Protein AF-0000000070182883 (afdb_homodimer)

Organism: NCBI:txid2841257

Nearest PDB structures (foldseek):
  5x40-assembly1_B  TM=9.345E-01  e=3.429E-25  Rhodobacter capsulatus
  5x41-assembly2_D  TM=9.083E-01  e=1.147E-22  Rhodobacter capsulatus
  8bms-assembly1_A  TM=8.827E-01  e=3.029E-20  Lactobacillus delbrueckii subsp. bulgaricus ATCC 11842 = JCM 1002
  4hlu-assembly1_D  TM=8.795E-01  e=1.834E-17  Thermotoga maritima MSB8
  4jbw-assembly2_C  TM=8.440E-01  e=1.664E-15  Escherichia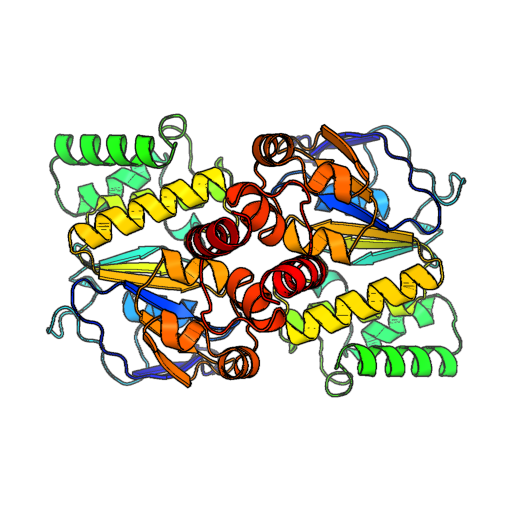 coli K-12

Radius of gyration: 24.23 Å; Cα contacts (8 Å, |Δi|>4): 1015; chains: 2; bounding box: 48×67×58 Å

Foldseek 3Di:
DWADDPVGHTQADPDDDDDDFLFQEEEAFDPQLNLQVVLCCQQQVDDGPDDADADPNHRDHNVVQLLAEFECHPQLVVQADDQWLLCSLLVLCVVVVNDPVLLVVLLCVLCVLQVCNVRGGHRLVPDDRQSSLSSSVSSRCSSPHQEYEYECSCPPHDPVSSVSVLVVQVVSSVVGHHYYYYDNDLLCDVSRGQWYQYTANNNDGPDTGGSLVQLLPQVNQVNRVHGHAPQQVVCVVVVHPDGDRHPVVSVVVVVVVVD/DWADDPVGHTQADPDDDDDDFLFQEEEAFDPQLNLQVVLCCQQQVDDGPDDADDDPNHRDHNVVQLLAEFECHPQLVVQADDQWLLCSLLVLCVVVVNDPVLLVVLLCVLCVLQVCNVRGGHRLVPDDRQSSLSSSVSSRCSSPHQEYEYECSCPPHDPVSSVSVLVVQVVSSVVGHHYYYYDNDLLCDVSRGQWYQYTANNNDGPDTGGSLVQLLPQVNQVNRVHGHAPQQVVCVVVVHPDGDRHPVVSVVVVVVVVD

InterPro domains:
  IPR003439 ABC transporter-like, ATP-binding domain [PF00005] (14-155)
  IPR003439 ABC transporter-like, ATP-binding domain [PS50893] (1-227)
  IPR003593 AAA+ ATPase domain [SM00382] (21-211)
  IPR015856 ABC transporter, CbiO/EcfA subunit [cd03225] (2-200)
  IPR017871 ABC transporter-like, conserved site [PS00211] (127-141)
  IPR027417 P-loop containing nucleoside triphosphate hydrolase [G3DSA:3.40.50.300] (1-249)
  IPR027417 P-loop containing nucleoside triphosphate hydrolase [SSF52540] (2-219)
  IPR050095 Energy-coupling factor transporter ATP-binding [PTHR43553] (2-235)

Structure (mmCIF, N/CA/C/O backbone):
data_AF-0000000070182883-model_v1
#
loop_
_entity.id
_entity.type
_entity.pdbx_description
1 polymer 'Energy-coupling factor transporter ATP-binding protein EcfA2'
#
loop_
_atom_site.group_PDB
_atom_site.id
_atom_site.type_symbol
_atom_site.label_atom_id
_atom_site.label_alt_id
_atom_site.label_comp_id
_atom_site.label_asym_id
_atom_site.label_entity_id
_atom_site.label_seq_id
_atom_site.pdbx_PDB_ins_code
_atom_site.Cartn_x
_atom_site.Cartn_y
_atom_site.Cartn_z
_atom_site.occupancy
_atom_site.B_iso_or_equiv
_atom_site.auth_seq_id
_atom_site.auth_comp_id
_atom_site.auth_asym_id
_atom_site.auth_atom_id
_atom_site.pdbx_PDB_model_num
ATOM 1 N N . MET A 1 1 ? 19.5 -11.242 -19.297 1 89.19 1 MET A N 1
ATOM 2 C CA . MET A 1 1 ? 18.734 -10.484 -20.281 1 89.19 1 MET A CA 1
ATOM 3 C C . MET A 1 1 ? 18.719 -9 -19.938 1 89.19 1 MET A C 1
ATOM 5 O O . MET A 1 1 ? 19.031 -8.617 -18.797 1 89.19 1 MET A O 1
ATOM 9 N N . SER A 1 2 ? 18.422 -8.219 -20.953 1 87.19 2 SER A N 1
ATOM 10 C CA . SER A 1 2 ? 18.312 -6.777 -20.797 1 87.19 2 SER A CA 1
ATOM 11 C C . SER A 1 2 ? 17.094 -6.234 -21.547 1 87.19 2 SER A C 1
ATOM 13 O O . SER A 1 2 ? 16.594 -6.883 -22.469 1 87.19 2 SER A O 1
ATOM 15 N N . TYR A 1 3 ? 16.594 -5.145 -21.016 1 86.81 3 TYR A N 1
ATOM 16 C CA . TYR A 1 3 ? 15.445 -4.508 -21.656 1 86.81 3 TYR A CA 1
ATOM 17 C C . TYR A 1 3 ? 15.445 -3.008 -21.391 1 86.81 3 TYR A C 1
ATOM 19 O O . TYR A 1 3 ? 15.711 -2.566 -20.266 1 86.81 3 TYR A O 1
ATOM 27 N N . SER A 1 4 ? 15.188 -2.285 -22.375 1 82.56 4 SER A N 1
ATOM 28 C CA . SER A 1 4 ? 14.977 -0.844 -22.297 1 82.56 4 SER A CA 1
ATOM 29 C C . SER A 1 4 ? 13.656 -0.443 -22.953 1 82.56 4 SER A C 1
ATOM 31 O O . SER A 1 4 ? 13.273 -1 -23.984 1 82.56 4 SER A O 1
ATOM 33 N N . TYR A 1 5 ? 13.016 0.547 -22.344 1 78.19 5 TYR A N 1
ATOM 34 C CA . TYR A 1 5 ? 11.781 1.056 -22.922 1 78.19 5 TYR A CA 1
ATOM 35 C C . TYR A 1 5 ? 12.062 1.821 -24.203 1 78.19 5 TYR A C 1
ATOM 37 O O . TYR A 1 5 ? 13.188 2.271 -24.438 1 78.19 5 TYR A O 1
ATOM 45 N N . PRO A 1 6 ? 11.023 1.892 -24.922 1 73 6 PRO A N 1
ATOM 46 C CA . PRO A 1 6 ? 11.211 2.57 -26.203 1 73 6 PRO A CA 1
ATOM 47 C C . PRO A 1 6 ? 11.758 3.988 -26.047 1 73 6 PRO A C 1
ATOM 49 O O . PRO A 1 6 ? 12.43 4.5 -26.953 1 73 6 PRO A O 1
ATOM 52 N N . ASP A 1 7 ? 11.539 4.641 -24.953 1 72.38 7 ASP A N 1
ATOM 53 C CA . ASP A 1 7 ? 11.992 6.012 -24.75 1 72.38 7 ASP A CA 1
ATOM 54 C C . ASP A 1 7 ? 13.461 6.043 -24.344 1 72.38 7 ASP A C 1
ATOM 56 O O . ASP A 1 7 ? 14.023 7.117 -24.109 1 72.38 7 ASP A O 1
ATOM 60 N N . GLY A 1 8 ? 14.039 4.883 -24.266 1 72.12 8 GLY A N 1
ATOM 61 C CA . GLY A 1 8 ? 15.469 4.809 -23.984 1 72.12 8 GLY A CA 1
ATOM 62 C C . GLY A 1 8 ? 15.781 4.543 -22.531 1 72.12 8 GLY A C 1
ATOM 63 O O . GLY A 1 8 ? 16.938 4.312 -22.172 1 72.12 8 GLY A O 1
ATOM 64 N N . THR A 1 9 ? 14.75 4.516 -21.734 1 71.12 9 THR A N 1
ATOM 65 C CA . THR A 1 9 ? 14.977 4.277 -20.312 1 71.12 9 THR A CA 1
ATOM 66 C C . THR A 1 9 ? 15.32 2.811 -20.062 1 71.12 9 THR A C 1
ATOM 68 O O . THR A 1 9 ? 14.555 1.916 -20.438 1 71.12 9 THR A O 1
ATOM 71 N N . SER A 1 10 ? 16.516 2.625 -19.562 1 75.62 10 SER A N 1
ATOM 72 C CA . SER A 1 10 ? 16.906 1.265 -19.219 1 75.62 10 SER A CA 1
ATOM 73 C C . SER A 1 10 ? 16.109 0.751 -18.031 1 75.62 10 SER A C 1
ATOM 75 O O . SER A 1 10 ? 16.125 1.353 -16.953 1 75.62 10 SER A O 1
ATOM 77 N N . ALA A 1 11 ? 15.422 -0.333 -18.297 1 75.94 11 ALA A N 1
ATOM 78 C CA . ALA A 1 11 ? 14.57 -0.869 -17.234 1 75.94 11 ALA A CA 1
ATOM 79 C C . ALA A 1 11 ? 15.234 -2.049 -16.531 1 75.94 11 ALA A C 1
ATOM 81 O O . ALA A 1 11 ? 15.188 -2.156 -15.312 1 75.94 11 ALA A O 1
ATOM 82 N N . ILE A 1 12 ? 15.875 -2.99 -17.344 1 82.94 12 ILE A N 1
ATOM 83 C CA . ILE A 1 12 ? 16.547 -4.18 -16.812 1 82.94 12 ILE A CA 1
ATOM 84 C C . ILE A 1 12 ? 17.922 -4.324 -17.469 1 82.94 12 ILE A C 1
ATOM 86 O O . ILE A 1 12 ? 18.031 -4.352 -18.703 1 82.94 12 ILE A O 1
ATOM 90 N N . GLU A 1 13 ? 18.922 -4.359 -16.578 1 84.5 13 GLU A N 1
ATOM 91 C CA . GLU A 1 13 ? 20.266 -4.52 -17.109 1 84.5 13 GLU A CA 1
ATOM 92 C C . GLU A 1 13 ? 20.891 -5.828 -16.641 1 84.5 13 GLU A C 1
ATOM 94 O O . GLU A 1 13 ? 21.031 -6.062 -15.438 1 84.5 13 GLU A O 1
ATOM 99 N N . ALA A 1 14 ? 21.266 -6.773 -17.562 1 82.56 14 ALA A N 1
ATOM 100 C CA . ALA A 1 14 ? 22.016 -8 -17.344 1 82.56 14 ALA A CA 1
ATOM 101 C C . ALA A 1 14 ? 21.391 -8.859 -16.266 1 82.56 14 ALA A C 1
ATOM 103 O O . ALA A 1 14 ? 22.062 -9.258 -15.305 1 82.56 14 ALA A O 1
ATOM 104 N N . PHE A 1 15 ? 20.203 -9.133 -16.438 1 87.94 15 PHE A N 1
ATOM 105 C CA . PHE A 1 15 ? 19.438 -9.906 -15.477 1 87.94 15 PHE A CA 1
ATOM 106 C C . PHE A 1 15 ? 19.531 -11.398 -15.781 1 87.94 15 PHE A C 1
ATOM 108 O O . PHE A 1 15 ? 19.266 -11.828 -16.906 1 87.94 15 PHE A O 1
ATOM 115 N N . ASP A 1 16 ? 20.078 -12.164 -14.844 1 90.62 16 ASP A N 1
ATOM 116 C CA . ASP A 1 16 ? 20.156 -13.625 -14.93 1 90.62 16 ASP A CA 1
ATOM 117 C C . ASP A 1 16 ? 19.422 -14.281 -13.758 1 90.62 16 ASP A C 1
ATOM 119 O O . ASP A 1 16 ? 19.672 -13.938 -12.602 1 90.62 16 ASP A O 1
ATOM 123 N N . LEU A 1 17 ? 18.547 -15.133 -14.117 1 91.75 17 LEU A N 1
ATOM 124 C CA . LEU A 1 17 ? 17.766 -15.789 -13.078 1 91.75 17 LEU A CA 1
ATOM 125 C C . LEU A 1 17 ? 17.312 -17.172 -13.539 1 91.75 17 LEU A C 1
ATOM 127 O O . LEU A 1 17 ? 16.922 -17.344 -14.695 1 91.75 17 LEU A O 1
ATOM 131 N N . THR A 1 18 ? 17.484 -18.141 -12.703 1 94.81 18 THR A N 1
ATOM 132 C CA . THR A 1 18 ? 16.969 -19.469 -12.938 1 94.81 18 THR A CA 1
ATOM 133 C C . THR A 1 18 ? 15.969 -19.859 -11.852 1 94.81 18 THR A C 1
ATOM 135 O O . THR A 1 18 ? 16.25 -19.703 -10.656 1 94.81 18 THR A O 1
ATOM 138 N N . ILE A 1 19 ? 14.852 -20.312 -12.242 1 95.56 19 ILE A N 1
ATOM 139 C CA . ILE A 1 19 ? 13.812 -20.766 -11.32 1 95.56 19 ILE A CA 1
ATOM 140 C C . ILE A 1 19 ? 13.453 -22.219 -11.609 1 95.56 19 ILE A C 1
ATOM 142 O O . ILE A 1 19 ? 13.234 -22.594 -12.766 1 95.56 19 ILE A O 1
ATOM 146 N N . GLU A 1 20 ? 13.445 -23 -10.602 1 95.38 20 GLU A N 1
ATOM 147 C CA . GLU A 1 20 ? 13.102 -24.422 -10.75 1 95.38 20 GLU A CA 1
ATOM 148 C C . GLU A 1 20 ? 11.594 -24.625 -10.68 1 95.38 20 GLU A C 1
ATOM 150 O O . GLU A 1 20 ? 10.875 -23.797 -10.117 1 95.38 20 GLU A O 1
ATOM 155 N N . VAL A 1 21 ? 11.164 -25.766 -11.195 1 94.75 21 VAL A N 1
ATOM 156 C CA . VAL A 1 21 ? 9.75 -26.125 -11.156 1 94.75 21 VAL A CA 1
ATOM 157 C C . VAL A 1 21 ? 9.297 -26.25 -9.703 1 94.75 21 VAL A C 1
ATOM 159 O O . VAL A 1 21 ? 10 -26.828 -8.867 1 94.75 21 VAL A O 1
ATOM 162 N N . GLY A 1 22 ? 8.188 -25.625 -9.43 1 96 22 GLY A N 1
ATOM 163 C CA . GLY A 1 22 ? 7.59 -25.766 -8.109 1 96 22 GLY A CA 1
ATOM 164 C C . GLY A 1 22 ? 8.047 -24.688 -7.133 1 96 22 GLY A C 1
ATOM 165 O O . GLY A 1 22 ? 7.539 -24.609 -6.012 1 96 22 GLY A O 1
ATOM 166 N N . GLU A 1 23 ? 8.953 -23.844 -7.547 1 97.38 23 GLU A N 1
ATOM 167 C CA . GLU A 1 23 ? 9.453 -22.812 -6.652 1 97.38 23 GLU A CA 1
ATOM 168 C C . GLU A 1 23 ? 8.453 -21.672 -6.516 1 97.38 23 GLU A C 1
ATOM 170 O O . GLU A 1 23 ? 7.73 -21.359 -7.465 1 97.38 23 GLU A O 1
ATOM 175 N N . ARG A 1 24 ? 8.414 -21.172 -5.352 1 98.12 24 ARG A N 1
ATOM 176 C CA . ARG A 1 24 ? 7.734 -19.906 -5.074 1 98.12 24 ARG A CA 1
ATOM 177 C C . ARG A 1 24 ? 8.734 -18.781 -4.855 1 98.12 24 ARG A C 1
ATOM 179 O O . ARG A 1 24 ? 9.398 -18.734 -3.816 1 98.12 24 ARG A O 1
ATOM 186 N N . VAL A 1 25 ? 8.789 -17.891 -5.852 1 98.5 25 VAL A N 1
ATOM 187 C CA . VAL A 1 25 ? 9.82 -16.859 -5.84 1 98.5 25 VAL A CA 1
ATOM 188 C C . VAL A 1 25 ? 9.164 -15.477 -5.77 1 98.5 25 VAL A C 1
ATOM 190 O O . VAL A 1 25 ? 8.211 -15.195 -6.492 1 98.5 25 VAL A O 1
ATOM 193 N N . ALA A 1 26 ? 9.641 -14.664 -4.887 1 98.62 26 ALA A N 1
ATOM 194 C CA . ALA A 1 26 ? 9.188 -13.273 -4.816 1 98.62 26 ALA A CA 1
ATOM 195 C C . ALA A 1 26 ? 10.242 -12.328 -5.395 1 98.62 26 ALA A C 1
ATOM 197 O O . ALA A 1 26 ? 11.414 -12.398 -5.023 1 98.62 26 ALA A O 1
ATOM 198 N N . LEU A 1 27 ? 9.852 -11.578 -6.34 1 97.75 27 LEU A N 1
ATOM 199 C CA . LEU A 1 27 ? 10.617 -10.406 -6.75 1 97.75 27 LEU A CA 1
ATOM 200 C C . LEU A 1 27 ? 10.32 -9.219 -5.84 1 97.75 27 LEU A C 1
ATOM 202 O O . LEU A 1 27 ? 9.234 -8.641 -5.91 1 97.75 27 LEU A O 1
ATOM 206 N N . VAL A 1 28 ? 11.297 -8.867 -5.012 1 97.5 28 VAL A N 1
ATOM 207 C CA . VAL A 1 28 ? 11.086 -7.836 -4.004 1 97.5 28 VAL A CA 1
ATOM 208 C C . VAL A 1 28 ? 11.953 -6.621 -4.316 1 97.5 28 VAL A C 1
ATOM 210 O O . VAL A 1 28 ? 13.117 -6.762 -4.703 1 97.5 28 VAL A O 1
ATOM 213 N N . GLY A 1 29 ? 11.445 -5.484 -4.164 1 94.44 29 GLY A N 1
ATOM 214 C CA . GLY A 1 29 ? 12.125 -4.223 -4.402 1 94.44 29 GLY A CA 1
ATOM 215 C C . GLY A 1 29 ? 11.211 -3.02 -4.285 1 94.44 29 GLY A C 1
ATOM 216 O O . GLY A 1 29 ? 9.984 -3.166 -4.219 1 94.44 29 GLY A O 1
ATOM 217 N N . PRO A 1 30 ? 11.797 -1.884 -4.195 1 89.62 30 PRO A N 1
ATOM 218 C CA . PRO A 1 30 ? 10.977 -0.674 -4.105 1 89.62 30 PRO A CA 1
ATOM 219 C C . PRO A 1 30 ? 10.188 -0.397 -5.383 1 89.62 30 PRO A C 1
ATOM 221 O O . PRO A 1 30 ? 10.398 -1.072 -6.398 1 89.62 30 PRO A O 1
ATOM 224 N N . ASN A 1 31 ? 9.242 0.504 -5.23 1 83.25 31 ASN A N 1
ATOM 225 C CA . ASN A 1 31 ? 8.523 0.923 -6.43 1 83.25 31 ASN A CA 1
ATOM 226 C C . ASN A 1 31 ? 9.477 1.475 -7.488 1 83.25 31 ASN A C 1
ATOM 228 O O . ASN A 1 31 ? 10.422 2.199 -7.164 1 83.25 31 ASN A O 1
ATOM 232 N N . GLY A 1 32 ? 9.297 1.068 -8.727 1 82.44 32 GLY A N 1
ATOM 233 C CA . GLY A 1 32 ? 10.141 1.536 -9.812 1 82.44 32 GLY A CA 1
ATOM 234 C C . GLY A 1 32 ? 11.359 0.663 -10.039 1 82.44 32 GLY A C 1
ATOM 235 O O . GLY A 1 32 ? 12.148 0.918 -10.945 1 82.44 32 GLY A O 1
ATOM 236 N N . ALA A 1 33 ? 11.453 -0.384 -9.297 1 88.06 33 ALA A N 1
ATOM 237 C CA . ALA A 1 33 ? 12.641 -1.231 -9.375 1 88.06 33 ALA A CA 1
ATOM 238 C C . ALA A 1 33 ? 12.617 -2.113 -10.617 1 88.06 33 ALA A C 1
ATOM 240 O O . ALA A 1 33 ? 13.562 -2.85 -10.883 1 88.06 33 ALA A O 1
ATOM 241 N N . GLY A 1 34 ? 11.5 -2.062 -11.391 1 90.69 34 GLY A N 1
ATOM 242 C CA . GLY A 1 34 ? 11.414 -2.838 -12.617 1 90.69 34 GLY A CA 1
ATOM 243 C C . GLY A 1 34 ? 10.695 -4.16 -12.438 1 90.69 34 GLY A C 1
ATOM 244 O O . GLY A 1 34 ? 10.727 -5.016 -13.32 1 90.69 34 GLY A O 1
ATOM 245 N N . LYS A 1 35 ? 10.031 -4.41 -11.305 1 93.62 35 LYS A N 1
ATOM 246 C CA . LYS A 1 35 ? 9.367 -5.68 -11 1 93.62 35 LYS A CA 1
ATOM 247 C C . LYS A 1 35 ? 8.32 -6.016 -12.055 1 93.62 35 LYS A C 1
ATOM 249 O O . LYS A 1 35 ? 8.273 -7.145 -12.555 1 93.62 35 LYS A O 1
ATOM 254 N N . SER A 1 36 ? 7.512 -4.996 -12.391 1 92.31 36 SER A N 1
ATOM 255 C CA . SER A 1 36 ? 6.465 -5.211 -13.383 1 92.31 36 SER A CA 1
ATOM 256 C C . SER A 1 36 ? 7.059 -5.539 -14.75 1 92.31 36 SER A C 1
ATOM 258 O O . SER A 1 36 ? 6.578 -6.438 -15.445 1 92.31 36 SER A O 1
ATOM 260 N N . THR A 1 37 ? 8.102 -4.844 -15.148 1 91.94 37 THR A N 1
ATOM 261 C CA . THR A 1 37 ? 8.781 -5.117 -16.406 1 91.94 37 THR A CA 1
ATOM 262 C C . THR A 1 37 ? 9.32 -6.543 -16.438 1 91.94 37 THR A C 1
ATOM 264 O O . THR A 1 37 ? 9.188 -7.246 -17.438 1 91.94 37 THR A O 1
ATOM 267 N N . LEU A 1 38 ? 9.875 -6.926 -15.328 1 94.25 38 LEU A N 1
ATOM 268 C CA . LEU A 1 38 ? 10.422 -8.273 -15.242 1 94.25 38 LEU A CA 1
ATOM 269 C C . LEU A 1 38 ? 9.32 -9.32 -15.383 1 94.25 38 LEU A C 1
ATOM 271 O O . LEU A 1 38 ? 9.492 -10.32 -16.078 1 94.25 38 LEU A O 1
ATOM 275 N N . ILE A 1 39 ? 8.195 -9.07 -14.75 1 95.25 39 ILE A N 1
ATOM 276 C CA . ILE A 1 39 ? 7.066 -9.984 -14.844 1 95.25 39 ILE A CA 1
ATOM 277 C C . ILE A 1 39 ? 6.605 -10.086 -16.297 1 95.25 39 ILE A C 1
ATOM 279 O O . ILE A 1 39 ? 6.34 -11.188 -16.781 1 95.25 39 ILE A O 1
ATOM 283 N N . GLN A 1 40 ? 6.551 -9.008 -16.984 1 93.06 40 GLN A N 1
ATOM 284 C CA . GLN A 1 40 ? 6.129 -9 -18.391 1 93.06 40 GLN A CA 1
ATOM 285 C C . GLN A 1 40 ? 7.125 -9.75 -19.266 1 93.06 40 GLN A C 1
ATOM 287 O O . GLN A 1 40 ? 6.73 -10.484 -20.172 1 93.06 40 GLN A O 1
ATOM 292 N N . LEU A 1 41 ? 8.344 -9.539 -19.031 1 92.75 41 LEU A N 1
ATOM 293 C CA . LEU A 1 41 ? 9.391 -10.242 -19.766 1 92.75 41 LEU A CA 1
ATOM 294 C C . LEU A 1 41 ? 9.297 -11.75 -19.531 1 92.75 41 LEU A C 1
ATOM 296 O O . LEU A 1 41 ? 9.297 -12.523 -20.5 1 92.75 41 LEU A O 1
ATOM 300 N N . LEU A 1 42 ? 9.133 -12.094 -18.281 1 92.94 42 LEU A N 1
ATOM 301 C CA . LEU A 1 42 ? 9.07 -13.508 -17.922 1 92.94 42 LEU A CA 1
ATOM 302 C C . LEU A 1 42 ? 7.809 -14.148 -18.5 1 92.94 42 LEU A C 1
ATOM 304 O O . LEU A 1 42 ? 7.805 -15.344 -18.797 1 92.94 42 LEU A O 1
ATOM 308 N N . GLY A 1 43 ? 6.797 -13.344 -18.609 1 93 43 GLY A N 1
ATOM 309 C CA . GLY A 1 43 ? 5.547 -13.836 -19.156 1 93 43 GLY A CA 1
ATOM 310 C C . GLY A 1 43 ? 5.516 -13.828 -20.672 1 93 43 GLY A C 1
ATOM 311 O O . GLY A 1 43 ? 4.555 -14.297 -21.281 1 93 43 GLY A O 1
ATOM 312 N N . GLY A 1 44 ? 6.527 -13.266 -21.312 1 90.44 44 GLY A N 1
ATOM 313 C CA . GLY A 1 44 ? 6.594 -13.188 -22.75 1 90.44 44 GLY A CA 1
ATOM 314 C C . GLY A 1 44 ? 5.707 -12.109 -23.344 1 90.44 44 GLY A C 1
ATOM 315 O O . GLY A 1 44 ? 5.336 -12.172 -24.516 1 90.44 44 GLY A O 1
ATOM 316 N N . LEU A 1 45 ? 5.273 -11.258 -22.562 1 89.12 45 LEU A N 1
ATOM 317 C CA . LEU A 1 45 ? 4.422 -10.164 -23.031 1 89.12 45 LEU A CA 1
ATOM 318 C C . LEU A 1 45 ? 5.25 -9.086 -23.734 1 89.12 45 LEU A C 1
ATOM 320 O O . LEU A 1 45 ? 4.715 -8.305 -24.516 1 89.12 45 LEU A O 1
ATOM 324 N N . ILE A 1 46 ? 6.527 -8.984 -23.328 1 89.06 46 ILE A N 1
ATOM 325 C CA . ILE A 1 46 ? 7.5 -8.148 -24.016 1 89.06 46 ILE A CA 1
ATOM 326 C C . ILE A 1 46 ? 8.781 -8.945 -24.266 1 89.06 46 ILE A C 1
ATOM 328 O O . ILE A 1 46 ? 9.094 -9.875 -23.516 1 89.06 46 ILE A O 1
ATOM 332 N N . ASP A 1 47 ? 9.461 -8.586 -25.375 1 90.44 47 ASP A N 1
ATOM 333 C CA . ASP A 1 47 ? 10.703 -9.273 -25.703 1 90.44 47 ASP A CA 1
ATOM 334 C C . ASP A 1 47 ? 11.914 -8.531 -25.141 1 90.44 47 ASP A C 1
ATOM 336 O O . ASP A 1 47 ? 11.969 -7.297 -25.188 1 90.44 47 ASP A O 1
ATOM 340 N N . PRO A 1 48 ? 12.828 -9.305 -24.656 1 91.06 48 PRO A N 1
ATOM 341 C CA . PRO A 1 48 ? 14.062 -8.648 -24.234 1 91.06 48 PRO A CA 1
ATOM 342 C C . PRO A 1 48 ? 14.867 -8.094 -25.406 1 91.06 48 PRO A C 1
ATOM 344 O O . PRO A 1 48 ? 14.742 -8.578 -26.531 1 91.06 48 PRO A O 1
ATOM 347 N N . ASP A 1 49 ? 15.602 -7.059 -25.062 1 91.44 49 ASP A N 1
ATOM 348 C CA . ASP A 1 49 ? 16.5 -6.492 -26.062 1 91.44 49 ASP A CA 1
ATOM 349 C C . ASP A 1 49 ? 17.672 -7.422 -26.344 1 91.44 49 ASP A C 1
ATOM 351 O O . ASP A 1 49 ? 18.172 -7.492 -27.469 1 91.44 49 ASP A O 1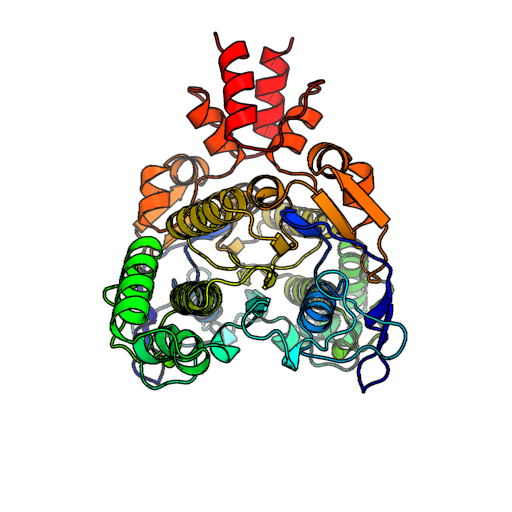
ATOM 355 N N . SER A 1 50 ? 18.141 -7.984 -25.328 1 91.25 50 SER A N 1
ATOM 356 C CA . SER A 1 50 ? 19.234 -8.945 -25.406 1 91.25 50 SER A CA 1
ATOM 357 C C . SER A 1 50 ? 19.047 -10.078 -24.406 1 91.25 50 SER A C 1
ATOM 359 O O . SER A 1 50 ? 18.312 -9.945 -23.438 1 91.25 50 SER A O 1
ATOM 361 N N . GLY A 1 51 ? 19.672 -11.156 -24.766 1 90.31 51 GLY A N 1
ATOM 362 C CA . GLY A 1 51 ? 19.516 -12.344 -23.922 1 90.31 51 GLY A CA 1
ATOM 363 C C . GLY A 1 51 ? 18.344 -13.211 -24.328 1 90.31 51 GLY A C 1
ATOM 364 O O . GLY A 1 51 ? 17.812 -13.062 -25.438 1 90.31 51 GLY A O 1
ATOM 365 N N . SER A 1 52 ? 18.156 -14.242 -23.516 1 89.81 52 SER A N 1
ATOM 366 C CA . SER A 1 52 ? 17.094 -15.18 -23.844 1 89.81 52 SER A CA 1
ATOM 367 C C . SER A 1 52 ? 16.375 -15.68 -22.594 1 89.81 52 SER A C 1
ATOM 369 O O . SER A 1 52 ? 16.906 -15.586 -21.484 1 89.81 52 SER A O 1
ATOM 371 N N . ILE A 1 53 ? 15.211 -16.094 -22.844 1 91.25 53 ILE A N 1
ATOM 372 C CA . ILE A 1 53 ? 14.406 -16.719 -21.812 1 91.25 53 ILE A CA 1
ATOM 373 C C . ILE A 1 53 ? 14.008 -18.125 -22.25 1 91.25 53 ILE A C 1
ATOM 375 O O . ILE A 1 53 ? 13.508 -18.328 -23.359 1 91.25 53 ILE A O 1
ATOM 379 N N . ALA A 1 54 ? 14.328 -19.031 -21.438 1 92 54 ALA A N 1
ATOM 380 C CA . ALA A 1 54 ? 13.906 -20.422 -21.672 1 92 54 ALA A CA 1
ATOM 381 C C . ALA A 1 54 ? 12.805 -20.812 -20.688 1 92 54 ALA A C 1
ATOM 383 O O . ALA A 1 54 ? 12.852 -20.453 -19.5 1 92 54 ALA A O 1
ATOM 384 N N . TYR A 1 55 ? 11.883 -21.5 -21.266 1 92.56 55 TYR A N 1
ATOM 385 C CA . TYR A 1 55 ? 10.773 -22 -20.438 1 92.56 55 TYR A CA 1
ATOM 386 C C . TYR A 1 55 ? 10.758 -23.516 -20.406 1 92.56 55 TYR A C 1
ATOM 388 O O . TYR A 1 55 ? 10.852 -24.172 -21.453 1 92.56 55 TYR A O 1
ATOM 396 N N . PHE A 1 56 ? 10.664 -24.062 -19.25 1 91.06 56 PHE A N 1
ATOM 397 C CA . PHE A 1 56 ? 10.57 -25.5 -19.078 1 91.06 56 PHE A CA 1
ATOM 398 C C . PHE A 1 56 ? 11.68 -26.203 -19.828 1 91.06 56 PHE A C 1
ATOM 400 O O . PHE A 1 56 ? 11.43 -27.156 -20.578 1 91.06 56 PHE A O 1
ATOM 407 N N . GLU A 1 57 ? 12.781 -25.672 -19.75 1 86.31 57 GLU A N 1
ATOM 408 C CA . GLU A 1 57 ? 14.016 -26.234 -20.312 1 86.31 57 GLU A CA 1
ATOM 409 C C . GLU A 1 57 ? 13.969 -26.234 -21.844 1 86.31 57 GLU A C 1
ATOM 411 O O . GLU A 1 57 ? 14.57 -27.094 -22.484 1 86.31 57 GLU A O 1
ATOM 416 N N . SER A 1 58 ? 13.156 -25.422 -22.344 1 84.94 58 SER A N 1
ATOM 417 C CA . SER A 1 58 ? 13.055 -25.328 -23.797 1 84.94 58 SER A CA 1
ATOM 418 C C . SER A 1 58 ? 13.102 -23.875 -24.266 1 84.94 58 SER A C 1
ATOM 420 O O . SER A 1 58 ? 12.797 -22.969 -23.484 1 84.94 58 SER A O 1
ATOM 422 N N . GLU A 1 59 ? 13.406 -23.719 -25.453 1 81.44 59 GLU A N 1
ATOM 423 C CA . GLU A 1 59 ? 13.453 -22.375 -26.031 1 81.44 59 GLU A CA 1
ATOM 424 C C . GLU A 1 59 ? 12.133 -22.016 -26.688 1 81.44 59 GLU A C 1
ATOM 426 O O . GLU A 1 59 ? 12.07 -21.062 -27.484 1 81.44 59 GLU A O 1
ATOM 431 N N . THR A 1 60 ? 11.148 -22.781 -26.359 1 82.81 60 THR A N 1
ATOM 432 C CA . THR A 1 60 ? 9.828 -22.5 -26.891 1 82.81 60 THR A CA 1
ATOM 433 C C . THR A 1 60 ? 9.359 -21.109 -26.469 1 82.81 60 THR A C 1
ATOM 435 O O . THR A 1 60 ? 9.461 -20.734 -25.312 1 82.81 60 THR A O 1
ATOM 438 N N . PRO A 1 61 ? 8.891 -20.391 -27.469 1 82.44 61 PRO A N 1
ATOM 439 C CA . PRO A 1 61 ? 8.398 -19.062 -27.125 1 82.44 61 PRO A CA 1
ATOM 440 C C . PRO A 1 61 ? 7.199 -19.094 -26.188 1 82.44 61 PRO A C 1
ATOM 442 O O . PRO A 1 61 ? 6.418 -20.047 -26.203 1 82.44 61 PRO A O 1
ATOM 445 N N . ALA A 1 62 ? 7.078 -18.047 -25.469 1 83.44 62 ALA A N 1
ATOM 446 C CA . ALA A 1 62 ? 6.008 -17.938 -24.469 1 83.44 62 ALA A CA 1
ATOM 447 C C . ALA A 1 62 ? 4.637 -18 -25.141 1 83.44 62 ALA A C 1
ATOM 449 O O . ALA A 1 62 ? 3.689 -18.562 -24.578 1 83.44 62 ALA A O 1
ATOM 450 N N . ASP A 1 63 ? 4.551 -17.516 -26.281 1 83.62 63 ASP A N 1
ATOM 451 C CA . ASP A 1 63 ? 3.285 -17.484 -27 1 83.62 63 ASP A CA 1
ATOM 452 C C . ASP A 1 63 ? 2.75 -18.906 -27.234 1 83.62 63 ASP A C 1
ATOM 454 O O . ASP A 1 63 ? 1.536 -19.109 -27.312 1 83.62 63 ASP A O 1
ATOM 458 N N . ASP A 1 64 ? 3.705 -19.781 -27.266 1 86.5 64 ASP A N 1
ATOM 459 C CA . ASP A 1 64 ? 3.324 -21.172 -27.5 1 86.5 64 ASP A CA 1
ATOM 460 C C . ASP A 1 64 ? 3.039 -21.891 -26.188 1 86.5 64 ASP A C 1
ATOM 462 O O . ASP A 1 64 ? 2.684 -23.078 -26.172 1 86.5 64 ASP A O 1
ATOM 466 N N . LEU A 1 65 ? 3.203 -21.141 -25.156 1 89.12 65 LEU A N 1
ATOM 467 C CA . LEU A 1 65 ? 3.057 -21.734 -23.828 1 89.12 65 LEU A CA 1
ATOM 468 C C . LEU A 1 65 ? 1.948 -21.047 -23.047 1 89.12 65 LEU A C 1
ATOM 470 O O . LEU A 1 65 ? 1.994 -21.016 -21.812 1 89.12 65 LEU A O 1
ATOM 474 N N . ARG A 1 66 ? 1.049 -20.578 -23.75 1 83.06 66 ARG A N 1
ATOM 475 C CA . ARG A 1 66 ? -0.057 -19.844 -23.156 1 83.06 66 ARG A CA 1
ATOM 476 C C . ARG A 1 66 ? -0.927 -20.75 -22.297 1 83.06 66 ARG A C 1
ATOM 478 O O . ARG A 1 66 ? -1.676 -20.281 -21.438 1 83.06 66 ARG A O 1
ATOM 485 N N . ASP A 1 67 ? -0.812 -21.984 -22.594 1 88.62 67 ASP A N 1
ATOM 486 C CA . ASP A 1 67 ? -1.562 -22.953 -21.797 1 88.62 67 ASP A CA 1
ATOM 487 C C . ASP A 1 67 ? -0.82 -23.312 -20.516 1 88.62 67 ASP A C 1
ATOM 489 O O . ASP A 1 67 ? -1.4 -23.891 -19.594 1 88.62 67 ASP A O 1
ATOM 493 N N . ARG A 1 68 ? 0.369 -22.891 -20.453 1 93 68 ARG A N 1
ATOM 494 C CA . ARG A 1 68 ? 1.177 -23.312 -19.312 1 93 68 ARG A CA 1
ATOM 495 C C . ARG A 1 68 ? 1.594 -22.125 -18.453 1 93 68 ARG A C 1
ATOM 497 O O . ARG A 1 68 ? 2.012 -22.297 -17.312 1 93 68 ARG A O 1
ATOM 504 N N . ILE A 1 69 ? 1.548 -20.953 -19.078 1 94.81 69 ILE A N 1
ATOM 505 C CA . ILE A 1 69 ? 1.99 -19.75 -18.375 1 94.81 69 ILE A CA 1
ATOM 506 C C . ILE A 1 69 ? 0.83 -18.766 -18.266 1 94.81 69 ILE A C 1
ATOM 508 O O . ILE A 1 69 ? 0.158 -18.469 -19.266 1 94.81 69 ILE A O 1
ATOM 512 N N . ALA A 1 70 ? 0.561 -18.297 -17.078 1 94.69 70 ALA A N 1
ATOM 513 C CA . ALA A 1 70 ? -0.426 -17.25 -16.875 1 94.69 70 ALA A CA 1
ATOM 514 C C . ALA A 1 70 ? 0.198 -16.047 -16.156 1 94.69 70 ALA A C 1
ATOM 516 O O . ALA A 1 70 ? 1.043 -16.203 -15.281 1 94.69 70 ALA A O 1
ATOM 517 N N . VAL A 1 71 ? -0.219 -14.859 -16.578 1 94.62 71 VAL A N 1
ATOM 518 C CA . VAL A 1 71 ? 0.301 -13.617 -16.016 1 94.62 71 VAL A CA 1
ATOM 519 C C . VAL A 1 71 ? -0.848 -12.781 -15.453 1 94.62 71 VAL A C 1
ATOM 521 O O . VAL A 1 71 ? -1.827 -12.516 -16.156 1 94.62 71 VAL A O 1
ATOM 524 N N . LEU A 1 72 ? -0.774 -12.5 -14.195 1 95.06 72 LEU A N 1
ATOM 525 C CA . LEU A 1 72 ? -1.629 -11.469 -13.609 1 95.06 72 LEU A CA 1
ATOM 526 C C . LEU A 1 72 ? -0.93 -10.109 -13.625 1 95.06 72 LEU A C 1
ATOM 528 O O . LEU A 1 72 ? 0.005 -9.883 -12.852 1 95.06 72 LEU A O 1
ATOM 532 N N . PRO A 1 73 ? -1.383 -9.25 -14.438 1 90.88 73 PRO A N 1
ATOM 533 C CA . PRO A 1 73 ? -0.743 -7.93 -14.492 1 90.88 73 PRO A CA 1
ATOM 534 C C . PRO A 1 73 ? -1.11 -7.047 -13.305 1 90.88 73 PRO A C 1
ATOM 536 O O . PRO A 1 73 ? -2.029 -7.375 -12.547 1 90.88 73 PRO A O 1
ATOM 539 N N . GLN A 1 74 ? -0.327 -6.039 -13.141 1 85.94 74 GLN A N 1
ATOM 540 C CA . GLN A 1 74 ? -0.563 -5.09 -12.055 1 85.94 74 GLN A CA 1
ATOM 541 C C . GLN A 1 74 ? -1.95 -4.461 -12.172 1 85.94 74 GLN A C 1
ATOM 543 O O . GLN A 1 74 ? -2.654 -4.32 -11.164 1 85.94 74 GLN A O 1
ATOM 548 N N . GLN A 1 75 ? -2.322 -4.16 -13.375 1 84.5 75 GLN A N 1
ATOM 549 C CA . GLN A 1 75 ? -3.645 -3.604 -13.641 1 84.5 75 GLN A CA 1
ATOM 550 C C . GLN A 1 75 ? -4.617 -4.688 -14.102 1 84.5 75 GLN A C 1
ATOM 552 O O . GLN A 1 75 ? -4.527 -5.168 -15.227 1 84.5 75 GLN A O 1
ATOM 557 N N . PRO A 1 76 ? -5.602 -4.961 -13.336 1 82.75 76 PRO A N 1
ATOM 558 C CA . PRO A 1 76 ? -6.465 -6.113 -13.609 1 82.75 76 PRO A CA 1
ATOM 559 C C . PRO A 1 76 ? -7.336 -5.922 -14.844 1 82.75 76 PRO A C 1
ATOM 561 O O . PRO A 1 76 ? -7.816 -6.898 -15.422 1 82.75 76 PRO A O 1
ATOM 564 N N . ASP A 1 77 ? -7.52 -4.68 -15.211 1 78.75 77 ASP A N 1
ATOM 565 C CA . ASP A 1 77 ? -8.406 -4.41 -16.344 1 78.75 77 ASP A CA 1
ATOM 566 C C . ASP A 1 77 ? -7.809 -4.941 -17.641 1 78.75 77 ASP A C 1
ATOM 568 O O . ASP A 1 77 ? -8.516 -5.062 -18.656 1 78.75 77 ASP A O 1
ATOM 572 N N . GLU A 1 78 ? -6.656 -5.355 -17.562 1 75.38 78 GLU A N 1
ATOM 573 C CA . GLU A 1 78 ? -6.027 -5.957 -18.734 1 75.38 78 GLU A CA 1
ATOM 574 C C . GLU A 1 78 ? -6.508 -7.395 -18.938 1 75.38 78 GLU A C 1
ATOM 576 O O . GLU A 1 78 ? -6.352 -7.957 -20.031 1 75.38 78 GLU A O 1
ATOM 581 N N . TYR A 1 79 ? -7.066 -7.969 -17.859 1 78.12 79 TYR A N 1
ATOM 582 C CA . TYR A 1 79 ? -7.531 -9.352 -17.922 1 78.12 79 TYR A CA 1
ATOM 583 C C . TYR A 1 79 ? -9.047 -9.406 -18.094 1 78.12 79 TYR A C 1
ATOM 585 O O . TYR A 1 79 ? -9.602 -10.453 -18.438 1 78.12 79 TYR A O 1
ATOM 593 N N . LEU A 1 80 ? -9.656 -8.32 -17.875 1 85.88 80 LEU A N 1
ATOM 594 C CA . LEU A 1 80 ? -11.117 -8.352 -17.812 1 85.88 80 LEU A CA 1
ATOM 595 C C . LEU A 1 80 ? -11.734 -7.5 -18.906 1 85.88 80 LEU A C 1
ATOM 597 O O . LEU A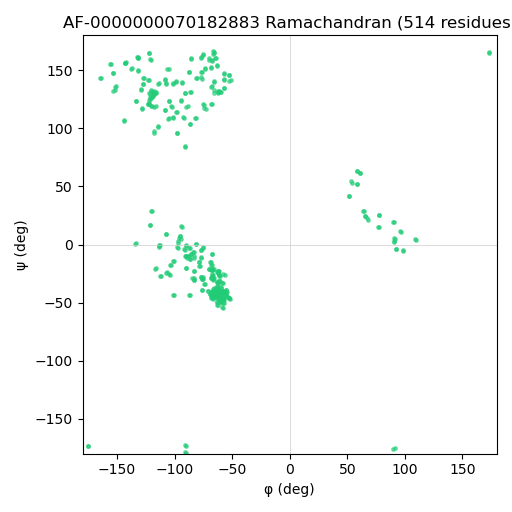 1 80 ? -11.891 -6.285 -18.75 1 85.88 80 LEU A O 1
ATOM 601 N N . PHE A 1 81 ? -12.094 -8.133 -20 1 84.25 81 PHE A N 1
ATOM 602 C CA . PHE A 1 81 ? -12.531 -7.352 -21.156 1 84.25 81 PHE A CA 1
ATOM 603 C C . PHE A 1 81 ? -13.805 -7.926 -21.75 1 84.25 81 PHE A C 1
ATOM 605 O O . PHE A 1 81 ? -14.312 -7.422 -22.75 1 84.25 81 PHE A O 1
ATOM 612 N N . ASN A 1 82 ? -14.344 -8.969 -21.188 1 92.19 82 ASN A N 1
ATOM 613 C CA . ASN A 1 82 ? -15.562 -9.578 -21.719 1 92.19 82 ASN A CA 1
ATOM 614 C C . ASN A 1 82 ? -16.812 -8.984 -21.078 1 92.19 82 ASN A C 1
ATOM 616 O O . ASN A 1 82 ? -16.719 -8.047 -20.281 1 92.19 82 ASN A O 1
ATOM 620 N N . SER A 1 83 ? -17.938 -9.5 -21.484 1 93 83 SER A N 1
ATOM 621 C CA . SER A 1 83 ? -19.203 -8.906 -21.094 1 93 83 SER A CA 1
ATOM 622 C C . SER A 1 83 ? -19.516 -9.203 -19.625 1 93 83 SER A C 1
ATOM 624 O O . SER A 1 83 ? -20.141 -8.391 -18.938 1 93 83 SER A O 1
ATOM 626 N N . THR A 1 84 ? -19.094 -10.383 -19.234 1 96.19 84 THR A N 1
ATOM 627 C CA . THR A 1 84 ? -19.328 -10.75 -17.844 1 96.19 84 THR A CA 1
ATOM 628 C C . THR A 1 84 ? -18.047 -11.32 -17.219 1 96.19 84 THR A C 1
ATOM 630 O O . THR A 1 84 ? -17.156 -11.758 -17.922 1 96.19 84 THR A O 1
ATOM 633 N N . VAL A 1 85 ? -18.031 -11.312 -15.914 1 96.88 85 VAL A N 1
ATOM 634 C CA . VAL A 1 85 ? -16.922 -11.914 -15.18 1 96.88 85 VAL A CA 1
ATOM 635 C C . VAL A 1 85 ? -16.797 -13.391 -15.547 1 96.88 85 VAL A C 1
ATOM 637 O O . VAL A 1 85 ? -15.695 -13.891 -15.766 1 96.88 85 VAL A O 1
ATOM 640 N N . ARG A 1 86 ? -17.938 -14.023 -15.648 1 96.69 86 ARG A N 1
ATOM 641 C CA . ARG A 1 86 ? -17.922 -15.43 -16.016 1 96.69 86 ARG A CA 1
ATOM 642 C C . ARG A 1 86 ? -17.266 -15.633 -17.375 1 96.69 86 ARG A C 1
ATOM 644 O O . ARG A 1 86 ? -16.422 -16.516 -17.547 1 96.69 86 ARG A O 1
ATOM 651 N N . ASP A 1 87 ? -17.625 -14.805 -18.312 1 95.69 87 ASP A N 1
ATOM 652 C CA . ASP A 1 87 ? -17.031 -14.898 -19.641 1 95.69 87 ASP A CA 1
ATOM 653 C C . ASP A 1 87 ? -15.523 -14.75 -19.578 1 95.69 87 ASP A C 1
ATOM 655 O O . ASP A 1 87 ? -14.797 -15.438 -20.297 1 95.69 87 ASP A O 1
ATOM 659 N N . ASP A 1 88 ? -15.109 -13.906 -18.812 1 95.38 88 ASP A N 1
ATOM 660 C CA . ASP A 1 88 ? -13.672 -13.68 -18.672 1 95.38 88 ASP A CA 1
ATOM 661 C C . ASP A 1 88 ? -12.977 -14.891 -18.062 1 95.38 88 ASP A C 1
ATOM 663 O O . ASP A 1 88 ? -11.914 -15.312 -18.531 1 95.38 88 ASP A O 1
ATOM 667 N N . LEU A 1 89 ? -13.617 -15.445 -17.031 1 96.12 89 LEU A N 1
ATOM 668 C CA . LEU A 1 89 ? -13.023 -16.594 -16.344 1 96.12 89 LEU A CA 1
ATOM 669 C C . LEU A 1 89 ? -13.016 -17.812 -17.25 1 96.12 89 LEU A C 1
ATOM 671 O O . LEU A 1 89 ? -12.109 -18.641 -17.172 1 96.12 89 LEU A O 1
ATOM 675 N N . GLU A 1 90 ? -13.977 -17.844 -18.125 1 95.19 90 GLU A N 1
ATOM 676 C CA . GLU A 1 90 ? -14.109 -19.016 -18.984 1 95.19 90 GLU A CA 1
ATOM 677 C C . GLU A 1 90 ? -13.328 -18.844 -20.281 1 95.19 90 GLU A C 1
ATOM 679 O O . GLU A 1 90 ? -13.117 -19.797 -21.031 1 95.19 90 GLU A O 1
ATOM 684 N N . TYR A 1 91 ? -12.859 -17.688 -20.531 1 93.19 91 TYR A N 1
ATOM 685 C CA . TYR A 1 91 ? -12.219 -17.391 -21.797 1 93.19 91 TYR A CA 1
ATOM 686 C C . TYR A 1 91 ? -10.969 -18.234 -21.984 1 93.19 91 TYR A C 1
ATOM 688 O O . TYR A 1 91 ? -10.82 -18.906 -23.016 1 93.19 91 TYR A O 1
ATOM 696 N N . GLY A 1 92 ? -10.109 -18.219 -21.016 1 91.88 92 GLY A N 1
ATOM 697 C CA . GLY A 1 92 ? -8.875 -18.984 -21.109 1 91.88 92 GLY A CA 1
ATOM 698 C C . GLY A 1 92 ? -9.102 -20.469 -21.312 1 91.88 92 GLY A C 1
ATOM 699 O O . GLY A 1 92 ? -8.617 -21.047 -22.281 1 91.88 92 GLY A O 1
ATOM 700 N N . PRO A 1 93 ? -9.859 -21.047 -20.484 1 93.88 93 PRO A N 1
ATOM 701 C CA . PRO A 1 93 ? -10.172 -22.469 -20.641 1 93.88 93 PRO A CA 1
ATOM 702 C C . PRO A 1 93 ? -10.766 -22.797 -22.016 1 93.88 93 PRO A C 1
ATOM 704 O O . PRO A 1 93 ? -10.438 -23.828 -22.594 1 93.88 93 PRO A O 1
ATOM 707 N N . ALA A 1 94 ? -11.586 -21.906 -22.469 1 91.94 94 ALA A N 1
ATOM 708 C CA . ALA A 1 94 ? -12.188 -22.125 -23.781 1 91.94 94 ALA A CA 1
ATOM 709 C C . ALA A 1 94 ? -11.133 -22.094 -24.875 1 91.94 94 ALA A C 1
ATOM 711 O O . ALA A 1 94 ? -11.172 -22.922 -25.797 1 91.94 94 ALA A O 1
ATOM 712 N N . GLN A 1 95 ? -10.227 -21.266 -24.781 1 89.75 95 GLN A N 1
ATOM 713 C CA . GLN A 1 95 ? -9.164 -21.156 -25.766 1 89.75 95 GLN A CA 1
ATOM 714 C C . GLN A 1 95 ? -8.266 -22.391 -25.75 1 89.75 95 GLN A C 1
ATOM 716 O O . GLN A 1 95 ? -7.656 -22.734 -26.766 1 89.75 95 GLN A O 1
ATOM 721 N N . LEU A 1 96 ? -8.234 -23.062 -24.609 1 91 96 LEU A N 1
ATOM 722 C CA . LEU A 1 96 ? -7.383 -24.234 -24.469 1 91 96 LEU A CA 1
ATOM 723 C C . LEU A 1 96 ? -8.18 -25.516 -24.719 1 91 96 LEU A C 1
ATOM 725 O O . LEU A 1 96 ? -7.703 -26.625 -24.438 1 91 96 LEU A O 1
ATOM 729 N N . SER A 1 97 ? -9.391 -25.391 -25.109 1 90.19 97 SER A N 1
ATOM 730 C CA . SER A 1 97 ? -10.281 -26.484 -25.469 1 90.19 97 SER A CA 1
ATOM 731 C C . SER A 1 97 ? -10.57 -27.391 -24.281 1 90.19 97 SER A C 1
ATOM 733 O O . SER A 1 97 ? -10.672 -28.609 -24.438 1 90.19 97 SER A O 1
ATOM 735 N N . ILE A 1 98 ? -10.531 -26.844 -23.219 1 89.94 98 ILE A N 1
ATOM 736 C CA . ILE A 1 98 ? -11.031 -27.547 -22.062 1 89.94 98 ILE A CA 1
ATOM 737 C C . ILE A 1 98 ? -12.539 -27.766 -22.188 1 89.94 98 ILE A C 1
ATOM 739 O O . ILE A 1 98 ? -13.266 -26.844 -22.547 1 89.94 98 ILE A O 1
ATOM 743 N N . PRO A 1 99 ? -13.008 -28.953 -21.938 1 92.75 99 PRO A N 1
ATOM 744 C CA . PRO A 1 99 ? -14.453 -29.188 -22.047 1 92.75 99 PRO A CA 1
ATOM 745 C C . PRO A 1 99 ? -15.273 -28.203 -21.234 1 92.75 99 PRO A C 1
ATOM 747 O O . PRO A 1 99 ? -14.891 -27.844 -20.109 1 92.75 99 PRO A O 1
ATOM 750 N N . LYS A 1 100 ? -16.344 -27.828 -21.828 1 92.44 100 LYS A N 1
ATOM 751 C CA . LYS A 1 100 ? -17.172 -26.766 -21.266 1 92.44 100 LYS A CA 1
ATOM 752 C C . LYS A 1 100 ? -17.594 -27.109 -19.844 1 92.44 100 LYS A C 1
ATOM 754 O O . LYS A 1 100 ? -17.562 -26.25 -18.953 1 92.44 100 LYS A O 1
ATOM 759 N N . ALA A 1 101 ? -17.969 -28.281 -19.609 1 93.62 101 ALA A N 1
ATOM 760 C CA . ALA A 1 101 ? -18.406 -28.703 -18.281 1 93.62 101 ALA A CA 1
ATOM 761 C C . ALA A 1 101 ? -17.281 -28.609 -17.266 1 93.62 101 ALA A C 1
ATOM 763 O O . ALA A 1 101 ? -17.484 -28.156 -16.125 1 93.62 101 ALA A O 1
ATOM 764 N N . GLN A 1 102 ? -16.141 -28.969 -17.688 1 93.19 102 GLN A N 1
ATOM 765 C CA . GLN A 1 102 ? -14.969 -28.891 -16.828 1 93.19 102 GLN A CA 1
ATOM 766 C C . GLN A 1 102 ? -14.594 -27.438 -16.531 1 93.19 102 GLN A C 1
ATOM 768 O O . GLN A 1 102 ? -14.273 -27.094 -15.391 1 93.19 102 GLN A O 1
ATOM 773 N N . ALA A 1 103 ? -14.586 -26.672 -17.547 1 92.94 103 ALA A N 1
ATOM 774 C CA . ALA A 1 103 ? -14.297 -25.25 -17.391 1 92.94 103 ALA A CA 1
ATOM 775 C C . ALA A 1 103 ? -15.281 -24.594 -16.438 1 92.94 103 ALA A C 1
ATOM 777 O O . ALA A 1 103 ? -14.891 -23.812 -15.562 1 92.94 103 ALA A O 1
ATOM 778 N N . ARG A 1 104 ? -16.562 -24.969 -16.578 1 94.69 104 ARG A N 1
ATOM 779 C CA . ARG A 1 104 ? -17.609 -24.406 -15.727 1 94.69 104 ARG A CA 1
ATOM 780 C C . ARG A 1 104 ? -17.375 -24.797 -14.273 1 94.69 104 ARG A C 1
ATOM 782 O O . ARG A 1 104 ? -17.5 -23.953 -13.375 1 94.69 104 ARG A O 1
ATOM 789 N N . ASP A 1 105 ? -17.062 -25.984 -14.055 1 95.94 105 ASP A N 1
ATOM 790 C CA . ASP A 1 105 ? -16.797 -26.453 -12.703 1 95.94 105 ASP A CA 1
ATOM 791 C C . ASP A 1 105 ? -15.609 -25.734 -12.086 1 95.94 105 ASP A C 1
ATOM 793 O O . ASP A 1 105 ? -15.656 -25.328 -10.922 1 95.94 105 ASP A O 1
ATOM 797 N N . ARG A 1 106 ? -14.617 -25.625 -12.844 1 94.69 106 ARG A N 1
ATOM 798 C CA . ARG A 1 106 ? -13.414 -24.938 -12.383 1 94.69 106 ARG A CA 1
ATOM 799 C C . ARG A 1 106 ? -13.711 -23.469 -12.039 1 94.69 106 ARG A C 1
ATOM 801 O O . ARG A 1 106 ? -13.289 -22.969 -11 1 94.69 106 ARG A O 1
ATOM 808 N N . VAL A 1 107 ? -14.391 -22.844 -12.883 1 96.19 107 VAL A N 1
ATOM 809 C CA . VAL A 1 107 ? -14.734 -21.438 -12.703 1 96.19 107 VAL A CA 1
ATOM 810 C C . VAL A 1 107 ? -15.617 -21.281 -11.469 1 96.19 107 VAL A C 1
ATOM 812 O O . VAL A 1 107 ? -15.398 -20.359 -10.664 1 96.19 107 VAL A O 1
ATOM 815 N N . ASP A 1 108 ? -16.562 -22.172 -11.289 1 97.44 108 ASP A N 1
ATOM 816 C CA . ASP A 1 108 ? -17.438 -22.094 -10.117 1 97.44 108 ASP A CA 1
ATOM 817 C C . ASP A 1 108 ? -16.656 -22.297 -8.828 1 97.44 108 ASP A C 1
ATOM 819 O O . ASP A 1 108 ? -16.906 -21.625 -7.832 1 97.44 108 ASP A O 1
ATOM 823 N N . ALA A 1 109 ? -15.766 -23.188 -8.852 1 97.06 109 ALA A N 1
ATOM 824 C CA . ALA A 1 109 ? -14.93 -23.453 -7.68 1 97.06 109 ALA A CA 1
ATOM 825 C C . ALA A 1 109 ? -14.07 -22.234 -7.344 1 97.06 109 ALA A C 1
ATOM 827 O O . ALA A 1 109 ? -13.961 -21.844 -6.18 1 97.06 109 ALA A O 1
ATOM 828 N N . LEU A 1 110 ? -13.477 -21.656 -8.328 1 97.38 110 LEU A N 1
ATOM 829 C CA . LEU A 1 110 ? -12.648 -20.469 -8.141 1 97.38 110 LEU A CA 1
ATOM 830 C C . LEU A 1 110 ? -13.484 -19.281 -7.652 1 97.38 110 LEU A C 1
ATOM 832 O O . LEU A 1 110 ? -13.047 -18.516 -6.797 1 97.38 110 LEU A O 1
ATOM 836 N N . ALA A 1 111 ? -14.664 -19.188 -8.25 1 97.62 111 ALA A N 1
ATOM 837 C CA . ALA A 1 111 ? -15.57 -18.109 -7.844 1 97.62 111 ALA A CA 1
ATOM 838 C C . ALA A 1 111 ? -15.93 -18.234 -6.367 1 97.62 111 ALA A C 1
ATOM 840 O O . ALA A 1 111 ? -15.969 -17.234 -5.648 1 97.62 111 ALA A O 1
ATOM 841 N N . GLU A 1 112 ? -16.203 -19.406 -5.977 1 97.12 112 GLU A N 1
ATOM 842 C CA . GLU A 1 112 ? -16.5 -19.641 -4.566 1 97.12 112 GLU A CA 1
ATOM 843 C C . GLU A 1 112 ? -15.289 -19.328 -3.688 1 97.12 112 GLU A C 1
ATOM 845 O O . GLU A 1 112 ? -15.414 -18.641 -2.672 1 97.12 112 GLU A O 1
ATOM 850 N N . ARG A 1 113 ? -14.156 -19.766 -4.086 1 96.12 113 ARG A N 1
ATOM 851 C CA . ARG A 1 113 ? -12.93 -19.594 -3.324 1 96.12 113 ARG A CA 1
ATOM 852 C C . ARG A 1 113 ? -12.586 -18.125 -3.164 1 96.12 113 ARG A C 1
ATOM 854 O O . ARG A 1 113 ? -12.086 -17.703 -2.115 1 96.12 113 ARG A O 1
ATOM 861 N N . LEU A 1 114 ? -12.875 -17.344 -4.184 1 96.44 114 LEU A N 1
ATOM 862 C CA . LEU A 1 114 ? -12.461 -15.945 -4.191 1 96.44 114 LEU A CA 1
ATOM 863 C C . LEU A 1 114 ? -13.656 -15.023 -3.973 1 96.44 114 LEU A C 1
ATOM 865 O O . LEU A 1 114 ? -13.562 -13.82 -4.211 1 96.44 114 LEU A O 1
ATOM 869 N N . GLU A 1 115 ? -14.836 -15.609 -3.623 1 95.06 115 GLU A N 1
ATOM 870 C CA . GLU A 1 115 ? -16.062 -14.883 -3.312 1 95.06 115 GLU A CA 1
ATOM 871 C C . GLU A 1 115 ? -16.5 -14.008 -4.48 1 95.06 115 GLU A C 1
ATOM 873 O O . GLU A 1 115 ? -16.75 -12.812 -4.305 1 95.06 115 GLU A O 1
ATOM 878 N N . LEU A 1 116 ? -16.578 -14.672 -5.586 1 96.81 116 LEU A N 1
ATOM 879 C CA . LEU A 1 116 ? -16.984 -13.992 -6.809 1 96.81 116 LEU A CA 1
ATOM 880 C C . LEU A 1 116 ? -18.328 -14.516 -7.301 1 96.81 116 LEU A C 1
ATOM 882 O O . LEU A 1 116 ? -18.859 -14.031 -8.305 1 96.81 116 LEU A O 1
ATOM 886 N N . THR A 1 117 ? -18.875 -15.484 -6.621 1 97.31 117 THR A N 1
ATOM 887 C CA . THR A 1 117 ? -20.047 -16.188 -7.102 1 97.31 117 THR A CA 1
ATOM 888 C C . THR A 1 117 ? -21.156 -15.203 -7.461 1 97.31 117 THR A C 1
ATOM 890 O O . THR A 1 117 ? -21.766 -15.297 -8.539 1 97.31 117 THR A O 1
ATOM 893 N N . GLY A 1 118 ? -21.422 -14.273 -6.641 1 95.94 118 GLY A N 1
ATOM 894 C CA . GLY A 1 118 ? -22.484 -13.305 -6.855 1 95.94 118 GLY A CA 1
ATOM 895 C C . GLY A 1 118 ? -22.141 -12.25 -7.891 1 95.94 118 GLY A C 1
ATOM 896 O O . GLY A 1 118 ? -22.984 -11.438 -8.266 1 95.94 118 GLY A O 1
ATOM 897 N N . LEU A 1 119 ? -20.953 -12.312 -8.406 1 96 119 LEU A N 1
ATOM 898 C CA . LEU A 1 119 ? -20.469 -11.266 -9.305 1 96 119 LEU A CA 1
ATOM 899 C C . LEU A 1 119 ? -20.281 -11.805 -10.719 1 96 119 LEU A C 1
ATOM 901 O O . LEU A 1 119 ? -19.969 -11.047 -11.641 1 96 119 LEU A O 1
ATOM 905 N N . LEU A 1 120 ? -20.531 -13.023 -10.953 1 97.19 120 LEU A N 1
ATOM 906 C CA . LEU A 1 120 ? -20.172 -13.711 -12.18 1 97.19 120 LEU A CA 1
ATOM 907 C C . LEU A 1 120 ? -20.938 -13.148 -13.375 1 97.19 120 LEU A C 1
ATOM 909 O O . LEU A 1 120 ? -20.422 -13.109 -14.492 1 97.19 120 LEU A O 1
ATOM 913 N N . ASP A 1 121 ? -22.109 -12.641 -13.117 1 96.44 121 ASP A N 1
ATOM 914 C CA . ASP A 1 121 ? -22.938 -12.188 -14.227 1 96.44 121 ASP A CA 1
ATOM 915 C C . ASP A 1 121 ? -22.797 -10.68 -14.43 1 96.44 121 ASP A C 1
ATOM 917 O O . ASP A 1 121 ? -23.406 -10.109 -15.336 1 96.44 121 ASP A O 1
ATOM 921 N N . GLN A 1 122 ? -22 -10.109 -13.664 1 95.31 122 GLN A N 1
ATOM 922 C CA . GLN A 1 122 ? -21.797 -8.664 -13.773 1 95.31 122 GLN A CA 1
ATOM 923 C C . GLN A 1 122 ? -20.703 -8.336 -14.789 1 95.31 122 GLN A C 1
ATOM 925 O O . GLN A 1 122 ? -19.797 -9.133 -15.016 1 95.31 122 GLN A O 1
ATOM 930 N N . PRO A 1 123 ? -20.891 -7.195 -15.406 1 93.88 123 PRO A N 1
ATOM 931 C CA . PRO A 1 123 ? -19.766 -6.707 -16.203 1 93.88 123 PRO A CA 1
ATOM 932 C C . PRO A 1 123 ? -18.562 -6.344 -15.336 1 93.88 123 PRO A C 1
ATOM 934 O O . PRO A 1 123 ? -18.703 -5.754 -14.266 1 93.88 123 PRO A O 1
ATOM 937 N N . PRO A 1 124 ? -17.391 -6.652 -15.781 1 92.25 124 PRO A N 1
ATOM 938 C CA . PRO A 1 124 ? -16.188 -6.41 -14.977 1 92.25 124 PRO A CA 1
ATOM 939 C C . PRO A 1 124 ? -16.016 -4.941 -14.609 1 92.25 124 PRO A C 1
ATOM 941 O O . PRO A 1 124 ? -15.5 -4.629 -13.531 1 92.25 124 PRO A O 1
ATOM 944 N N . PHE A 1 125 ? -16.438 -4.023 -15.469 1 85.75 125 PHE A N 1
ATOM 945 C CA . PHE A 1 125 ? -16.219 -2.604 -15.219 1 85.75 125 PHE A CA 1
ATOM 946 C C . PHE A 1 125 ? -17.047 -2.123 -14.039 1 85.75 125 PHE A C 1
ATOM 948 O O . PHE A 1 125 ? -16.812 -1.033 -13.508 1 85.75 125 PHE A O 1
ATOM 955 N N . ARG A 1 126 ? -18.031 -2.871 -13.586 1 87.12 126 ARG A N 1
ATOM 956 C CA . ARG A 1 126 ? -18.875 -2.502 -12.453 1 87.12 126 ARG A CA 1
ATOM 957 C C . ARG A 1 126 ? -18.266 -2.994 -11.141 1 87.12 126 ARG A C 1
ATOM 959 O O . ARG A 1 126 ? -18.75 -2.652 -10.062 1 87.12 126 ARG A O 1
ATOM 966 N N . LEU A 1 127 ? -17.266 -3.793 -11.258 1 88.88 127 LEU A N 1
ATOM 967 C CA . LEU A 1 127 ? -16.609 -4.332 -10.07 1 88.88 127 LEU A CA 1
ATOM 968 C C . LEU A 1 127 ? -15.703 -3.285 -9.422 1 88.88 127 LEU A C 1
ATOM 970 O O . LEU A 1 127 ? -15.156 -2.424 -10.109 1 88.88 127 LEU A O 1
ATOM 974 N N . SER A 1 128 ? -15.617 -3.41 -8.062 1 81.19 128 SER A N 1
ATOM 975 C CA . SER A 1 128 ? -14.602 -2.625 -7.375 1 81.19 128 SER A CA 1
ATOM 976 C C . SER A 1 128 ? -13.195 -3.08 -7.766 1 81.19 128 SER A C 1
ATOM 978 O O . SER A 1 128 ? -13.031 -4.137 -8.383 1 81.19 128 SER A O 1
ATOM 980 N N . GLY A 1 129 ? -12.18 -2.275 -7.473 1 83.62 129 GLY A N 1
ATOM 981 C CA . GLY A 1 129 ? -10.805 -2.643 -7.766 1 83.62 129 GLY A CA 1
ATOM 982 C C . GLY A 1 129 ? -10.398 -3.979 -7.168 1 83.62 129 GLY A C 1
ATOM 983 O O . GLY A 1 129 ? -9.75 -4.789 -7.828 1 83.62 129 GLY A O 1
ATOM 984 N N . GLY A 1 130 ? -10.758 -4.18 -5.895 1 87.19 130 GLY A N 1
ATOM 985 C CA . GLY A 1 130 ? -10.469 -5.445 -5.242 1 87.19 130 GLY A CA 1
ATOM 986 C C . GLY A 1 130 ? -11.172 -6.625 -5.883 1 87.19 130 GLY A C 1
ATOM 987 O O . GLY A 1 130 ? -10.594 -7.707 -6.008 1 87.19 130 GLY A O 1
ATOM 988 N N . GLU A 1 131 ? -12.406 -6.355 -6.297 1 90.38 131 GLU A N 1
ATOM 989 C CA . GLU A 1 131 ? -13.164 -7.395 -6.984 1 90.38 131 GLU A CA 1
ATOM 990 C C . GLU A 1 131 ? -12.547 -7.723 -8.344 1 90.38 131 GLU A C 1
ATOM 992 O O . GLU A 1 131 ? -12.453 -8.891 -8.727 1 90.38 131 GLU A O 1
ATOM 997 N N . GLN A 1 132 ? -12.133 -6.719 -9.008 1 92.62 132 GLN A N 1
ATOM 998 C CA . GLN A 1 132 ? -11.484 -6.918 -10.305 1 92.62 132 GLN A CA 1
ATOM 999 C C . GLN A 1 132 ? -10.203 -7.734 -10.156 1 92.62 132 GLN A C 1
ATOM 1001 O O . GLN A 1 132 ? -9.914 -8.602 -10.984 1 92.62 132 GLN A O 1
ATOM 1006 N N . ARG A 1 133 ? -9.477 -7.457 -9.156 1 93 133 ARG A N 1
ATOM 1007 C CA . ARG A 1 133 ? -8.227 -8.172 -8.93 1 93 133 ARG A CA 1
ATOM 1008 C C . ARG A 1 133 ? -8.492 -9.648 -8.648 1 93 133 ARG A C 1
ATOM 1010 O O . ARG A 1 133 ? -7.793 -10.523 -9.18 1 93 133 ARG A O 1
ATOM 1017 N N . ARG A 1 134 ? -9.453 -9.891 -7.836 1 95.06 134 ARG A N 1
ATOM 1018 C CA . ARG A 1 134 ? -9.805 -11.273 -7.547 1 95.06 134 ARG A CA 1
ATOM 1019 C C . ARG A 1 134 ? -10.297 -11.984 -8.805 1 95.06 134 ARG A C 1
ATOM 1021 O O . ARG A 1 134 ? -9.945 -13.141 -9.047 1 95.06 134 ARG A O 1
ATOM 1028 N N . ALA A 1 135 ? -11.078 -11.305 -9.594 1 95.81 135 ALA A N 1
ATOM 1029 C CA . ALA A 1 135 ? -11.578 -11.883 -10.844 1 95.81 135 ALA A CA 1
ATOM 1030 C C . ALA A 1 135 ? -10.438 -12.148 -11.82 1 95.81 135 ALA A C 1
ATOM 1032 O O . ALA A 1 135 ? -10.398 -13.195 -12.461 1 95.81 135 ALA A O 1
ATOM 1033 N N . ALA A 1 136 ? -9.57 -11.188 -11.891 1 95.5 136 ALA A N 1
ATOM 1034 C CA . ALA A 1 136 ? -8.422 -11.352 -12.773 1 95.5 136 ALA A CA 1
ATOM 1035 C C . ALA A 1 136 ? -7.562 -12.539 -12.344 1 95.5 136 ALA A C 1
ATOM 1037 O O . ALA A 1 136 ? -7.094 -13.312 -13.188 1 95.5 136 ALA A O 1
ATOM 1038 N N . LEU A 1 137 ? -7.34 -12.625 -11.078 1 96.38 137 LEU A N 1
ATOM 1039 C CA . LEU A 1 137 ? -6.594 -13.766 -10.555 1 96.38 137 LEU A CA 1
ATOM 1040 C C . LEU A 1 137 ? -7.301 -15.078 -10.891 1 96.38 137 LEU A C 1
ATOM 1042 O O . LEU A 1 137 ? -6.66 -16.047 -11.32 1 96.38 137 LEU A O 1
ATOM 1046 N N . ALA A 1 138 ? -8.609 -15.07 -10.703 1 96.62 138 ALA A N 1
ATOM 1047 C CA . ALA A 1 138 ? -9.391 -16.266 -11.039 1 96.62 138 ALA A CA 1
ATOM 1048 C C . ALA A 1 138 ? -9.227 -16.625 -12.508 1 96.62 138 ALA A C 1
ATOM 1050 O O . ALA A 1 138 ? -9.062 -17.797 -12.852 1 96.62 138 ALA A O 1
ATOM 1051 N N . SER A 1 139 ? -9.25 -15.664 -13.305 1 95.25 139 SER A N 1
ATOM 1052 C CA . SER A 1 139 ? -9.102 -15.891 -14.734 1 95.25 139 SER A CA 1
ATOM 1053 C C . SER A 1 139 ? -7.73 -16.484 -15.062 1 95.25 139 SER A C 1
ATOM 1055 O O . SER A 1 139 ? -7.625 -17.422 -15.852 1 95.25 139 SER A O 1
ATOM 1057 N N . ALA A 1 140 ? -6.766 -15.938 -14.445 1 94.25 140 ALA A N 1
ATOM 1058 C CA . ALA A 1 140 ? -5.402 -16.422 -14.672 1 94.25 140 ALA A CA 1
ATOM 1059 C C . ALA A 1 140 ? -5.25 -17.859 -14.211 1 94.25 140 ALA A C 1
ATOM 1061 O O . ALA A 1 140 ? -4.59 -18.672 -14.883 1 94.25 140 ALA A O 1
ATOM 1062 N N . VAL A 1 141 ? -5.875 -18.219 -13.156 1 95.75 141 VAL A N 1
ATOM 1063 C CA . VAL A 1 141 ? -5.719 -19.547 -12.539 1 95.75 141 VAL A CA 1
ATOM 1064 C C . VAL A 1 141 ? -6.617 -20.547 -13.25 1 95.75 141 VAL A C 1
ATOM 1066 O O . VAL A 1 141 ? -6.332 -21.75 -13.25 1 95.75 141 VAL A O 1
ATOM 1069 N N . ALA A 1 142 ? -7.648 -20.062 -13.898 1 94.62 142 ALA A N 1
ATOM 1070 C CA . ALA A 1 142 ? -8.664 -20.906 -14.508 1 94.62 142 ALA A CA 1
ATOM 1071 C C . ALA A 1 142 ? -8.055 -21.797 -15.602 1 94.62 142 ALA A C 1
ATOM 1073 O O . ALA A 1 142 ? -8.57 -22.875 -15.898 1 94.62 142 ALA A O 1
ATOM 1074 N N . VAL A 1 143 ? -6.988 -21.453 -16.172 1 92.94 143 VAL A N 1
ATOM 1075 C CA . VAL A 1 143 ? -6.367 -22.203 -17.25 1 92.94 143 VAL A CA 1
ATOM 1076 C C . VAL A 1 143 ? -5.465 -23.297 -16.672 1 92.94 143 VAL A C 1
ATOM 1078 O O . VAL A 1 143 ? -4.895 -24.094 -17.422 1 92.94 143 VAL A O 1
ATOM 1081 N N . ASP A 1 144 ? -5.289 -23.234 -15.359 1 93.25 144 ASP A N 1
ATOM 1082 C CA . ASP A 1 144 ? -4.5 -24.219 -14.641 1 93.25 144 ASP A CA 1
ATOM 1083 C C . ASP A 1 144 ? -3.055 -24.234 -15.141 1 93.25 144 ASP A C 1
ATOM 1085 O O . ASP A 1 144 ? -2.543 -25.281 -15.547 1 93.25 144 ASP A O 1
ATOM 1089 N N . PRO A 1 145 ? -2.367 -23.172 -15.008 1 95.25 145 PRO A N 1
ATOM 1090 C CA . PRO A 1 145 ? -1.016 -23.047 -15.555 1 95.25 145 PRO A CA 1
ATOM 1091 C C . PRO A 1 145 ? 0.035 -23.781 -14.719 1 95.25 145 PRO A C 1
ATOM 1093 O O . PRO A 1 145 ? -0.214 -24.094 -13.555 1 95.25 145 PRO A O 1
ATOM 1096 N N . ASP A 1 146 ? 1.189 -24.031 -15.383 1 95.81 146 ASP A N 1
ATOM 1097 C CA . ASP A 1 146 ? 2.352 -24.578 -14.68 1 95.81 146 ASP A CA 1
ATOM 1098 C C . ASP A 1 146 ? 3.164 -23.469 -14.023 1 95.81 146 ASP A C 1
ATOM 1100 O O . ASP A 1 146 ? 3.863 -23.703 -13.039 1 95.81 146 ASP A O 1
ATOM 1104 N N . LEU A 1 147 ? 3.096 -22.328 -14.617 1 97.19 147 LEU A N 1
ATOM 1105 C CA . LEU A 1 147 ? 3.82 -21.141 -14.156 1 97.19 147 LEU A CA 1
ATOM 1106 C C . LEU A 1 147 ? 2.883 -19.953 -14.008 1 97.19 147 LEU A C 1
ATOM 1108 O O . LEU A 1 147 ? 2.252 -19.531 -14.977 1 97.19 147 LEU A O 1
ATOM 1112 N N . LEU A 1 148 ? 2.777 -19.5 -12.82 1 97.5 148 LEU A N 1
ATOM 1113 C CA . LEU A 1 148 ? 1.953 -18.344 -12.508 1 97.5 148 LEU A CA 1
ATOM 1114 C C . LEU A 1 148 ? 2.82 -17.141 -12.172 1 97.5 148 LEU A C 1
ATOM 1116 O O . LEU A 1 148 ? 3.641 -17.188 -11.25 1 97.5 148 LEU A O 1
ATOM 1120 N N . LEU A 1 149 ? 2.752 -16.094 -12.977 1 97.62 149 LEU A N 1
ATOM 1121 C CA . LEU A 1 149 ? 3.432 -14.812 -12.758 1 97.62 149 LEU A CA 1
ATOM 1122 C C . LEU A 1 149 ? 2.457 -13.758 -12.242 1 97.62 149 LEU A C 1
ATOM 1124 O O . LEU A 1 149 ? 1.497 -13.406 -12.938 1 97.62 149 LEU A O 1
ATOM 1128 N N . LEU A 1 150 ? 2.705 -13.258 -11.07 1 97.5 150 LEU A N 1
ATOM 1129 C CA . LEU A 1 150 ? 1.74 -12.375 -10.43 1 97.5 150 LEU A CA 1
ATOM 1130 C C . LEU A 1 150 ? 2.377 -11.031 -10.086 1 97.5 150 LEU A C 1
ATOM 1132 O O . LEU A 1 150 ? 3.35 -10.977 -9.328 1 97.5 150 LEU A O 1
ATOM 1136 N N . ASP A 1 151 ? 1.857 -10.039 -10.594 1 96.19 151 ASP A N 1
ATOM 1137 C CA . ASP A 1 151 ? 2.33 -8.688 -10.289 1 96.19 151 ASP A CA 1
ATOM 1138 C C . ASP A 1 151 ? 1.462 -8.039 -9.219 1 96.19 151 ASP A C 1
ATOM 1140 O O . ASP A 1 151 ? 0.388 -7.508 -9.516 1 96.19 151 ASP A O 1
ATOM 1144 N N . GLU A 1 152 ? 1.896 -8.109 -7.949 1 94.19 152 GLU A N 1
ATOM 1145 C CA . GLU A 1 152 ? 1.242 -7.543 -6.773 1 94.19 152 GLU A CA 1
ATOM 1146 C C . GLU A 1 152 ? -0.168 -8.102 -6.605 1 94.19 152 GLU A C 1
ATOM 1148 O O . GLU A 1 152 ? -1.134 -7.34 -6.504 1 94.19 152 GLU A O 1
ATOM 1153 N N . PRO A 1 153 ? -0.288 -9.312 -6.398 1 94.12 153 PRO A N 1
ATOM 1154 C CA . PRO A 1 153 ? -1.59 -9.984 -6.469 1 94.12 153 PRO A CA 1
ATOM 1155 C C . PRO A 1 153 ? -2.533 -9.555 -5.348 1 94.12 153 PRO A C 1
ATOM 1157 O O . PRO A 1 153 ? -3.748 -9.742 -5.449 1 94.12 153 PRO A O 1
ATOM 1160 N N . VAL A 1 154 ? -2 -8.961 -4.297 1 92.44 154 VAL A N 1
ATOM 1161 C CA . VAL A 1 154 ? -2.889 -8.656 -3.18 1 92.44 154 VAL A CA 1
ATOM 1162 C C . VAL A 1 154 ? -2.877 -7.152 -2.91 1 92.44 154 VAL A C 1
ATOM 1164 O O . VAL A 1 154 ? -3.262 -6.707 -1.825 1 92.44 154 VAL A O 1
ATOM 1167 N N . ALA A 1 155 ? -2.41 -6.434 -3.836 1 85.31 155 ALA A N 1
ATOM 1168 C CA . ALA A 1 155 ? -2.439 -4.98 -3.693 1 85.31 155 ALA A CA 1
ATOM 1169 C C . ALA A 1 155 ? -3.875 -4.469 -3.59 1 85.31 155 ALA A C 1
ATOM 1171 O O . ALA A 1 155 ? -4.754 -4.918 -4.328 1 85.31 155 ALA A O 1
ATOM 1172 N N . ASP A 1 156 ? -4.203 -3.58 -2.572 1 78.5 156 ASP A N 1
ATOM 1173 C CA . ASP A 1 156 ? -5.469 -2.877 -2.414 1 78.5 156 ASP A CA 1
ATOM 1174 C C . ASP A 1 156 ? -6.609 -3.855 -2.135 1 78.5 156 ASP A C 1
ATOM 1176 O O . ASP A 1 156 ? -7.738 -3.643 -2.58 1 78.5 156 ASP A O 1
ATOM 1180 N N . ILE A 1 157 ? -6.246 -5.004 -1.602 1 87.56 157 ILE A N 1
ATOM 1181 C CA . ILE A 1 157 ? -7.242 -6.016 -1.267 1 87.56 157 ILE A CA 1
ATOM 1182 C C . ILE A 1 157 ? -7.527 -5.984 0.233 1 87.56 157 ILE A C 1
ATOM 1184 O O . ILE A 1 157 ? -6.605 -5.863 1.044 1 87.56 157 ILE A O 1
ATOM 1188 N N . ASP A 1 158 ? -8.805 -6.113 0.577 1 86 158 ASP A N 1
ATOM 1189 C CA . ASP A 1 158 ? -9.203 -6.242 1.976 1 86 158 ASP A CA 1
ATOM 1190 C C . ASP A 1 158 ? -8.516 -7.438 2.635 1 86 158 ASP A C 1
ATOM 1192 O O . ASP A 1 158 ? -8.312 -8.469 1.996 1 86 158 ASP A O 1
ATOM 1196 N N . PRO A 1 159 ? -8.219 -7.312 3.945 1 87.25 159 PRO A N 1
ATOM 1197 C CA . PRO A 1 159 ? -7.488 -8.367 4.648 1 87.25 159 PRO A CA 1
ATOM 1198 C C . PRO A 1 159 ? -8.156 -9.734 4.516 1 87.25 159 PRO A C 1
ATOM 1200 O O . PRO A 1 159 ? -7.469 -10.742 4.332 1 87.25 159 PRO A O 1
ATOM 1203 N N . ALA A 1 160 ? -9.469 -9.742 4.605 1 84.75 160 ALA A N 1
ATOM 1204 C CA . ALA A 1 160 ? -10.172 -11.023 4.512 1 84.75 160 ALA A CA 1
ATOM 1205 C C . ALA A 1 160 ? -9.938 -11.68 3.152 1 84.75 160 ALA A C 1
ATOM 1207 O O . ALA A 1 160 ? -9.672 -12.883 3.07 1 84.75 160 ALA A O 1
ATOM 1208 N N . TYR A 1 161 ? -9.969 -10.922 2.125 1 90.75 161 TYR A N 1
ATOM 1209 C CA . TYR A 1 161 ? -9.766 -11.453 0.781 1 90.75 161 TYR A CA 1
ATOM 1210 C C . TYR A 1 161 ? -8.289 -11.742 0.521 1 90.75 161 TYR A C 1
ATOM 1212 O O . TYR A 1 161 ? -7.953 -12.656 -0.232 1 90.75 161 TYR A O 1
ATOM 1220 N N . ARG A 1 162 ? -7.477 -11 1.151 1 93.62 162 ARG A N 1
ATOM 1221 C CA . ARG A 1 162 ? -6.047 -11.273 1.047 1 93.62 162 ARG A CA 1
ATOM 1222 C C . ARG A 1 162 ? -5.727 -12.695 1.503 1 93.62 162 ARG A C 1
ATOM 1224 O O . ARG A 1 162 ? -4.992 -13.414 0.825 1 93.62 162 ARG A O 1
ATOM 1231 N N . GLU A 1 163 ? -6.293 -13.039 2.645 1 92.38 163 GLU A N 1
ATOM 1232 C CA . GLU A 1 163 ? -6.062 -14.375 3.184 1 92.38 163 GLU A CA 1
ATOM 1233 C C . GLU A 1 163 ? -6.539 -15.453 2.213 1 92.38 163 GLU A C 1
ATOM 1235 O O . GLU A 1 163 ? -5.898 -16.484 2.066 1 92.38 163 GLU A O 1
ATOM 1240 N N . ARG A 1 164 ? -7.586 -15.18 1.572 1 94.56 164 ARG A N 1
ATOM 1241 C CA . ARG A 1 164 ? -8.125 -16.141 0.61 1 94.56 164 ARG A CA 1
ATOM 1242 C C . ARG A 1 164 ? -7.195 -16.297 -0.586 1 94.56 164 ARG A C 1
ATOM 1244 O O . ARG A 1 164 ? -6.965 -17.406 -1.061 1 94.56 164 ARG A O 1
ATOM 1251 N N . ILE A 1 165 ? -6.691 -15.234 -0.998 1 96.81 165 ILE A N 1
ATOM 1252 C CA . ILE A 1 165 ? -5.773 -15.258 -2.131 1 96.81 165 ILE A CA 1
ATOM 1253 C C . ILE A 1 165 ? -4.492 -15.984 -1.745 1 96.81 165 ILE A C 1
ATOM 1255 O O . ILE A 1 165 ? -4.027 -16.859 -2.477 1 96.81 165 ILE A O 1
ATOM 1259 N N . LEU A 1 166 ? -3.969 -15.656 -0.603 1 96.44 166 LEU A N 1
ATOM 1260 C CA . LEU A 1 166 ? -2.744 -16.297 -0.132 1 96.44 166 LEU A CA 1
ATOM 1261 C C . LEU A 1 166 ? -2.934 -17.797 0.009 1 96.44 166 LEU A C 1
ATOM 1263 O O . LEU A 1 166 ? -2.062 -18.578 -0.383 1 96.44 166 LEU A O 1
ATOM 1267 N N . SER A 1 167 ? -4.086 -18.172 0.51 1 95.81 167 SER A N 1
ATOM 1268 C CA . SER A 1 167 ? -4.387 -19.594 0.668 1 95.81 167 SER A CA 1
ATOM 1269 C C . SER A 1 167 ? -4.48 -20.281 -0.684 1 95.81 167 SER A C 1
ATOM 1271 O O . SER A 1 167 ? -3.986 -21.406 -0.847 1 95.81 167 SER A O 1
ATOM 1273 N N . LEU A 1 168 ? -5.094 -19.656 -1.571 1 96.69 168 LEU A N 1
ATOM 1274 C CA . LEU A 1 168 ? -5.207 -20.203 -2.918 1 96.69 168 LEU A CA 1
ATOM 1275 C C . LEU A 1 168 ? -3.826 -20.422 -3.533 1 96.69 168 LEU A C 1
ATOM 1277 O O . LEU A 1 168 ? -3.549 -21.484 -4.09 1 96.69 168 LEU A O 1
ATOM 1281 N N . LEU A 1 169 ? -2.982 -19.484 -3.447 1 97.38 169 LEU A N 1
ATOM 1282 C CA . LEU A 1 169 ? -1.644 -19.562 -4.023 1 97.38 169 LEU A CA 1
ATOM 1283 C C . LEU A 1 169 ? -0.812 -20.625 -3.326 1 97.38 169 LEU A C 1
ATOM 1285 O O . LEU A 1 169 ? -0.046 -21.344 -3.975 1 97.38 169 LEU A O 1
ATOM 1289 N N . GLU A 1 170 ? -0.978 -20.734 -2.045 1 96.31 170 GLU A N 1
ATOM 1290 C CA . GLU A 1 170 ? -0.276 -21.766 -1.298 1 96.31 170 GLU A CA 1
ATOM 1291 C C . GLU A 1 170 ? -0.708 -23.156 -1.751 1 96.31 170 GLU A C 1
ATOM 1293 O O . GLU A 1 170 ? 0.133 -24.031 -1.994 1 96.31 170 GLU A O 1
ATOM 1298 N N . GLU A 1 171 ? -1.978 -23.344 -1.817 1 95.69 171 GLU A N 1
ATOM 1299 C CA . GLU A 1 171 ? -2.516 -24.625 -2.252 1 95.69 171 GLU A CA 1
ATOM 1300 C C . GLU A 1 171 ? -2.004 -25 -3.641 1 95.69 171 GLU A C 1
ATOM 1302 O O . GLU A 1 171 ? -1.643 -26.156 -3.885 1 95.69 171 GLU A O 1
ATOM 1307 N N . ARG A 1 172 ? -1.928 -24.125 -4.5 1 95.56 172 ARG A N 1
ATOM 1308 C CA . ARG A 1 172 ? -1.452 -24.375 -5.855 1 95.56 172 ARG A CA 1
ATOM 1309 C C . ARG A 1 172 ? 0.025 -24.75 -5.859 1 95.56 172 ARG A C 1
ATOM 1311 O O . ARG A 1 172 ? 0.451 -25.594 -6.641 1 95.56 172 ARG A O 1
ATOM 1318 N N . SER A 1 173 ? 0.72 -24.078 -5.059 1 95.06 173 SER A N 1
ATOM 1319 C CA . SER A 1 173 ? 2.133 -24.422 -4.941 1 95.06 173 SER A CA 1
ATOM 1320 C C . SER A 1 173 ? 2.309 -25.859 -4.465 1 95.06 173 SER A C 1
ATOM 1322 O O . SER A 1 173 ? 3.193 -26.578 -4.941 1 95.06 173 SER A O 1
ATOM 1324 N N . GLU A 1 174 ? 1.482 -26.234 -3.562 1 94.31 174 GLU A N 1
ATOM 1325 C CA . GLU A 1 174 ? 1.534 -27.594 -3.055 1 94.31 174 GLU A CA 1
ATOM 1326 C C . GLU A 1 174 ? 1.228 -28.609 -4.156 1 94.31 174 GLU A C 1
ATOM 1328 O O . GLU A 1 174 ? 1.715 -29.734 -4.121 1 94.31 174 GLU A O 1
ATOM 1333 N N . ASP A 1 175 ? 0.536 -28.109 -5.113 1 93.38 175 ASP A N 1
ATOM 1334 C CA . ASP A 1 175 ? 0.187 -28.969 -6.242 1 93.38 175 ASP A CA 1
ATOM 1335 C C . ASP A 1 175 ? 1.289 -28.953 -7.301 1 93.38 175 ASP A C 1
ATOM 1337 O O . ASP A 1 175 ? 1.165 -29.609 -8.344 1 93.38 175 ASP A O 1
ATOM 1341 N N . GLY A 1 176 ? 2.293 -28.172 -7.086 1 93 176 GLY A N 1
ATOM 1342 C CA . GLY A 1 176 ? 3.457 -28.234 -7.953 1 93 176 GLY A CA 1
ATOM 1343 C C . GLY A 1 176 ? 3.598 -27.016 -8.852 1 93 176 GLY A C 1
ATOM 1344 O O . GLY A 1 176 ? 4.516 -26.953 -9.672 1 93 176 GLY A O 1
ATOM 1345 N N . ASP A 1 177 ? 2.752 -26.062 -8.703 1 94.81 177 ASP A N 1
ATOM 1346 C CA . ASP A 1 177 ? 2.799 -24.844 -9.5 1 94.81 177 ASP A CA 1
ATOM 1347 C C . ASP A 1 177 ? 4.035 -24.016 -9.172 1 94.81 177 ASP A C 1
ATOM 1349 O O . ASP A 1 177 ? 4.418 -23.906 -8 1 94.81 177 ASP A O 1
ATOM 1353 N N . THR A 1 178 ? 4.641 -23.531 -10.289 1 97.69 178 THR A N 1
ATOM 1354 C CA . THR A 1 178 ? 5.691 -22.547 -10.109 1 97.69 178 THR A CA 1
ATOM 1355 C C . THR A 1 178 ? 5.102 -21.141 -10.039 1 97.69 178 THR A C 1
ATOM 1357 O O . THR A 1 178 ? 4.238 -20.781 -10.844 1 97.69 178 THR A O 1
ATOM 1360 N N . GLN A 1 179 ? 5.523 -20.406 -9.055 1 98.31 179 GLN A N 1
ATOM 1361 C CA . GLN A 1 179 ? 4.965 -19.062 -8.891 1 98.31 179 GLN A CA 1
ATOM 1362 C C . GLN A 1 179 ? 6.074 -18.016 -8.758 1 98.31 179 GLN A C 1
ATOM 1364 O O . GLN A 1 179 ? 7.066 -18.234 -8.062 1 98.31 179 GLN A O 1
ATOM 1369 N N . ILE A 1 180 ? 5.941 -16.953 -9.484 1 98.38 180 ILE A N 1
ATOM 1370 C CA . ILE A 1 180 ? 6.75 -15.742 -9.32 1 98.38 180 ILE A CA 1
ATOM 1371 C C . ILE A 1 180 ? 5.844 -14.555 -8.992 1 98.38 180 ILE A C 1
ATOM 1373 O O . ILE A 1 180 ? 4.934 -14.234 -9.758 1 98.38 180 ILE A O 1
ATOM 1377 N N . VAL A 1 181 ? 6.066 -13.977 -7.832 1 98.19 181 VAL A N 1
ATOM 1378 C CA . VAL A 1 181 ? 5.215 -12.883 -7.379 1 98.19 181 VAL A CA 1
ATOM 1379 C C . VAL A 1 181 ? 6.059 -11.633 -7.156 1 98.19 181 VAL A C 1
ATOM 1381 O O . VAL A 1 181 ? 7.168 -11.711 -6.621 1 98.19 181 VAL A O 1
ATOM 1384 N N . SER A 1 182 ? 5.613 -10.578 -7.656 1 97.19 182 SER A N 1
ATOM 1385 C CA . SER A 1 182 ? 6.27 -9.305 -7.355 1 97.19 182 SER A CA 1
ATOM 1386 C C . SER A 1 182 ? 5.539 -8.555 -6.25 1 97.19 182 SER A C 1
ATOM 1388 O O . SER A 1 182 ? 4.309 -8.594 -6.176 1 97.19 182 SER A O 1
ATOM 1390 N N . THR A 1 183 ? 6.23 -7.957 -5.387 1 94.5 183 THR A N 1
ATOM 1391 C CA . THR A 1 183 ? 5.625 -7.125 -4.352 1 94.5 183 THR A CA 1
ATOM 1392 C C . THR A 1 183 ? 6.668 -6.219 -3.705 1 94.5 183 THR A C 1
ATOM 1394 O O . THR A 1 183 ? 7.812 -6.633 -3.498 1 94.5 183 THR A O 1
ATOM 1397 N N . PRO A 1 184 ? 6.301 -5.062 -3.381 1 91.31 184 PRO A N 1
ATOM 1398 C CA . PRO A 1 184 ? 7.164 -4.227 -2.543 1 91.31 184 PRO A CA 1
ATOM 1399 C C . PRO A 1 184 ? 6.949 -4.465 -1.05 1 91.31 184 PRO A C 1
ATOM 1401 O O . PRO A 1 184 ? 7.715 -3.961 -0.224 1 91.31 184 PRO A O 1
ATOM 1404 N N . ASN A 1 185 ? 5.891 -5.168 -0.655 1 92.5 185 ASN A N 1
ATOM 1405 C CA . ASN A 1 185 ? 5.496 -5.352 0.737 1 92.5 185 ASN A CA 1
ATOM 1406 C C . ASN A 1 185 ? 6.203 -6.547 1.367 1 92.5 185 ASN A C 1
ATOM 1408 O O . ASN A 1 185 ? 5.75 -7.684 1.236 1 92.5 185 ASN A O 1
ATOM 1412 N N . VAL A 1 186 ? 7.133 -6.211 2.125 1 96.5 186 VAL A N 1
ATOM 1413 C CA . VAL A 1 186 ? 8.016 -7.219 2.705 1 96.5 186 VAL A CA 1
ATOM 1414 C C . VAL A 1 186 ? 7.234 -8.086 3.688 1 96.5 186 VAL A C 1
ATOM 1416 O O . VAL A 1 186 ? 7.508 -9.281 3.822 1 96.5 186 VAL A O 1
ATOM 1419 N N . ASP A 1 187 ? 6.188 -7.609 4.305 1 96 187 ASP A N 1
ATOM 1420 C CA . ASP A 1 187 ? 5.402 -8.344 5.289 1 96 187 ASP A CA 1
ATOM 1421 C C . ASP A 1 187 ? 4.645 -9.5 4.637 1 96 187 ASP A C 1
ATOM 1423 O O . ASP A 1 187 ? 4.309 -10.484 5.301 1 96 187 ASP A O 1
ATOM 1427 N N . LEU A 1 188 ? 4.434 -9.43 3.367 1 95.88 188 LEU A N 1
ATOM 1428 C CA . LEU A 1 188 ? 3.631 -10.422 2.658 1 95.88 188 LEU A CA 1
ATOM 1429 C C . LEU A 1 188 ? 4.504 -11.57 2.154 1 95.88 188 LEU A C 1
ATOM 1431 O O . LEU A 1 188 ? 4.004 -12.664 1.881 1 95.88 188 LEU A O 1
ATOM 1435 N N . VAL A 1 189 ? 5.766 -11.359 2.035 1 97.94 189 VAL A N 1
ATOM 1436 C CA . VAL A 1 189 ? 6.688 -12.227 1.307 1 97.94 189 VAL A CA 1
ATOM 1437 C C . VAL A 1 189 ? 6.711 -13.609 1.949 1 97.94 189 VAL A C 1
ATOM 1439 O O . VAL A 1 189 ? 6.652 -14.625 1.252 1 97.94 189 VAL A O 1
ATOM 1442 N N . PRO A 1 190 ? 6.711 -13.672 3.268 1 97.75 190 PRO A N 1
ATOM 1443 C CA . PRO A 1 190 ? 6.773 -15 3.875 1 97.75 190 PRO A CA 1
ATOM 1444 C C . PRO A 1 190 ? 5.574 -15.875 3.508 1 97.75 190 PRO A C 1
ATOM 1446 O O . PRO A 1 190 ? 5.66 -17.109 3.564 1 97.75 190 PRO A O 1
ATOM 1449 N N . HIS A 1 191 ? 4.496 -15.25 3.141 1 96.56 191 HIS A N 1
ATOM 1450 C CA . HIS A 1 191 ? 3.293 -15.984 2.771 1 96.56 191 HIS A CA 1
ATOM 1451 C C . HIS A 1 191 ? 3.279 -16.312 1.28 1 96.56 191 HIS A C 1
ATOM 1453 O O . HIS A 1 191 ? 2.496 -17.141 0.829 1 96.56 191 HIS A O 1
ATOM 1459 N N . LEU A 1 192 ? 4.156 -15.734 0.537 1 97.06 192 LEU A N 1
ATOM 1460 C CA . LEU A 1 192 ? 4.055 -15.781 -0.918 1 97.06 192 LEU A CA 1
ATOM 1461 C C . LEU A 1 192 ? 5.18 -16.625 -1.514 1 97.06 192 LEU A C 1
ATOM 1463 O O . LEU A 1 192 ? 5.039 -17.172 -2.609 1 97.06 192 LEU A O 1
ATOM 1467 N N . ALA A 1 193 ? 6.312 -16.672 -0.745 1 97.88 193 ALA A N 1
ATOM 1468 C CA . ALA A 1 193 ? 7.473 -17.234 -1.432 1 97.88 193 ALA A CA 1
ATOM 1469 C C . ALA A 1 193 ? 8.477 -17.812 -0.434 1 97.88 193 ALA A C 1
ATOM 1471 O O . ALA A 1 193 ? 8.594 -17.312 0.69 1 97.88 193 ALA A O 1
ATOM 1472 N N . ASP A 1 194 ? 9.234 -18.719 -0.913 1 97.88 194 ASP A N 1
ATOM 1473 C CA . ASP A 1 194 ? 10.305 -19.344 -0.139 1 97.88 194 ASP A CA 1
ATOM 1474 C C . ASP A 1 194 ? 11.672 -18.797 -0.562 1 97.88 194 ASP A C 1
ATOM 1476 O O . ASP A 1 194 ? 12.664 -19 0.135 1 97.88 194 ASP A O 1
ATOM 1480 N N . ARG A 1 195 ? 11.68 -18.234 -1.646 1 98.56 195 ARG A N 1
ATOM 1481 C CA . ARG A 1 195 ? 12.883 -17.625 -2.217 1 98.56 195 ARG A CA 1
ATOM 1482 C C . ARG A 1 195 ? 12.625 -16.188 -2.623 1 98.56 195 ARG A C 1
ATOM 1484 O O . ARG A 1 195 ? 11.562 -15.859 -3.15 1 98.56 195 ARG A O 1
ATOM 1491 N N . VAL A 1 196 ? 13.625 -15.328 -2.32 1 98.56 196 VAL A N 1
ATOM 1492 C CA . VAL A 1 196 ? 13.5 -13.914 -2.645 1 98.56 196 VAL A CA 1
ATOM 1493 C C . VAL A 1 196 ? 14.602 -13.508 -3.621 1 98.56 196 VAL A C 1
ATOM 1495 O O . VAL A 1 196 ? 15.766 -13.859 -3.43 1 98.56 196 VAL A O 1
ATOM 1498 N N . VAL A 1 197 ? 14.211 -12.891 -4.664 1 98.12 197 VAL A N 1
ATOM 1499 C CA . VAL A 1 197 ? 15.109 -12.109 -5.508 1 98.12 197 VAL A CA 1
ATOM 1500 C C . VAL A 1 197 ? 14.938 -10.617 -5.203 1 98.12 197 VAL A C 1
ATOM 1502 O O . VAL A 1 197 ? 13.898 -10.031 -5.523 1 98.12 197 VAL A O 1
ATOM 1505 N N . LEU A 1 198 ? 15.945 -10.047 -4.574 1 98 198 LEU A N 1
ATOM 1506 C CA . LEU A 1 198 ? 15.875 -8.672 -4.09 1 98 198 LEU A CA 1
ATOM 1507 C C . LEU A 1 198 ? 16.469 -7.703 -5.113 1 98 198 LEU A C 1
ATOM 1509 O O . LEU A 1 198 ? 17.609 -7.871 -5.539 1 98 198 LEU A O 1
ATOM 1513 N N . LEU A 1 199 ? 15.648 -6.77 -5.457 1 95.38 199 LEU A N 1
ATOM 1514 C CA . LEU A 1 199 ? 16.062 -5.742 -6.41 1 95.38 199 LEU A CA 1
ATOM 1515 C C . LEU A 1 199 ? 16.266 -4.402 -5.711 1 95.38 199 LEU A C 1
ATOM 1517 O O . LEU A 1 199 ? 15.516 -4.059 -4.793 1 95.38 199 LEU A O 1
ATOM 1521 N N . ASP A 1 200 ? 17.266 -3.682 -6.141 1 92.5 200 ASP A N 1
ATOM 1522 C CA . ASP A 1 200 ? 17.406 -2.312 -5.656 1 92.5 200 ASP A CA 1
ATOM 1523 C C . ASP A 1 200 ? 16.672 -1.329 -6.562 1 92.5 200 ASP A C 1
ATOM 1525 O O . ASP A 1 200 ? 15.953 -1.738 -7.477 1 92.5 200 ASP A O 1
ATOM 1529 N N . ALA A 1 201 ? 16.844 -0.081 -6.316 1 84.75 201 ALA A N 1
ATOM 1530 C CA . ALA A 1 201 ? 16.094 0.962 -7.008 1 84.75 201 ALA A CA 1
ATOM 1531 C C . ALA A 1 201 ? 16.484 1.034 -8.477 1 84.75 201 ALA A C 1
ATOM 1533 O O . ALA A 1 201 ? 15.711 1.526 -9.305 1 84.75 201 ALA A O 1
ATOM 1534 N N . THR A 1 202 ? 17.625 0.536 -8.844 1 85.5 202 THR A N 1
ATOM 1535 C CA . THR A 1 202 ? 18.094 0.589 -10.227 1 85.5 202 THR A CA 1
ATOM 1536 C C . THR A 1 202 ? 17.672 -0.667 -10.984 1 85.5 202 THR A C 1
ATOM 1538 O O . THR A 1 202 ? 17.906 -0.779 -12.188 1 85.5 202 THR A O 1
ATOM 1541 N N . GLY A 1 203 ? 17.062 -1.575 -10.25 1 88.94 203 GLY A N 1
ATOM 1542 C CA . GLY A 1 203 ? 16.594 -2.797 -10.875 1 88.94 203 GLY A CA 1
ATOM 1543 C C . GLY A 1 203 ? 17.625 -3.914 -10.852 1 88.94 203 GLY A C 1
ATOM 1544 O O . GLY A 1 203 ? 17.391 -4.984 -11.422 1 88.94 203 GLY A O 1
ATOM 1545 N N . ASP A 1 204 ? 18.734 -3.678 -10.195 1 91.38 204 ASP A N 1
ATOM 1546 C CA . ASP A 1 204 ? 19.766 -4.703 -10.094 1 91.38 204 ASP A CA 1
ATOM 1547 C C . ASP A 1 204 ? 19.438 -5.711 -9 1 91.38 204 ASP A C 1
ATOM 1549 O O . ASP A 1 204 ? 18.906 -5.344 -7.941 1 91.38 204 ASP A O 1
ATOM 1553 N N . VAL A 1 205 ? 19.781 -6.949 -9.305 1 94.38 205 VAL A N 1
ATOM 1554 C CA . VAL A 1 205 ? 19.625 -7.973 -8.273 1 94.38 205 VAL A CA 1
ATOM 1555 C C . VAL A 1 205 ? 20.734 -7.828 -7.23 1 94.38 205 VAL A C 1
ATOM 1557 O O . VAL A 1 205 ? 21.922 -7.938 -7.555 1 94.38 205 VAL A O 1
ATOM 1560 N N . VAL A 1 206 ? 20.344 -7.625 -6.02 1 95.62 206 VAL A N 1
ATOM 1561 C CA . VAL A 1 206 ? 21.328 -7.395 -4.957 1 95.62 206 VAL A CA 1
ATOM 1562 C C . VAL A 1 206 ? 21.453 -8.648 -4.098 1 95.62 206 VAL A C 1
ATOM 1564 O O . VAL A 1 206 ? 22.469 -8.836 -3.42 1 95.62 206 VAL A O 1
ATOM 1567 N N . ALA A 1 207 ? 20.453 -9.422 -4.059 1 97.31 207 ALA A N 1
ATOM 1568 C CA . ALA A 1 207 ? 20.469 -10.688 -3.32 1 97.31 207 ALA A CA 1
ATOM 1569 C C . ALA A 1 207 ? 19.484 -11.68 -3.926 1 97.31 207 ALA A C 1
ATOM 1571 O O . ALA A 1 207 ? 18.484 -11.289 -4.535 1 97.31 207 ALA A O 1
ATOM 1572 N N . ASP A 1 208 ? 19.812 -12.906 -3.844 1 97.69 208 ASP A N 1
ATOM 1573 C CA . ASP A 1 208 ? 19.016 -14.047 -4.285 1 97.69 208 ASP A CA 1
ATOM 1574 C C . ASP A 1 208 ? 19.203 -15.234 -3.344 1 97.69 208 ASP A C 1
ATOM 1576 O O . ASP A 1 208 ? 20.25 -15.867 -3.322 1 97.69 208 ASP A O 1
ATOM 1580 N N . GLY A 1 209 ? 18.094 -15.438 -2.553 1 98 209 GLY A N 1
ATOM 1581 C CA . GLY A 1 209 ? 18.25 -16.516 -1.579 1 98 209 GLY A CA 1
ATOM 1582 C C . GLY A 1 209 ? 16.984 -16.797 -0.795 1 98 209 GLY A C 1
ATOM 1583 O O . GLY A 1 209 ? 15.906 -16.328 -1.164 1 98 209 GLY A O 1
ATOM 1584 N N . PRO A 1 210 ? 17.141 -17.672 0.182 1 98.5 210 PRO A N 1
ATOM 1585 C CA . PRO A 1 210 ? 15.984 -18.047 0.987 1 98.5 210 PRO A CA 1
ATOM 1586 C C . PRO A 1 210 ? 15.312 -16.844 1.654 1 98.5 210 PRO A C 1
ATOM 1588 O O . PRO A 1 210 ? 15.992 -15.93 2.117 1 98.5 210 PRO A O 1
ATOM 1591 N N . THR A 1 211 ? 14 -16.875 1.706 1 98.5 211 THR A N 1
ATOM 1592 C CA . THR A 1 211 ? 13.18 -15.812 2.264 1 98.5 211 THR A CA 1
ATOM 1593 C C . THR A 1 211 ? 13.641 -15.453 3.674 1 98.5 211 THR A C 1
ATOM 1595 O O . THR A 1 211 ? 13.859 -14.281 3.984 1 98.5 211 THR A O 1
ATOM 1598 N N . GLU A 1 212 ? 13.859 -16.438 4.453 1 98 212 GLU A N 1
ATOM 1599 C CA . GLU A 1 212 ? 14.242 -16.203 5.844 1 98 212 GLU A CA 1
ATOM 1600 C C . GLU A 1 212 ? 15.547 -15.43 5.938 1 98 212 GLU A C 1
ATOM 1602 O O . GLU A 1 212 ? 15.656 -14.469 6.703 1 98 212 GLU A O 1
ATOM 1607 N N . GLU A 1 213 ? 16.484 -15.828 5.141 1 98.06 213 GLU A N 1
ATOM 1608 C CA . GLU A 1 213 ? 17.797 -15.203 5.164 1 98.06 213 GLU A CA 1
ATOM 1609 C C . GLU A 1 213 ? 17.734 -13.742 4.715 1 98.06 213 GLU A C 1
ATOM 1611 O O . GLU A 1 213 ? 18.281 -12.859 5.379 1 98.06 213 GLU A O 1
ATOM 1616 N N . ILE A 1 214 ? 17.047 -13.469 3.695 1 98.38 214 ILE A N 1
ATOM 1617 C CA . ILE A 1 214 ? 17.031 -12.141 3.104 1 98.38 214 ILE A CA 1
ATOM 1618 C C . ILE A 1 214 ? 16.172 -11.211 3.957 1 98.38 214 ILE A C 1
ATOM 1620 O O . ILE A 1 214 ? 16.547 -10.062 4.215 1 98.38 214 ILE A O 1
ATOM 1624 N N . LEU A 1 215 ? 15.039 -11.68 4.492 1 98.31 215 LEU A N 1
ATOM 1625 C CA . LEU A 1 215 ? 14.086 -10.812 5.176 1 98.31 215 LEU A CA 1
ATOM 1626 C C . LEU A 1 215 ? 14.555 -10.492 6.59 1 98.31 215 LEU A C 1
ATOM 1628 O O . LEU A 1 215 ? 14.047 -9.562 7.223 1 98.31 215 LEU A O 1
ATOM 1632 N N . THR A 1 216 ? 15.523 -11.25 7.07 1 97.81 216 THR A N 1
ATOM 1633 C CA . THR A 1 216 ? 16.031 -10.953 8.406 1 97.81 216 THR A CA 1
ATOM 1634 C C . THR A 1 216 ? 17.297 -10.102 8.328 1 97.81 216 THR A C 1
ATOM 1636 O O . THR A 1 216 ? 17.875 -9.75 9.359 1 97.81 216 THR A O 1
ATOM 1639 N N . ASP A 1 217 ? 17.766 -9.812 7.18 1 97.06 217 ASP A N 1
ATOM 1640 C CA . ASP A 1 217 ? 18.891 -8.898 6.988 1 97.06 217 ASP A CA 1
ATOM 1641 C C . ASP A 1 217 ? 18.391 -7.465 6.797 1 97.06 217 ASP A C 1
ATOM 1643 O O . ASP A 1 217 ? 18.344 -6.965 5.672 1 97.06 217 ASP A O 1
ATOM 1647 N N . SER A 1 218 ? 18.156 -6.793 7.898 1 95.31 218 SER A N 1
ATOM 1648 C CA . SER A 1 218 ? 17.578 -5.457 7.887 1 95.31 218 SER A CA 1
ATOM 1649 C C . SER A 1 218 ? 18.469 -4.465 7.152 1 95.31 218 SER A C 1
ATOM 1651 O O . SER A 1 218 ? 17.984 -3.576 6.453 1 95.31 218 SER A O 1
ATOM 1653 N N . SER A 1 219 ? 19.75 -4.574 7.344 1 95.38 219 SER A N 1
ATOM 1654 C CA . SER A 1 219 ? 20.703 -3.68 6.684 1 95.38 219 SER A CA 1
ATOM 1655 C C . SER A 1 219 ? 20.625 -3.818 5.168 1 95.38 219 SER A C 1
ATOM 1657 O O . SER A 1 219 ? 20.641 -2.818 4.445 1 95.38 219 SER A O 1
ATOM 1659 N N . LEU A 1 220 ? 20.562 -5.07 4.738 1 96.62 220 LEU A N 1
ATOM 1660 C CA . LEU A 1 220 ? 20.438 -5.348 3.312 1 96.62 220 LEU A CA 1
ATOM 1661 C C . LEU A 1 220 ? 19.1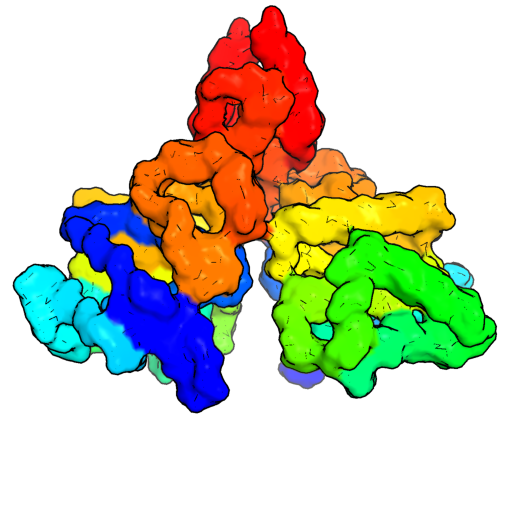56 -4.73 2.756 1 96.62 220 LEU A C 1
ATOM 1663 O O . LEU A 1 220 ? 19.188 -4.086 1.705 1 96.62 220 LEU A O 1
ATOM 1667 N N . LEU A 1 221 ? 18.047 -4.902 3.455 1 96.81 221 LEU A N 1
ATOM 1668 C CA . LEU A 1 221 ? 16.766 -4.375 3.018 1 96.81 221 LEU A CA 1
ATOM 1669 C C . LEU A 1 221 ? 16.781 -2.85 3.002 1 96.81 221 LEU A C 1
ATOM 1671 O O . LEU A 1 221 ? 16.281 -2.23 2.053 1 96.81 221 LEU A O 1
ATOM 1675 N N . GLU A 1 222 ? 17.359 -2.262 3.977 1 93.44 222 GLU A N 1
ATOM 1676 C CA . GLU A 1 222 ? 17.438 -0.808 4.07 1 93.44 222 GLU A CA 1
ATOM 1677 C C . GLU A 1 222 ? 18.219 -0.223 2.895 1 93.44 222 GLU A C 1
ATOM 1679 O O . GLU A 1 222 ? 17.859 0.832 2.367 1 93.44 222 GLU A O 1
ATOM 1684 N N . ARG A 1 223 ? 19.25 -0.874 2.533 1 93.06 223 ARG A N 1
ATOM 1685 C CA . ARG A 1 223 ? 20.062 -0.428 1.403 1 93.06 223 ARG A CA 1
ATOM 1686 C C . ARG A 1 223 ? 19.25 -0.418 0.115 1 93.06 223 ARG A C 1
ATOM 1688 O O . ARG A 1 223 ? 19.547 0.336 -0.812 1 93.06 223 ARG A O 1
ATOM 1695 N 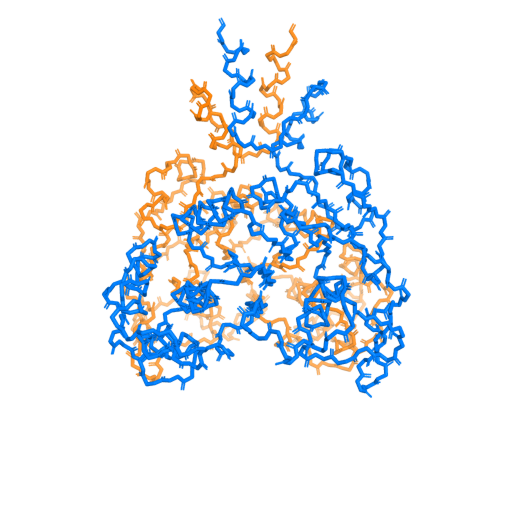N . CYS A 1 224 ? 18.266 -1.259 0.111 1 93.38 224 CYS A N 1
ATOM 1696 C CA . CYS A 1 224 ? 17.406 -1.344 -1.071 1 93.38 224 CYS A CA 1
ATOM 1697 C C . CYS A 1 224 ? 16.172 -0.481 -0.91 1 93.38 224 CYS A C 1
ATOM 1699 O O . CYS A 1 224 ? 15.234 -0.574 -1.71 1 93.38 224 CYS A O 1
ATOM 1701 N N . GLY A 1 225 ? 16.125 0.29 0.127 1 90.75 225 GLY A N 1
ATOM 1702 C CA . GLY A 1 225 ? 14.984 1.167 0.356 1 90.75 225 GLY A CA 1
ATOM 1703 C C . GLY A 1 225 ? 13.773 0.44 0.906 1 90.75 225 GLY A C 1
ATOM 1704 O O . GLY A 1 225 ? 12.641 0.867 0.692 1 90.75 225 GLY A O 1
ATOM 1705 N N . LEU A 1 226 ? 13.969 -0.646 1.571 1 94.38 226 LEU A N 1
ATOM 1706 C CA . LEU A 1 226 ? 12.891 -1.448 2.146 1 94.38 226 LEU A CA 1
ATOM 1707 C C . LEU A 1 226 ? 13.062 -1.584 3.654 1 94.38 226 LEU A C 1
ATOM 1709 O O . LEU A 1 226 ? 14.141 -1.316 4.188 1 94.38 226 LEU A O 1
ATOM 1713 N N . ALA A 1 227 ? 12.031 -1.888 4.305 1 94.38 227 ALA A N 1
ATOM 1714 C CA . ALA A 1 227 ? 12.07 -2.213 5.727 1 94.38 227 ALA A CA 1
ATOM 1715 C C . ALA A 1 227 ? 11.875 -3.709 5.953 1 94.38 227 ALA A C 1
ATOM 1717 O O . ALA A 1 227 ? 11.258 -4.391 5.133 1 94.38 227 ALA A O 1
ATOM 1718 N N . ALA A 1 228 ? 12.461 -4.18 7.039 1 96.38 228 ALA A N 1
ATOM 1719 C CA . ALA A 1 228 ? 12.203 -5.562 7.43 1 96.38 228 ALA A CA 1
ATOM 1720 C C . ALA A 1 228 ? 10.734 -5.77 7.797 1 96.38 228 ALA A C 1
ATOM 1722 O O . ALA A 1 228 ? 10.008 -4.801 8.039 1 96.38 228 ALA A O 1
ATOM 1723 N N . PRO A 1 229 ? 10.281 -7.059 7.785 1 97.44 229 PRO A N 1
ATOM 1724 C CA . PRO A 1 229 ? 8.922 -7.301 8.273 1 97.44 229 PRO A CA 1
ATOM 1725 C C . PRO A 1 229 ? 8.68 -6.723 9.664 1 97.44 229 PRO A C 1
ATOM 1727 O O . PRO A 1 229 ? 9.586 -6.746 10.508 1 97.44 229 PRO A O 1
ATOM 1730 N N . THR A 1 230 ? 7.523 -6.281 9.875 1 97.38 230 THR A N 1
ATOM 1731 C CA . THR A 1 230 ? 7.168 -5.617 11.125 1 97.38 230 THR A CA 1
ATOM 1732 C C . THR A 1 230 ? 7.48 -6.516 12.32 1 97.38 230 THR A C 1
ATOM 1734 O O . THR A 1 230 ? 8.039 -6.059 13.32 1 97.38 230 THR A O 1
ATOM 1737 N N . VAL A 1 231 ? 7.152 -7.766 12.219 1 98 231 VAL A N 1
ATOM 1738 C CA . VAL A 1 231 ? 7.383 -8.727 13.297 1 98 231 VAL A CA 1
ATOM 1739 C C . VAL A 1 231 ? 8.883 -8.883 13.523 1 98 231 VAL A C 1
ATOM 1741 O O . VAL A 1 231 ? 9.344 -8.914 14.672 1 98 231 VAL A O 1
ATOM 1744 N N . THR A 1 232 ? 9.609 -8.969 12.43 1 98.12 232 THR A N 1
ATOM 1745 C CA . THR A 1 232 ? 11.062 -9.086 12.508 1 98.12 232 THR A CA 1
ATOM 1746 C C . THR A 1 232 ? 11.664 -7.859 13.18 1 98.12 232 THR A C 1
ATOM 1748 O O . THR A 1 232 ? 12.508 -7.984 14.078 1 98.12 232 THR A O 1
ATOM 1751 N N . GLU A 1 233 ? 11.227 -6.742 12.758 1 96.94 233 GLU A N 1
ATOM 1752 C CA . GLU A 1 233 ? 11.711 -5.488 13.336 1 96.94 233 GLU A CA 1
ATOM 1753 C C . GLU A 1 233 ? 11.422 -5.43 14.836 1 96.94 233 GLU A C 1
ATOM 1755 O O . GLU A 1 233 ? 12.266 -4.992 15.617 1 96.94 233 GLU A O 1
ATOM 1760 N N . LEU A 1 234 ? 10.227 -5.82 15.219 1 97.62 234 LEU A N 1
ATOM 1761 C CA . LEU A 1 234 ? 9.82 -5.809 16.625 1 97.62 234 LEU A CA 1
ATOM 1762 C C . LEU A 1 234 ? 10.766 -6.656 17.469 1 97.62 234 LEU A C 1
ATOM 1764 O O . LEU A 1 234 ? 11.289 -6.191 18.484 1 97.62 234 LEU A O 1
ATOM 1768 N N . PHE A 1 235 ? 10.992 -7.836 17.031 1 97.88 235 PHE A N 1
ATOM 1769 C CA . PHE A 1 235 ? 11.836 -8.766 17.781 1 97.88 235 PHE A CA 1
ATOM 1770 C C . PHE A 1 235 ? 13.289 -8.305 17.766 1 97.88 235 PHE A C 1
ATOM 1772 O O . PHE A 1 235 ? 13.977 -8.406 18.781 1 97.88 235 PHE A O 1
ATOM 1779 N N . GLU A 1 236 ? 13.695 -7.871 16.625 1 96.94 236 GLU A N 1
ATOM 1780 C CA . GLU A 1 236 ? 15.055 -7.344 16.531 1 96.94 236 GLU A CA 1
ATOM 1781 C C . GLU A 1 236 ? 15.266 -6.184 17.5 1 96.94 236 GLU A C 1
ATOM 1783 O O . GLU A 1 236 ? 16.266 -6.137 18.219 1 96.94 236 GLU A O 1
ATOM 1788 N N . THR A 1 237 ? 14.352 -5.273 17.516 1 96.44 237 THR A N 1
ATOM 1789 C CA . THR A 1 237 ? 14.422 -4.102 18.375 1 96.44 237 THR A CA 1
ATOM 1790 C C . THR A 1 237 ? 14.398 -4.516 19.844 1 96.44 237 THR A C 1
ATOM 1792 O O . THR A 1 237 ? 15.047 -3.883 20.688 1 96.44 237 THR A O 1
ATOM 1795 N N . ALA A 1 238 ? 13.711 -5.57 20.125 1 96.88 238 ALA A N 1
ATOM 1796 C CA . ALA A 1 238 ? 13.609 -6.066 21.484 1 96.88 238 ALA A CA 1
ATOM 1797 C C . ALA A 1 238 ? 14.875 -6.805 21.906 1 96.88 238 ALA A C 1
ATOM 1799 O O . ALA A 1 238 ? 15.047 -7.16 23.078 1 96.88 238 ALA A O 1
ATOM 1800 N N . GLY A 1 239 ? 15.773 -7.117 20.953 1 95.5 239 GLY A N 1
ATOM 1801 C CA . GLY A 1 239 ? 17.016 -7.797 21.25 1 95.5 239 GLY A CA 1
ATOM 1802 C C . GLY A 1 239 ? 16.906 -9.312 21.172 1 95.5 239 GLY A C 1
ATOM 1803 O O . GLY A 1 239 ? 17.734 -10.031 21.734 1 95.5 239 GLY A O 1
ATOM 1804 N N . ALA A 1 240 ? 15.914 -9.758 20.516 1 94.31 240 ALA A N 1
ATOM 1805 C CA . ALA A 1 240 ? 15.742 -11.203 20.391 1 94.31 240 ALA A CA 1
ATOM 1806 C C . ALA A 1 240 ? 16.766 -11.789 19.422 1 94.31 240 ALA A C 1
ATOM 1808 O O . ALA A 1 240 ? 17.141 -11.141 18.438 1 94.31 240 ALA A O 1
ATOM 1809 N N . GLU A 1 241 ? 17.125 -13 19.594 1 91.56 241 GLU A N 1
ATOM 1810 C CA . GLU A 1 241 ? 18.094 -13.688 18.734 1 91.56 241 GLU A CA 1
ATOM 1811 C C . GLU A 1 241 ? 17.406 -14.32 17.531 1 91.56 241 GLU A C 1
ATOM 1813 O O . GLU A 1 241 ? 17.922 -14.266 16.406 1 91.56 241 GLU A O 1
ATOM 1818 N N . GLU A 1 242 ? 16.297 -14.93 17.844 1 93.56 242 GLU A N 1
ATOM 1819 C CA . GLU A 1 242 ? 15.508 -15.508 16.766 1 93.56 242 GLU A CA 1
ATOM 1820 C C . GLU A 1 242 ? 14.484 -14.508 16.234 1 93.56 242 GLU A C 1
ATOM 1822 O O . GLU A 1 242 ? 13.727 -13.914 17 1 93.56 242 GLU A O 1
ATOM 1827 N N . LEU A 1 243 ? 14.461 -14.359 14.977 1 97 243 LEU A N 1
ATOM 1828 C CA . LEU A 1 243 ? 13.633 -13.32 14.375 1 97 243 LEU A CA 1
ATOM 1829 C C . LEU A 1 243 ? 12.523 -13.938 13.531 1 97 243 LEU A C 1
ATOM 1831 O O . LEU A 1 243 ? 12.773 -14.406 12.414 1 97 243 LEU A O 1
ATOM 1835 N N . PRO A 1 244 ? 11.344 -13.969 14.094 1 97.75 244 PRO A N 1
ATOM 1836 C CA . PRO A 1 244 ? 10.227 -14.469 13.289 1 97.75 244 PRO A CA 1
ATOM 1837 C C . PRO A 1 244 ? 9.883 -13.547 12.125 1 97.75 244 PRO A C 1
ATOM 1839 O O . PRO A 1 244 ? 10.211 -12.359 12.148 1 97.75 244 PRO A O 1
ATOM 1842 N N . LEU A 1 245 ? 9.227 -14.109 11.109 1 97.69 245 LEU A N 1
ATOM 1843 C CA . LEU A 1 245 ? 8.891 -13.336 9.922 1 97.69 245 LEU A CA 1
ATOM 1844 C C . LEU A 1 245 ? 7.395 -13.023 9.883 1 97.69 245 LEU A C 1
ATOM 1846 O O . LEU A 1 245 ? 6.977 -12.07 9.219 1 97.69 245 LEU A O 1
ATOM 1850 N N . THR A 1 246 ? 6.59 -13.828 10.57 1 97.31 246 THR A N 1
ATOM 1851 C CA . THR A 1 246 ? 5.141 -13.695 10.484 1 97.31 246 THR A CA 1
ATOM 1852 C C . THR A 1 246 ? 4.539 -13.461 11.867 1 97.31 246 THR A C 1
ATOM 1854 O O . THR A 1 246 ? 5.184 -13.727 12.883 1 97.31 246 THR A O 1
ATOM 1857 N N . VAL A 1 247 ? 3.318 -13.023 11.883 1 97.12 247 VAL A N 1
ATOM 1858 C CA . VAL A 1 247 ? 2.584 -12.812 13.133 1 97.12 247 VAL A CA 1
ATOM 1859 C C . VAL A 1 247 ? 2.432 -14.141 13.867 1 97.12 247 VAL A C 1
ATOM 1861 O O . VAL A 1 247 ? 2.635 -14.211 15.086 1 97.12 247 VAL A O 1
ATOM 1864 N N . ALA A 1 248 ? 2.125 -15.164 13.133 1 96.56 248 ALA A N 1
ATOM 1865 C CA . ALA A 1 248 ? 1.943 -16.484 13.734 1 96.56 248 ALA A CA 1
ATOM 1866 C C . ALA A 1 248 ? 3.217 -16.938 14.438 1 96.56 248 ALA A C 1
ATOM 1868 O O . ALA A 1 248 ? 3.174 -17.391 15.586 1 96.56 248 ALA A O 1
ATOM 1869 N N . GLU A 1 249 ? 4.34 -16.859 13.781 1 97.31 249 GLU A N 1
ATOM 1870 C CA . GLU A 1 249 ? 5.625 -17.234 14.359 1 97.31 249 GLU A CA 1
ATOM 1871 C C . GLU A 1 249 ? 5.957 -16.391 15.586 1 97.31 249 GLU A C 1
ATOM 1873 O O . GLU A 1 249 ? 6.379 -16.922 16.609 1 97.31 249 GLU A O 1
ATOM 1878 N N . GLY A 1 250 ? 5.805 -15.078 15.438 1 97.81 250 GLY A N 1
ATOM 1879 C CA . GLY A 1 250 ? 6.082 -14.18 16.547 1 97.81 250 GLY A CA 1
ATOM 1880 C C . GLY A 1 250 ? 5.18 -14.414 17.75 1 97.81 250 GLY A C 1
ATOM 1881 O O . GLY A 1 250 ? 5.641 -14.398 18.891 1 97.81 250 GLY A O 1
ATOM 1882 N N . ALA A 1 251 ? 3.934 -14.602 17.453 1 97.62 251 ALA A N 1
ATOM 1883 C CA . ALA A 1 251 ? 2.975 -14.844 18.531 1 97.62 251 ALA A CA 1
ATOM 1884 C C . ALA A 1 251 ? 3.32 -16.125 19.297 1 97.62 251 ALA A C 1
ATOM 1886 O O . ALA A 1 251 ? 3.189 -16.172 20.516 1 97.62 251 ALA A O 1
ATOM 1887 N N . ALA A 1 252 ? 3.684 -17.156 18.578 1 97.06 252 ALA A N 1
ATOM 1888 C CA . ALA A 1 252 ? 4.078 -18.422 19.219 1 97.06 252 ALA A CA 1
ATOM 1889 C C . ALA A 1 252 ? 5.25 -18.203 20.172 1 97.06 252 ALA A C 1
ATOM 1891 O O . ALA A 1 252 ? 5.234 -18.688 21.312 1 97.06 252 ALA A O 1
ATOM 1892 N N . ARG A 1 253 ? 6.184 -17.469 19.734 1 95.62 253 ARG A N 1
ATOM 1893 C CA . ARG A 1 253 ? 7.355 -17.188 20.547 1 95.62 253 ARG A CA 1
ATOM 1894 C C . ARG A 1 253 ? 6.988 -16.328 21.766 1 95.62 253 ARG A C 1
ATOM 1896 O O . ARG A 1 253 ? 7.473 -16.562 22.859 1 95.62 253 ARG A O 1
ATOM 1903 N N . LEU A 1 254 ? 6.215 -15.328 21.5 1 95.75 254 LEU A N 1
ATOM 1904 C CA . LEU A 1 254 ? 5.793 -14.438 22.578 1 95.75 254 LEU A CA 1
ATOM 1905 C C . LEU A 1 254 ? 4.969 -15.195 23.609 1 95.75 254 LEU A C 1
ATOM 1907 O O . LEU A 1 254 ? 5.121 -14.977 24.812 1 95.75 254 LEU A O 1
ATOM 1911 N N . SER A 1 255 ? 4.09 -16.047 23.109 1 95.88 255 SER A N 1
ATOM 1912 C CA . SER A 1 255 ? 3.256 -16.844 24 1 95.88 255 SER A CA 1
ATOM 1913 C C . SER A 1 255 ? 4.105 -17.688 24.953 1 95.88 255 SER A C 1
ATOM 1915 O O . SER A 1 255 ? 3.76 -17.859 26.125 1 95.88 255 SER A O 1
ATOM 1917 N N . ASP A 1 256 ? 5.145 -18.219 24.438 1 93.38 256 ASP A N 1
ATOM 1918 C CA . ASP A 1 256 ? 6.066 -19.016 25.25 1 93.38 256 ASP A CA 1
ATOM 1919 C C . ASP A 1 256 ? 6.676 -18.188 26.359 1 93.38 256 ASP A C 1
ATOM 1921 O O . ASP A 1 256 ? 6.969 -18.703 27.438 1 93.38 256 ASP A O 1
ATOM 1925 N N . LEU A 1 257 ? 6.84 -16.875 26.109 1 90.94 257 LEU A N 1
ATOM 1926 C CA . LEU A 1 257 ? 7.449 -15.977 27.078 1 90.94 257 LEU A CA 1
ATOM 1927 C C . LEU A 1 257 ? 6.422 -15.5 28.109 1 90.94 257 LEU A C 1
ATOM 1929 O O . LEU A 1 257 ? 6.781 -15.125 29.219 1 90.94 257 LEU A O 1
ATOM 1933 N N . LEU A 1 258 ? 5.242 -15.414 27.703 1 90.81 258 LEU A N 1
ATOM 1934 C CA . LEU A 1 258 ? 4.172 -14.945 28.578 1 90.81 258 LEU A CA 1
ATOM 1935 C C . LEU A 1 258 ? 3.768 -16.031 29.578 1 90.81 258 LEU A C 1
ATOM 1937 O O . LEU A 1 258 ? 3.15 -15.734 30.594 1 90.81 258 LEU A O 1
ATOM 1941 N N . GLU A 1 259 ? 3.936 -17.266 29.219 1 85.56 259 GLU A N 1
ATOM 1942 C CA . GLU A 1 259 ? 3.697 -18.359 30.156 1 85.56 259 GLU A CA 1
ATOM 1943 C C . GLU A 1 259 ? 4.797 -18.438 31.203 1 85.56 259 GLU A C 1
ATOM 1945 O O . GLU A 1 259 ? 4.523 -18.688 32.375 1 85.56 259 GLU A O 1
ATOM 1950 N N . MET B 1 1 ? -22.859 16.875 6.586 1 89.5 1 MET B N 1
ATOM 1951 C CA . MET B 1 1 ? -22.797 17.219 5.168 1 89.5 1 MET B CA 1
ATOM 1952 C C . MET B 1 1 ? -22.953 15.977 4.297 1 89.5 1 MET B C 1
ATOM 1954 O O . MET B 1 1 ? -22.766 14.859 4.77 1 89.5 1 MET B O 1
ATOM 1958 N N . SER B 1 2 ? -23.328 16.234 3.059 1 87.81 2 SER B N 1
ATOM 1959 C CA . SER B 1 2 ? -23.484 15.188 2.061 1 87.81 2 SER B CA 1
ATOM 1960 C C . SER B 1 2 ? -22.906 15.617 0.712 1 87.81 2 SER B C 1
ATOM 1962 O O . SER B 1 2 ? -22.766 16.812 0.45 1 87.81 2 SER B O 1
ATOM 1964 N N . TYR B 1 3 ? -22.469 14.633 -0.008 1 87.06 3 TYR B N 1
ATOM 1965 C CA . TYR B 1 3 ? -21.906 14.906 -1.327 1 87.06 3 TYR B CA 1
ATOM 1966 C C . TYR B 1 3 ? -22.094 13.711 -2.258 1 87.06 3 TYR B C 1
ATOM 1968 O O . TYR B 1 3 ? -21.906 12.562 -1.854 1 87.06 3 TYR B O 1
ATOM 1976 N N . SER B 1 4 ? -22.484 13.977 -3.424 1 83.25 4 SER B N 1
ATOM 1977 C CA . SER B 1 4 ? -22.562 13 -4.504 1 83.25 4 SER B CA 1
ATOM 1978 C C . SER B 1 4 ? -21.812 13.477 -5.746 1 83.25 4 SER B C 1
ATOM 1980 O O . SER B 1 4 ? -21.844 14.664 -6.07 1 83.25 4 SER B O 1
ATOM 1982 N N . TYR B 1 5 ? -21.188 12.523 -6.406 1 79 5 TYR B N 1
ATOM 1983 C CA . TYR B 1 5 ? -20.5 12.867 -7.648 1 79 5 TYR B CA 1
ATOM 1984 C C . TYR B 1 5 ? -21.5 13.203 -8.75 1 79 5 TYR B C 1
ATOM 1986 O O . TYR B 1 5 ? -22.672 12.812 -8.672 1 79 5 TYR B O 1
ATOM 1994 N N . PRO B 1 6 ? -20.953 13.867 -9.672 1 73.44 6 PRO B N 1
ATOM 1995 C CA . PRO B 1 6 ? -21.859 14.281 -10.75 1 73.44 6 PRO B CA 1
ATOM 1996 C C . PRO B 1 6 ? -22.547 13.094 -11.422 1 73.44 6 PRO B C 1
ATOM 1998 O O . PRO B 1 6 ? -23.656 13.25 -11.953 1 73.44 6 PRO B O 1
ATOM 2001 N N . ASP B 1 7 ? -21.984 11.945 -11.398 1 72.44 7 ASP B N 1
ATOM 2002 C CA . ASP B 1 7 ? -22.578 10.773 -12.055 1 72.44 7 ASP B CA 1
ATOM 2003 C C . ASP B 1 7 ? -23.656 10.141 -11.18 1 72.44 7 ASP B C 1
ATOM 2005 O O . ASP B 1 7 ? -24.25 9.133 -11.555 1 72.44 7 ASP B O 1
ATOM 2009 N N . GLY B 1 8 ? -23.875 10.734 -10.039 1 72.19 8 GLY B N 1
ATOM 2010 C CA . GLY B 1 8 ? -24.969 10.281 -9.18 1 72.19 8 GLY B CA 1
ATOM 2011 C C . GLY B 1 8 ? -24.5 9.359 -8.07 1 72.19 8 GLY B C 1
ATOM 2012 O O . GLY B 1 8 ? -25.281 9.016 -7.18 1 72.19 8 GLY B O 1
ATOM 2013 N N . THR B 1 9 ? -23.25 9.031 -8.117 1 71 9 THR B N 1
ATOM 2014 C CA . THR B 1 9 ? -22.734 8.141 -7.082 1 71 9 THR B CA 1
ATOM 2015 C C . THR B 1 9 ? -22.609 8.875 -5.75 1 71 9 THR B C 1
ATOM 2017 O O . THR B 1 9 ? -21.922 9.898 -5.668 1 71 9 THR B O 1
ATOM 2020 N N . SER B 1 10 ? -23.375 8.406 -4.801 1 75.25 10 SER B N 1
ATOM 2021 C CA . SER B 1 10 ? -23.25 8.984 -3.467 1 75.25 10 SER B CA 1
ATOM 2022 C C . SER B 1 10 ? -21.906 8.656 -2.844 1 75.25 10 SER B C 1
ATOM 2024 O O . SER B 1 10 ? -21.547 7.484 -2.686 1 75.25 10 SER B O 1
ATOM 2026 N N . ALA B 1 11 ? -21.219 9.719 -2.533 1 76 11 ALA B N 1
ATOM 2027 C CA . ALA B 1 11 ? -19.875 9.508 -1.986 1 76 11 ALA B CA 1
ATOM 2028 C C . ALA B 1 11 ? -19.875 9.664 -0.468 1 76 11 ALA B C 1
ATOM 2030 O O . ALA B 1 11 ? -19.25 8.867 0.24 1 76 11 ALA B O 1
ATOM 2031 N N . ILE B 1 12 ? -20.594 10.727 0.073 1 82.62 12 ILE B N 1
ATOM 2032 C CA . ILE B 1 12 ? -20.672 11.008 1.501 1 82.62 12 ILE B CA 1
ATOM 2033 C C . ILE B 1 12 ? -22.125 11.273 1.896 1 82.62 12 ILE B C 1
ATOM 2035 O O . ILE B 1 12 ? -22.781 12.141 1.312 1 82.62 12 ILE B O 1
ATOM 2039 N N . GLU B 1 13 ? -22.578 10.477 2.859 1 85.5 13 GLU B N 1
ATOM 2040 C CA . GLU B 1 13 ? -23.953 10.672 3.312 1 85.5 13 GLU B CA 1
ATOM 2041 C C . GLU B 1 13 ? -24 11.062 4.785 1 85.5 13 GLU B C 1
ATOM 2043 O O . GLU B 1 13 ? -23.531 10.32 5.648 1 85.5 13 GLU B O 1
ATOM 2048 N N . ALA B 1 14 ? -24.547 12.289 5.113 1 83.31 14 ALA B N 1
ATOM 2049 C CA . ALA B 1 14 ? -24.844 12.781 6.457 1 83.31 14 ALA B CA 1
ATOM 2050 C C . ALA B 1 14 ? -23.609 12.711 7.355 1 83.31 14 ALA B C 1
ATOM 2052 O O . ALA B 1 14 ? -23.672 12.141 8.453 1 83.31 14 ALA B O 1
ATOM 2053 N N . PHE B 1 15 ? -22.594 13.258 6.902 1 88.12 15 PHE B N 1
ATOM 2054 C CA . PHE B 1 15 ? -21.328 13.25 7.613 1 88.12 15 PHE B CA 1
ATOM 2055 C C . PHE B 1 15 ? -21.234 14.43 8.57 1 88.12 15 PHE B C 1
ATOM 2057 O O . PHE B 1 15 ? -21.438 15.578 8.164 1 88.12 15 PHE B O 1
ATOM 2064 N N . ASP B 1 16 ? -21.094 14.164 9.852 1 90.69 16 ASP B N 1
ATOM 2065 C CA . ASP B 1 16 ? -20.891 15.18 10.883 1 90.69 16 ASP B CA 1
ATOM 2066 C C . ASP B 1 16 ? -19.578 14.938 11.641 1 90.69 16 ASP B C 1
ATOM 2068 O O . ASP B 1 16 ? -19.312 13.82 12.094 1 90.69 16 ASP B O 1
ATOM 2072 N N . LEU B 1 17 ? -18.812 15.953 11.672 1 91.88 17 LEU B N 1
ATOM 2073 C CA . LEU B 1 17 ? -17.516 15.828 12.32 1 91.88 17 LEU B CA 1
ATOM 2074 C C . LEU B 1 17 ? -17.031 17.188 12.852 1 91.88 17 LEU B C 1
ATOM 2076 O O . LEU B 1 17 ? -17.203 18.203 12.18 1 91.88 17 LEU B O 1
ATOM 2080 N N . THR B 1 18 ? -16.594 17.203 14.062 1 94.88 18 THR B N 1
ATOM 2081 C CA . THR B 1 18 ? -15.969 18.375 14.648 1 94.88 18 THR B CA 1
ATOM 2082 C C . THR B 1 18 ? -14.523 18.078 15.047 1 94.88 18 THR B C 1
ATOM 2084 O O . THR B 1 18 ? -14.25 17.062 15.695 1 94.88 18 THR B O 1
ATOM 2087 N N . ILE B 1 19 ? -13.648 18.891 14.641 1 95.62 19 ILE B N 1
ATOM 2088 C CA . ILE B 1 19 ? -12.234 18.766 14.969 1 95.62 19 ILE B CA 1
ATOM 2089 C C . ILE B 1 19 ? -11.75 20.016 15.68 1 95.62 19 ILE B C 1
ATOM 2091 O O . ILE B 1 19 ? -12.016 21.141 15.234 1 95.62 19 ILE B O 1
ATOM 2095 N N . GLU B 1 20 ? -11.109 19.844 16.781 1 95.38 20 GLU B N 1
ATOM 2096 C CA . GLU B 1 20 ? -10.578 20.969 17.547 1 95.38 20 GLU B CA 1
ATOM 2097 C C . GLU B 1 20 ? -9.203 21.375 17.047 1 95.38 20 GLU B C 1
ATOM 2099 O O . GLU B 1 20 ? -8.5 20.578 16.406 1 95.38 20 GLU B O 1
ATOM 2104 N N . VAL B 1 21 ? -8.836 22.594 17.375 1 94.81 21 VAL B N 1
ATOM 2105 C CA . VAL B 1 21 ? -7.52 23.109 17 1 94.81 21 VAL B CA 1
ATOM 2106 C C . VAL B 1 21 ? -6.434 22.25 17.656 1 94.81 21 VAL B C 1
ATOM 2108 O O . VAL B 1 21 ? -6.539 21.891 18.828 1 94.81 21 VAL B O 1
ATOM 2111 N N . GLY B 1 22 ? -5.492 21.875 16.828 1 96.12 22 GLY B N 1
ATOM 2112 C CA . GLY B 1 22 ? -4.34 21.156 17.359 1 96.12 22 GLY B CA 1
ATOM 2113 C C . GLY B 1 22 ? -4.508 19.656 17.328 1 96.12 22 GLY B C 1
ATOM 2114 O O . GLY B 1 22 ? -3.57 18.906 17.625 1 96.12 22 GLY B O 1
ATOM 2115 N N . GLU B 1 23 ? -5.66 19.188 16.922 1 97.44 23 GLU B N 1
ATOM 2116 C CA . GLU B 1 23 ? -5.898 17.75 16.875 1 97.44 23 GLU B CA 1
ATOM 2117 C C . GLU B 1 23 ? -5.215 17.094 15.68 1 97.44 23 GLU B C 1
ATOM 2119 O O . GLU B 1 23 ? -5.105 17.719 14.617 1 97.44 23 GLU B O 1
ATOM 2124 N N . ARG B 1 24 ? -4.746 15.953 15.93 1 98.12 24 ARG B N 1
ATOM 2125 C CA . ARG B 1 24 ? -4.305 15.055 14.867 1 98.12 24 ARG B CA 1
ATOM 2126 C C . ARG B 1 24 ? -5.312 13.93 14.648 1 98.12 24 ARG B C 1
ATOM 2128 O O . ARG B 1 24 ? -5.414 13.016 15.461 1 98.12 24 ARG B O 1
ATOM 2135 N N . VAL B 1 25 ? -6.004 14.023 13.5 1 98.56 25 VAL B N 1
ATOM 2136 C CA . VAL B 1 25 ? -7.109 13.102 13.25 1 98.56 25 VAL B CA 1
ATOM 2137 C C . VAL B 1 25 ? -6.812 12.273 12 1 98.56 25 VAL B C 1
ATOM 2139 O O . VAL B 1 25 ? -6.387 12.805 10.977 1 98.56 25 VAL B O 1
ATOM 2142 N N . ALA B 1 26 ? -6.98 10.992 12.109 1 98.62 26 ALA B N 1
ATOM 2143 C CA . ALA B 1 26 ? -6.859 10.117 10.945 1 98.62 26 ALA B CA 1
ATOM 2144 C C . ALA B 1 26 ? -8.234 9.664 10.461 1 98.62 26 ALA B C 1
ATOM 2146 O O . ALA B 1 26 ? -9.055 9.188 11.242 1 98.62 26 ALA B O 1
ATOM 2147 N N . LEU B 1 27 ? -8.5 9.938 9.242 1 97.75 27 LEU B N 1
ATOM 2148 C CA . LEU B 1 27 ? -9.602 9.281 8.547 1 97.75 27 LEU B CA 1
ATOM 2149 C C . LEU B 1 27 ? -9.18 7.902 8.039 1 97.75 27 LEU B C 1
ATOM 2151 O O . LEU B 1 27 ? -8.398 7.797 7.09 1 97.75 27 LEU B O 1
ATOM 2155 N N . VAL B 1 28 ? -9.719 6.863 8.672 1 97.56 28 VAL B N 1
ATOM 2156 C CA . VAL B 1 28 ? -9.289 5.504 8.375 1 97.56 28 VAL B CA 1
ATOM 2157 C C . VAL B 1 28 ? -10.445 4.723 7.742 1 97.56 28 VAL B C 1
ATOM 2159 O O . VAL B 1 28 ? -11.594 4.844 8.18 1 97.56 28 VAL B O 1
ATOM 2162 N N . GLY B 1 29 ? -10.18 3.967 6.773 1 94.5 29 GLY B N 1
ATOM 2163 C CA . GLY B 1 29 ? -11.141 3.146 6.059 1 94.5 29 GLY B CA 1
ATOM 2164 C C . GLY B 1 29 ? -10.562 2.461 4.84 1 94.5 29 GLY B C 1
ATOM 2165 O O . GLY B 1 29 ? -9.445 2.775 4.418 1 94.5 29 GLY B O 1
ATOM 2166 N N . PRO B 1 30 ? -11.258 1.496 4.352 1 89.62 30 PRO B N 1
ATOM 2167 C CA . PRO B 1 30 ? -10.773 0.802 3.158 1 89.62 30 PRO B CA 1
ATOM 2168 C C . PRO B 1 30 ? -10.75 1.698 1.922 1 89.62 30 PRO B C 1
ATOM 2170 O O . PRO B 1 30 ? -11.25 2.826 1.964 1 89.62 30 PRO B O 1
ATOM 2173 N N . ASN B 1 31 ? -10.055 1.198 0.924 1 83.31 31 ASN B N 1
ATOM 2174 C CA . ASN B 1 31 ? -10.094 1.928 -0.34 1 83.31 31 ASN B CA 1
ATOM 2175 C C . ASN B 1 31 ? -11.516 2.105 -0.848 1 83.31 31 ASN B C 1
ATOM 2177 O O . ASN B 1 31 ? -12.336 1.186 -0.755 1 83.31 31 ASN B O 1
ATOM 2181 N N . GLY B 1 32 ? -11.844 3.293 -1.294 1 82.5 32 GLY B N 1
ATOM 2182 C CA . GLY B 1 32 ? -13.18 3.572 -1.809 1 82.5 32 GLY B CA 1
ATOM 2183 C C . GLY B 1 32 ? -14.141 4.055 -0.742 1 82.5 32 GLY B C 1
ATOM 2184 O O . GLY B 1 32 ? -15.297 4.359 -1.036 1 82.5 32 GLY B O 1
ATOM 2185 N N . ALA B 1 33 ? -13.656 4.203 0.442 1 88.12 33 ALA B N 1
ATOM 2186 C CA . ALA B 1 33 ? -14.531 4.566 1.56 1 88.12 33 ALA B CA 1
ATOM 2187 C C . ALA B 1 33 ? -14.891 6.047 1.516 1 88.12 33 ALA B C 1
ATOM 2189 O O . ALA B 1 33 ? -15.672 6.527 2.34 1 88.12 33 ALA B O 1
ATOM 2190 N N . GLY B 1 34 ? -14.305 6.805 0.557 1 90.69 34 GLY B N 1
ATOM 2191 C CA . GLY B 1 34 ? -14.625 8.219 0.419 1 90.69 34 GLY B CA 1
ATOM 2192 C C . GLY B 1 34 ? -13.641 9.125 1.125 1 90.69 34 GLY B C 1
ATOM 2193 O O . GLY B 1 34 ? -13.891 10.32 1.281 1 90.69 34 GLY B O 1
ATOM 2194 N N . LYS B 1 35 ? -12.492 8.641 1.586 1 93.62 35 LYS B N 1
ATOM 2195 C CA . LYS B 1 35 ? -11.516 9.414 2.342 1 93.62 35 LYS B CA 1
ATOM 2196 C C . LYS B 1 35 ? -11.023 10.617 1.54 1 93.62 35 LYS B C 1
ATOM 2198 O O . LYS B 1 35 ? -10.969 11.734 2.059 1 93.62 35 LYS B O 1
ATOM 2203 N N . SER B 1 36 ? -10.695 10.344 0.262 1 92.25 36 SER B N 1
ATOM 2204 C CA . SER B 1 36 ? -10.211 11.414 -0.596 1 92.25 36 SER B CA 1
ATOM 2205 C C . SER B 1 36 ? -11.281 12.484 -0.81 1 92.25 36 SER B C 1
ATOM 2207 O O . SER B 1 36 ? -10.992 13.68 -0.762 1 92.25 36 SER B O 1
ATOM 2209 N N . THR B 1 37 ? -12.508 12.086 -1.033 1 91.94 37 THR B N 1
ATOM 2210 C CA . THR B 1 37 ? -13.617 13.016 -1.19 1 91.94 37 THR B CA 1
ATOM 2211 C C . THR B 1 37 ? -13.789 13.867 0.063 1 91.94 37 THR B C 1
ATOM 2213 O O . THR B 1 37 ? -13.984 15.086 -0.029 1 91.94 37 THR B O 1
ATOM 2216 N N . LEU B 1 38 ? -13.672 13.227 1.18 1 94.31 38 LEU B N 1
ATOM 2217 C CA . LEU B 1 38 ? -13.812 13.945 2.439 1 94.31 38 LEU B CA 1
ATOM 2218 C C . LEU B 1 38 ? -12.703 14.984 2.598 1 94.31 38 LEU B C 1
ATOM 2220 O O . LEU B 1 38 ? -12.953 16.109 3.018 1 94.31 38 LEU B O 1
ATOM 2224 N N . ILE B 1 39 ? -11.492 14.594 2.229 1 95.25 39 ILE B N 1
ATOM 2225 C CA . ILE B 1 39 ? -10.367 15.516 2.311 1 95.25 39 ILE B CA 1
ATOM 2226 C C . ILE B 1 39 ? -10.617 16.719 1.403 1 95.25 39 ILE B C 1
ATOM 2228 O O . ILE B 1 39 ? -10.383 17.859 1.8 1 95.25 39 ILE B O 1
ATOM 2232 N N . GLN B 1 40 ? -11.125 16.516 0.247 1 93.12 40 GLN B N 1
ATOM 2233 C CA . GLN B 1 40 ? -11.398 17.594 -0.693 1 93.12 40 GLN B CA 1
ATOM 2234 C C . GLN B 1 40 ? -12.508 18.5 -0.172 1 93.12 40 GLN B C 1
ATOM 2236 O O . GLN B 1 40 ? -12.43 19.719 -0.312 1 93.12 40 GLN B O 1
ATOM 2241 N N . LEU B 1 41 ? -13.492 17.922 0.372 1 92.88 41 LEU B N 1
ATOM 2242 C CA . LEU B 1 41 ? -14.586 18.688 0.963 1 92.88 41 LEU B CA 1
ATOM 2243 C C . LEU B 1 41 ? -14.078 19.562 2.109 1 92.88 41 LEU B C 1
ATOM 2245 O O . LEU B 1 41 ? -14.352 20.766 2.154 1 92.88 41 LEU B O 1
ATOM 2249 N N . LEU B 1 42 ? -13.289 18.922 2.955 1 93 42 LEU B N 1
ATOM 2250 C CA . LEU B 1 42 ? -12.766 19.625 4.121 1 93 42 LEU B CA 1
ATOM 2251 C C . LEU B 1 42 ? -11.805 20.734 3.703 1 93 42 LEU B C 1
ATOM 2253 O O . LEU B 1 42 ? -11.68 21.75 4.391 1 93 42 LEU B O 1
ATOM 2257 N N . GLY B 1 43 ? -11.156 20.5 2.594 1 93.06 43 GLY B N 1
ATOM 2258 C CA . GLY B 1 43 ? -10.227 21.5 2.084 1 93.06 43 GLY B CA 1
ATOM 2259 C C . GLY B 1 43 ? -10.898 22.578 1.256 1 93.06 43 GLY B C 1
ATOM 2260 O O . GLY B 1 43 ? -10.25 23.531 0.826 1 93.06 43 GLY B O 1
ATOM 2261 N N . GLY B 1 44 ? -12.18 22.438 0.985 1 90.5 44 GLY B N 1
ATOM 2262 C CA . GLY B 1 44 ? -12.922 23.406 0.196 1 90.5 44 GLY B CA 1
ATOM 2263 C C . GLY B 1 44 ? -12.656 23.281 -1.293 1 90.5 44 GLY B C 1
ATOM 2264 O O . GLY B 1 44 ? -12.859 24.25 -2.041 1 90.5 44 GLY B O 1
ATOM 2265 N N . LEU B 1 45 ? -12.109 22.25 -1.695 1 89.25 45 LEU B N 1
ATOM 2266 C CA . LEU B 1 45 ? -11.82 22.031 -3.109 1 89.25 45 LEU B CA 1
ATOM 2267 C C . LEU B 1 45 ? -13.078 21.641 -3.867 1 89.25 45 LEU B C 1
ATOM 2269 O O . LEU B 1 45 ? -13.156 21.797 -5.09 1 89.25 45 LEU B O 1
ATOM 2273 N N . ILE B 1 46 ? -14.023 21 -3.139 1 89.12 46 ILE B N 1
ATOM 2274 C CA . ILE B 1 46 ? -15.359 20.734 -3.654 1 89.12 46 ILE B CA 1
ATOM 2275 C C . ILE B 1 46 ? -16.406 21.156 -2.625 1 89.12 46 ILE B C 1
ATOM 2277 O O . ILE B 1 46 ? -16.125 21.172 -1.423 1 89.12 46 ILE B O 1
ATOM 2281 N N . ASP B 1 47 ? -17.578 21.562 -3.154 1 90.56 47 ASP B N 1
ATOM 2282 C CA . ASP B 1 47 ? -18.656 22 -2.27 1 90.56 47 ASP B CA 1
ATOM 2283 C C . ASP B 1 47 ? -19.594 20.844 -1.949 1 90.56 47 ASP B C 1
ATOM 2285 O O . ASP B 1 47 ? -19.922 20.047 -2.826 1 90.56 47 ASP B O 1
ATOM 2289 N N . PRO B 1 48 ? -19.984 20.812 -0.714 1 91.19 48 PRO B N 1
ATOM 2290 C CA . PRO B 1 48 ? -21 19.797 -0.393 1 91.19 48 PRO B CA 1
ATOM 2291 C C . PRO B 1 48 ? -22.359 20.094 -1.035 1 91.19 48 PRO B C 1
ATOM 2293 O O . PRO B 1 48 ? -22.656 21.25 -1.33 1 91.19 48 PRO B O 1
ATOM 2296 N N . ASP B 1 49 ? -23.047 19 -1.252 1 91.69 49 ASP B N 1
ATOM 2297 C CA . ASP B 1 49 ? -24.406 19.141 -1.777 1 91.69 49 ASP B CA 1
ATOM 2298 C C . ASP B 1 49 ? -25.344 19.703 -0.714 1 91.69 49 ASP B C 1
ATOM 2300 O O . ASP B 1 49 ? -26.281 20.453 -1.031 1 91.69 49 ASP B O 1
ATOM 2304 N N . SER B 1 50 ? -25.172 19.25 0.444 1 91.44 50 SER B N 1
ATOM 2305 C CA . SER B 1 50 ? -25.938 19.719 1.589 1 91.44 50 SER B CA 1
ATOM 2306 C C . SER B 1 50 ? -25.078 19.781 2.848 1 91.44 50 SER B C 1
ATOM 2308 O O . SER B 1 50 ? -24.031 19.156 2.922 1 91.44 50 SER B O 1
ATOM 2310 N N . GLY B 1 51 ? -25.531 20.625 3.723 1 90.5 51 GLY B N 1
ATOM 2311 C CA . GLY B 1 51 ? -24.766 20.844 4.934 1 90.5 51 GLY B CA 1
ATOM 2312 C C . GLY B 1 51 ? -23.766 21.984 4.801 1 90.5 51 GLY B C 1
ATOM 2313 O O . GLY B 1 51 ? -23.828 22.781 3.861 1 90.5 51 GLY B O 1
ATOM 2314 N N . SER B 1 52 ? -23 22.125 5.871 1 90 52 SER B N 1
ATOM 2315 C CA . SER B 1 52 ? -22.047 23.234 5.879 1 90 52 SER B CA 1
ATOM 2316 C C . SER B 1 52 ? -20.734 22.828 6.562 1 90 52 SER B C 1
ATOM 2318 O O . SER B 1 52 ? -20.703 21.859 7.328 1 90 52 SER B O 1
ATOM 2320 N N . ILE B 1 53 ? -19.766 23.531 6.184 1 91.31 53 ILE B N 1
ATOM 2321 C CA . ILE B 1 53 ? -18.453 23.391 6.812 1 91.31 53 ILE B CA 1
ATOM 2322 C C . ILE B 1 53 ? -18.016 24.734 7.398 1 91.31 53 ILE B C 1
ATOM 2324 O O . ILE B 1 53 ? -18.062 25.766 6.719 1 91.31 53 ILE B O 1
ATOM 2328 N N . ALA B 1 54 ? -17.719 24.703 8.617 1 91.88 54 ALA B N 1
ATOM 2329 C CA . ALA B 1 54 ? -17.156 25.875 9.289 1 91.88 54 ALA B CA 1
ATOM 2330 C C . ALA B 1 54 ? -15.68 25.688 9.586 1 91.88 54 ALA B C 1
ATOM 2332 O O . ALA B 1 54 ? -15.25 24.594 9.977 1 91.88 54 ALA B O 1
ATOM 2333 N N . TYR B 1 55 ? -15.008 26.75 9.352 1 92.56 55 TYR B N 1
ATOM 2334 C CA . TYR B 1 55 ? -13.578 26.734 9.625 1 92.56 55 TYR B CA 1
ATOM 2335 C C . TYR B 1 55 ? -13.219 27.734 10.719 1 92.56 55 TYR B C 1
ATOM 2337 O O . TYR B 1 55 ? -13.641 28.891 10.672 1 92.56 55 TYR B O 1
ATOM 2345 N N . PHE B 1 56 ? -12.484 27.281 11.68 1 91.19 56 PHE B N 1
ATOM 2346 C CA . PHE B 1 56 ? -12.008 28.156 12.75 1 91.19 56 PHE B CA 1
ATOM 2347 C C . PHE B 1 56 ? -13.164 28.938 13.367 1 91.19 56 PHE B C 1
ATOM 2349 O O . PHE B 1 56 ? -13.086 30.156 13.523 1 91.19 56 PHE B O 1
ATOM 2356 N N . GLU B 1 57 ? -14.188 28.297 13.539 1 86.31 57 GLU B N 1
ATOM 2357 C CA . GLU B 1 57 ? -15.383 28.797 14.195 1 86.31 57 GLU B CA 1
ATOM 2358 C C . GLU B 1 57 ? -16.047 29.906 13.375 1 86.31 57 GLU B C 1
ATOM 2360 O O . GLU B 1 57 ? -16.656 30.828 13.93 1 86.31 57 GLU B O 1
ATOM 2365 N N . SER B 1 58 ? -15.766 29.891 12.148 1 85.06 58 SER B N 1
ATOM 2366 C CA . SER B 1 58 ? -16.359 30.875 11.266 1 85.06 58 SER B CA 1
ATOM 2367 C C . SER B 1 58 ? -16.938 30.234 10.008 1 85.06 58 SER B C 1
ATOM 2369 O O . SER B 1 58 ? -16.516 29.125 9.633 1 85.06 58 SER B O 1
ATOM 2371 N N . GLU B 1 59 ? -17.781 30.922 9.406 1 81.44 59 GLU B N 1
ATOM 2372 C CA . GLU B 1 59 ? -18.375 30.422 8.172 1 81.44 59 GLU B CA 1
ATOM 2373 C C . GLU B 1 59 ? -17.625 30.938 6.945 1 81.44 59 GLU B C 1
ATOM 2375 O O . GLU B 1 59 ? -18.141 30.875 5.824 1 81.44 59 GLU B O 1
ATOM 2380 N N . THR B 1 60 ? -16.453 31.422 7.219 1 83.19 60 THR B N 1
ATOM 2381 C CA . THR B 1 60 ? -15.617 31.891 6.117 1 83.19 60 THR B CA 1
ATOM 2382 C C . THR B 1 60 ? -15.32 30.766 5.141 1 83.19 60 THR B C 1
ATOM 2384 O O . THR B 1 60 ? -14.953 29.656 5.555 1 83.19 60 THR B O 1
ATOM 2387 N N . PRO B 1 61 ? -15.531 31.062 3.887 1 82.44 61 PRO B N 1
ATOM 2388 C CA . PRO B 1 61 ? -15.242 30.016 2.896 1 82.44 61 PRO B CA 1
ATOM 2389 C C . PRO B 1 61 ? -13.766 29.625 2.869 1 82.44 61 PRO B C 1
ATOM 2391 O O . PRO B 1 61 ? -12.898 30.453 3.164 1 82.44 61 PRO B O 1
ATOM 2394 N N . ALA B 1 62 ? -13.539 28.438 2.439 1 83.06 62 ALA B N 1
ATOM 2395 C CA . ALA B 1 62 ? -12.18 27.906 2.402 1 83.06 62 ALA B CA 1
ATOM 2396 C C . ALA B 1 62 ? -11.297 28.719 1.457 1 83.06 62 ALA B C 1
ATOM 2398 O O . ALA B 1 62 ? -10.094 28.875 1.705 1 83.06 62 ALA B O 1
ATOM 2399 N N . ASP B 1 63 ? -11.859 29.219 0.466 1 83.69 63 ASP B N 1
ATOM 2400 C CA . ASP B 1 63 ? -11.109 30 -0.525 1 83.69 63 ASP B CA 1
ATOM 2401 C C . ASP B 1 63 ? -10.461 31.219 0.11 1 83.69 63 ASP B C 1
ATOM 2403 O O . ASP B 1 63 ? -9.406 31.672 -0.348 1 83.69 63 ASP B O 1
ATOM 2407 N N . ASP B 1 64 ? -11.086 31.641 1.156 1 86.56 64 ASP B N 1
ATOM 2408 C CA . ASP B 1 64 ? -10.57 32.812 1.847 1 86.56 64 ASP B CA 1
ATOM 2409 C C . ASP B 1 64 ? -9.57 32.438 2.926 1 86.56 64 ASP B C 1
ATOM 2411 O O . ASP B 1 64 ? -9.008 33.281 3.602 1 86.56 64 ASP B O 1
ATOM 2415 N N . LEU B 1 65 ? -9.406 31.156 3.02 1 89.25 65 LEU B N 1
ATOM 2416 C CA . LEU B 1 65 ? -8.539 30.656 4.086 1 89.25 65 LEU B CA 1
ATOM 2417 C C . LEU B 1 65 ? -7.367 29.875 3.508 1 89.25 65 LEU B C 1
ATOM 2419 O O . LEU B 1 65 ? -6.855 28.953 4.148 1 89.25 65 LEU B O 1
ATOM 2423 N N . ARG B 1 66 ? -7.016 30.25 2.367 1 83.12 66 ARG B N 1
ATOM 2424 C CA . ARG B 1 66 ? -5.941 29.562 1.656 1 83.12 66 ARG B CA 1
ATOM 2425 C C . ARG B 1 66 ? -4.605 29.75 2.365 1 83.12 66 ARG B C 1
ATOM 2427 O O . ARG B 1 66 ? -3.664 28.984 2.145 1 83.12 66 ARG B O 1
ATOM 2434 N N . ASP B 1 67 ? -4.574 30.75 3.143 1 88.69 67 ASP B N 1
ATOM 2435 C CA . ASP B 1 67 ? -3.361 31 3.912 1 88.69 67 ASP B CA 1
ATOM 2436 C C . ASP B 1 67 ? -3.336 30.156 5.188 1 88.69 67 ASP B C 1
ATOM 2438 O O . ASP B 1 67 ? -2.291 30.031 5.828 1 88.69 67 ASP B O 1
ATOM 2442 N N . ARG B 1 68 ? -4.418 29.594 5.465 1 93.12 68 ARG B N 1
ATOM 2443 C CA . ARG B 1 68 ? -4.504 28.891 6.746 1 93.12 68 ARG B CA 1
ATOM 2444 C C . ARG B 1 68 ? -4.723 27.391 6.543 1 93.12 68 ARG B C 1
ATOM 2446 O O . ARG B 1 68 ? -4.531 26.609 7.465 1 93.12 68 ARG B O 1
ATOM 2453 N N . ILE B 1 69 ? -5.203 27.062 5.355 1 94.81 69 ILE B N 1
ATOM 2454 C CA . ILE B 1 69 ? -5.527 25.672 5.066 1 94.81 69 ILE B CA 1
ATOM 2455 C C . ILE B 1 69 ? -4.691 25.172 3.883 1 94.81 69 ILE B C 1
ATOM 2457 O O . ILE B 1 69 ? -4.633 25.844 2.844 1 94.81 69 ILE B O 1
ATOM 2461 N N . ALA B 1 70 ? -4.012 24.078 4.059 1 94.75 70 ALA B N 1
ATOM 2462 C CA . ALA B 1 70 ? -3.297 23.438 2.963 1 94.75 70 ALA B CA 1
ATOM 2463 C C . ALA B 1 70 ? -3.766 22 2.773 1 94.75 70 ALA B C 1
ATOM 2465 O O . ALA B 1 70 ? -4.047 21.297 3.748 1 94.75 70 ALA B O 1
ATOM 2466 N N . VAL B 1 71 ? -3.854 21.594 1.518 1 94.62 71 VAL B N 1
ATOM 2467 C CA . VAL B 1 71 ? -4.312 20.25 1.169 1 94.62 71 VAL B CA 1
ATOM 2468 C C . VAL B 1 71 ? -3.242 19.531 0.344 1 94.62 71 VAL B C 1
ATOM 2470 O O . VAL B 1 71 ? -2.775 20.062 -0.667 1 94.62 71 VAL B O 1
ATOM 2473 N N . LEU B 1 72 ? -2.793 18.422 0.831 1 95.06 72 LEU B N 1
ATOM 2474 C CA . LEU B 1 72 ? -2.012 17.5 0.008 1 95.06 72 LEU B CA 1
ATOM 2475 C C . LEU B 1 72 ? -2.91 16.453 -0.644 1 95.06 72 LEU B C 1
ATOM 2477 O O . LEU B 1 72 ? -3.412 15.555 0.031 1 95.06 72 LEU B O 1
ATOM 2481 N N . PRO B 1 73 ? -3.068 16.562 -1.898 1 90.81 73 PRO B N 1
ATOM 2482 C CA . PRO B 1 73 ? -3.928 15.578 -2.57 1 90.81 73 PRO B CA 1
ATOM 2483 C C . PRO B 1 73 ? -3.254 14.219 -2.738 1 90.81 73 PRO B C 1
ATOM 2485 O O . PRO B 1 73 ? -2.043 14.094 -2.533 1 90.81 73 PRO B O 1
ATOM 2488 N N . GLN B 1 74 ? -4.082 13.266 -3.01 1 85.81 74 GLN B N 1
ATOM 2489 C CA . GLN B 1 74 ? -3.584 11.906 -3.221 1 85.81 74 GLN B CA 1
ATOM 2490 C C . GLN B 1 74 ? -2.58 11.859 -4.371 1 85.81 74 GLN B C 1
ATOM 2492 O O . GLN B 1 74 ? -1.543 11.203 -4.27 1 85.81 74 GLN B O 1
ATOM 2497 N N . GLN B 1 75 ? -2.873 12.602 -5.402 1 84.38 75 GLN B N 1
ATOM 2498 C CA . GLN B 1 75 ? -1.979 12.695 -6.551 1 84.38 75 GLN B CA 1
ATOM 2499 C C . GLN B 1 75 ? -1.121 13.961 -6.473 1 84.38 75 GLN B C 1
ATOM 2501 O O . GLN B 1 75 ? -1.613 15.062 -6.695 1 84.38 75 GLN B O 1
ATOM 2506 N N . PRO B 1 76 ? 0.126 13.812 -6.32 1 82.5 76 PRO B N 1
ATOM 2507 C CA . PRO B 1 76 ? 0.993 14.961 -6.039 1 82.5 76 PRO B CA 1
ATOM 2508 C C . PRO B 1 76 ? 1.135 15.898 -7.234 1 82.5 76 PRO B C 1
ATOM 2510 O O . PRO B 1 76 ? 1.484 17.078 -7.066 1 82.5 76 PRO B O 1
ATOM 2513 N N . ASP B 1 77 ? 0.869 15.375 -8.406 1 78.62 77 ASP B N 1
ATOM 2514 C CA . ASP B 1 77 ? 1.054 16.188 -9.609 1 78.62 77 ASP B CA 1
ATOM 2515 C C . ASP B 1 77 ? 0.048 17.328 -9.648 1 78.62 77 ASP B C 1
ATOM 2517 O O . ASP B 1 77 ? 0.215 18.281 -10.422 1 78.62 77 ASP B O 1
ATOM 2521 N N . GLU B 1 78 ? -0.818 17.297 -8.789 1 74.88 78 GLU B N 1
ATOM 2522 C CA . GLU B 1 78 ? -1.774 18.406 -8.695 1 74.88 78 GLU B CA 1
ATOM 2523 C C . GLU B 1 78 ? -1.159 19.609 -7.996 1 74.88 78 GLU B C 1
ATOM 2525 O O . GLU B 1 78 ? -1.674 20.719 -8.109 1 74.88 78 GLU B O 1
ATOM 2530 N N . TYR B 1 79 ? -0.062 19.359 -7.27 1 77.75 79 TYR B N 1
ATOM 2531 C CA . TYR B 1 79 ? 0.605 20.422 -6.539 1 77.75 79 TYR B CA 1
ATOM 2532 C C . TYR B 1 79 ? 1.834 20.922 -7.293 1 77.75 79 TYR B C 1
ATOM 2534 O O . TYR B 1 79 ? 2.387 21.969 -6.969 1 77.75 79 TYR B O 1
ATOM 2542 N N . LEU B 1 80 ? 2.229 20.172 -8.234 1 84.94 80 LEU B N 1
ATOM 2543 C CA . LEU B 1 80 ? 3.52 20.469 -8.852 1 84.94 80 LEU B CA 1
ATOM 2544 C C . LEU B 1 80 ? 3.352 20.812 -10.32 1 84.94 80 LEU B C 1
ATOM 2546 O O . LEU B 1 80 ? 3.293 19.938 -11.18 1 84.94 80 LEU B O 1
ATOM 2550 N N . PHE B 1 81 ? 3.312 22.094 -10.602 1 84 81 PHE B N 1
ATOM 2551 C CA . PHE B 1 81 ? 2.979 22.5 -11.961 1 84 81 PHE B CA 1
ATOM 2552 C C . PHE B 1 81 ? 3.934 23.578 -12.461 1 84 81 PHE B C 1
ATOM 2554 O O . PHE B 1 81 ? 3.799 24.062 -13.586 1 84 81 PHE B O 1
ATOM 2561 N N . ASN B 1 82 ? 4.875 23.984 -11.672 1 92.06 82 ASN B N 1
ATOM 2562 C CA . ASN B 1 82 ? 5.816 25.016 -12.07 1 92.06 82 ASN B CA 1
ATOM 2563 C C . ASN B 1 82 ? 7.055 24.438 -12.742 1 92.06 82 ASN B C 1
ATOM 2565 O O . ASN B 1 82 ? 7.133 23.219 -12.961 1 92.06 82 ASN B O 1
ATOM 2569 N N . SER B 1 83 ? 7.941 25.312 -13.109 1 92.88 83 SER B N 1
ATOM 2570 C CA . SER B 1 83 ? 9.086 24.891 -13.914 1 92.88 83 SER B CA 1
ATOM 2571 C C . SER B 1 83 ? 10.094 24.125 -13.07 1 92.88 83 SER B C 1
ATOM 2573 O O . SER B 1 83 ? 10.773 23.219 -13.578 1 92.88 83 SER B O 1
ATOM 2575 N N . THR B 1 84 ? 10.18 24.547 -11.828 1 96.12 84 THR B N 1
ATOM 2576 C CA . THR B 1 84 ? 11.094 23.844 -10.938 1 96.12 84 THR B CA 1
ATOM 2577 C C . THR B 1 84 ? 10.414 23.5 -9.617 1 96.12 84 THR B C 1
ATOM 2579 O O . THR B 1 84 ? 9.398 24.109 -9.266 1 96.12 84 THR B O 1
ATOM 2582 N N . VAL B 1 85 ? 11 22.562 -8.93 1 96.81 85 VAL B N 1
ATOM 2583 C CA . VAL B 1 85 ? 10.508 22.203 -7.602 1 96.81 85 VAL B CA 1
ATOM 2584 C C . VAL B 1 85 ? 10.555 23.422 -6.684 1 96.81 85 VAL B C 1
ATOM 2586 O O . VAL B 1 85 ? 9.609 23.672 -5.93 1 96.81 85 VAL B O 1
ATOM 2589 N N . ARG B 1 86 ? 11.633 24.172 -6.816 1 96.62 86 ARG B N 1
ATOM 2590 C CA . ARG B 1 86 ? 11.75 25.375 -6 1 96.62 86 ARG B CA 1
ATOM 2591 C C . ARG B 1 86 ? 10.594 26.328 -6.262 1 96.62 86 ARG B C 1
ATOM 2593 O O . ARG B 1 86 ? 9.984 26.844 -5.328 1 96.62 86 ARG B O 1
ATOM 2600 N N . ASP B 1 87 ? 10.297 26.516 -7.512 1 95.62 87 ASP B N 1
ATOM 2601 C CA . ASP B 1 87 ? 9.195 27.406 -7.875 1 95.62 87 ASP B CA 1
ATOM 2602 C C . ASP B 1 87 ? 7.883 26.938 -7.246 1 95.62 87 ASP B C 1
ATOM 2604 O O . ASP B 1 87 ? 7.078 27.75 -6.797 1 95.62 87 ASP B O 1
ATOM 2608 N N . ASP B 1 88 ? 7.711 25.719 -7.246 1 95.31 88 ASP B N 1
ATOM 2609 C CA . ASP B 1 88 ? 6.488 25.172 -6.676 1 95.31 88 ASP B CA 1
ATOM 2610 C C . ASP B 1 88 ? 6.434 25.391 -5.168 1 95.31 88 ASP B C 1
ATOM 2612 O O . ASP B 1 88 ? 5.395 25.781 -4.629 1 95.31 88 ASP B O 1
ATOM 2616 N N . LEU B 1 89 ? 7.574 25.172 -4.523 1 96.06 89 LEU B N 1
ATOM 2617 C CA . LEU B 1 89 ? 7.625 25.312 -3.074 1 96.06 89 LEU B CA 1
ATOM 2618 C C . LEU B 1 89 ? 7.465 26.781 -2.674 1 96.06 89 LEU B C 1
ATOM 2620 O O . LEU B 1 89 ? 6.902 27.078 -1.619 1 96.06 89 LEU B O 1
ATOM 2624 N N . GLU B 1 90 ? 7.906 27.641 -3.562 1 95.06 90 GLU B N 1
ATOM 2625 C CA . GLU B 1 90 ? 7.875 29.062 -3.242 1 95.06 90 GLU B CA 1
ATOM 2626 C C . GLU B 1 90 ? 6.562 29.688 -3.689 1 95.06 90 GLU B C 1
ATOM 2628 O O . GLU B 1 90 ? 6.246 30.812 -3.295 1 95.06 90 GLU B O 1
ATOM 2633 N N . TYR B 1 91 ? 5.793 29 -4.422 1 93.06 91 TYR B N 1
ATOM 2634 C CA . TYR B 1 91 ? 4.582 29.562 -5.012 1 93.06 91 TYR B CA 1
ATOM 2635 C C . TYR B 1 91 ? 3.602 30 -3.93 1 93.06 91 TYR B C 1
ATOM 2637 O O . TYR B 1 91 ? 3.143 31.141 -3.928 1 93.06 91 TYR B O 1
ATOM 2645 N N . GLY B 1 92 ? 3.309 29.109 -3.035 1 91.81 92 GLY B N 1
ATOM 2646 C CA . GLY B 1 92 ? 2.375 29.406 -1.962 1 91.81 92 GLY B CA 1
ATOM 2647 C C . GLY B 1 92 ? 2.799 30.594 -1.119 1 91.81 92 GLY B C 1
ATOM 2648 O O . GLY B 1 92 ? 2.059 31.578 -0.998 1 91.81 92 GLY B O 1
ATOM 2649 N N . PRO B 1 93 ? 3.961 30.562 -0.61 1 93.88 93 PRO B N 1
ATOM 2650 C CA . PRO B 1 93 ? 4.465 31.703 0.178 1 93.88 93 PRO B CA 1
ATOM 2651 C C . PRO B 1 93 ? 4.41 33.031 -0.583 1 93.88 93 PRO B C 1
ATOM 2653 O O . PRO B 1 93 ? 4.082 34.062 -0.004 1 93.88 93 PRO B O 1
ATOM 2656 N N . ALA B 1 94 ? 4.719 32.938 -1.848 1 91.88 94 ALA B N 1
ATOM 2657 C CA . ALA B 1 94 ? 4.68 34.125 -2.662 1 91.88 94 ALA B CA 1
ATOM 2658 C C . ALA B 1 94 ? 3.26 34.688 -2.764 1 91.88 94 ALA B C 1
ATOM 2660 O O . ALA B 1 94 ? 3.047 35.906 -2.684 1 91.88 94 ALA B O 1
ATOM 2661 N N . GLN B 1 95 ? 2.34 33.875 -2.885 1 89.81 95 GLN B N 1
ATOM 2662 C CA . GLN B 1 95 ? 0.941 34.281 -2.992 1 89.81 95 GLN B CA 1
ATOM 2663 C C . GLN B 1 95 ? 0.445 34.906 -1.69 1 89.81 95 GLN B C 1
ATOM 2665 O O . GLN B 1 95 ? -0.476 35.719 -1.698 1 89.81 95 GLN B O 1
ATOM 2670 N N . LEU B 1 96 ? 1.086 34.5 -0.589 1 91 96 LEU B N 1
ATOM 2671 C CA . LEU B 1 96 ? 0.679 35 0.722 1 91 96 LEU B CA 1
ATOM 2672 C C . LEU B 1 96 ? 1.526 36.219 1.138 1 91 96 LEU B C 1
ATOM 2674 O O . LEU B 1 96 ? 1.479 36.625 2.293 1 91 96 LEU B O 1
ATOM 2678 N N . SER B 1 97 ? 2.354 36.656 0.277 1 90.06 97 SER B N 1
ATOM 2679 C CA . SER B 1 97 ? 3.191 37.844 0.453 1 90.06 97 SER B CA 1
ATOM 2680 C C . SER B 1 97 ? 4.184 37.656 1.597 1 90.06 97 SER B C 1
ATOM 2682 O O . SER B 1 97 ? 4.469 38.594 2.338 1 90.06 97 SER B O 1
ATOM 2684 N N . ILE B 1 98 ? 4.508 36.531 1.773 1 89.88 98 ILE B N 1
ATOM 2685 C CA . ILE B 1 98 ? 5.633 36.25 2.666 1 89.88 98 ILE B CA 1
ATOM 2686 C C . ILE B 1 98 ? 6.914 36.812 2.051 1 89.88 98 ILE B C 1
ATOM 2688 O O . ILE B 1 98 ? 7.18 36.625 0.863 1 89.88 98 ILE B O 1
ATOM 2692 N N . PRO B 1 99 ? 7.699 37.562 2.818 1 92.62 99 PRO B N 1
ATOM 2693 C CA . PRO B 1 99 ? 8.945 38.094 2.264 1 92.62 99 PRO B CA 1
ATOM 2694 C C . PRO B 1 99 ? 9.812 37.031 1.608 1 92.62 99 PRO B C 1
ATOM 2696 O O . PRO B 1 99 ? 9.914 35.906 2.121 1 92.62 99 PRO B O 1
ATOM 2699 N N . LYS B 1 100 ? 10.383 37.469 0.527 1 92.31 100 LYS B N 1
ATOM 2700 C CA . LYS B 1 100 ? 11.125 36.531 -0.31 1 92.31 100 LYS B CA 1
ATOM 2701 C C . LYS B 1 100 ? 12.227 35.812 0.49 1 92.31 100 LYS B C 1
ATOM 2703 O O . LYS B 1 100 ? 12.422 34.625 0.365 1 92.31 100 LYS B O 1
ATOM 2708 N N . ALA B 1 101 ? 12.898 36.531 1.281 1 93.56 101 ALA B N 1
ATOM 2709 C CA . ALA B 1 101 ? 13.984 35.969 2.082 1 93.56 101 ALA B CA 1
ATOM 2710 C C . ALA B 1 101 ? 13.453 34.906 3.062 1 93.56 101 ALA B C 1
ATOM 2712 O O . ALA B 1 101 ? 14.055 33.844 3.24 1 93.56 101 ALA B O 1
ATOM 2713 N N . GLN B 1 102 ? 12.352 35.219 3.625 1 93.06 102 GLN B N 1
ATOM 2714 C CA . GLN B 1 102 ? 11.727 34.281 4.566 1 93.06 102 GLN B CA 1
ATOM 2715 C C . GLN B 1 102 ? 11.234 33.031 3.855 1 93.06 102 GLN B C 1
ATOM 2717 O O . GLN B 1 102 ? 11.406 31.922 4.355 1 93.06 102 GLN B O 1
ATOM 2722 N N . ALA B 1 103 ? 10.602 33.219 2.783 1 92.88 103 ALA B N 1
ATOM 2723 C CA . ALA B 1 103 ? 10.117 32.125 1.984 1 92.88 103 ALA B CA 1
ATOM 2724 C C . ALA B 1 103 ? 11.266 31.203 1.564 1 92.88 103 ALA B C 1
ATOM 2726 O O . ALA B 1 103 ? 11.156 29.969 1.642 1 92.88 103 ALA B O 1
ATOM 2727 N N . ARG B 1 104 ? 12.375 31.844 1.166 1 94.62 104 ARG B N 1
ATOM 2728 C CA . ARG B 1 104 ? 13.547 31.078 0.739 1 94.62 104 ARG B CA 1
ATOM 2729 C C . ARG B 1 104 ? 14.109 30.25 1.888 1 94.62 104 ARG B C 1
ATOM 2731 O O . ARG B 1 104 ? 14.453 29.078 1.706 1 94.62 104 ARG B O 1
ATOM 2738 N N . ASP B 1 105 ? 14.195 30.812 2.996 1 95.88 105 ASP B N 1
ATOM 2739 C CA . ASP B 1 105 ? 14.695 30.109 4.172 1 95.88 105 ASP B CA 1
ATOM 2740 C C . ASP B 1 105 ? 13.797 28.922 4.527 1 95.88 105 ASP B C 1
ATOM 2742 O O . ASP B 1 105 ? 14.289 27.844 4.832 1 95.88 105 ASP B O 1
ATOM 2746 N N . ARG B 1 106 ? 12.57 29.172 4.496 1 94.69 106 ARG B N 1
ATOM 2747 C CA . ARG B 1 106 ? 11.602 28.125 4.805 1 94.69 106 ARG B CA 1
ATOM 2748 C C . ARG B 1 106 ? 11.695 26.984 3.803 1 94.69 106 ARG B C 1
ATOM 2750 O O . ARG B 1 106 ? 11.711 25.812 4.191 1 94.69 106 ARG B O 1
ATOM 2757 N N . VAL B 1 107 ? 11.766 27.312 2.6 1 96.19 107 VAL B N 1
ATOM 2758 C CA . VAL B 1 107 ? 11.844 26.328 1.529 1 96.19 107 VAL B CA 1
ATOM 2759 C C . VAL B 1 107 ? 13.133 25.516 1.66 1 96.19 107 VAL B C 1
ATOM 2761 O O . VAL B 1 107 ? 13.125 24.297 1.532 1 96.19 107 VAL B O 1
ATOM 2764 N N . ASP B 1 108 ? 14.227 26.203 1.95 1 97.38 108 ASP B N 1
ATOM 2765 C CA . ASP B 1 108 ? 15.508 25.516 2.111 1 97.38 108 ASP B CA 1
ATOM 2766 C C . ASP B 1 108 ? 15.469 24.547 3.299 1 97.38 108 ASP B C 1
ATOM 2768 O O . ASP B 1 108 ? 16 23.438 3.223 1 97.38 108 ASP B O 1
ATOM 2772 N N . ALA B 1 109 ? 14.883 24.953 4.344 1 97.06 109 ALA B N 1
ATOM 2773 C CA . ALA B 1 109 ? 14.758 24.109 5.523 1 97.06 109 ALA B CA 1
ATOM 2774 C C . ALA B 1 109 ? 13.914 22.875 5.227 1 97.06 109 ALA B C 1
ATOM 2776 O O . ALA B 1 109 ? 14.273 21.766 5.617 1 97.06 109 ALA B O 1
ATOM 2777 N N . LEU B 1 110 ? 12.828 23.062 4.566 1 97.44 110 LEU B N 1
ATOM 2778 C CA . LEU B 1 110 ? 11.945 21.953 4.207 1 97.44 110 LEU B CA 1
ATOM 2779 C C . LEU B 1 110 ? 12.633 21.016 3.234 1 97.44 110 LEU B C 1
ATOM 2781 O O . LEU B 1 110 ? 12.484 19.797 3.336 1 97.44 110 LEU B O 1
ATOM 2785 N N . ALA B 1 111 ? 13.352 21.641 2.295 1 97.62 111 ALA B N 1
ATOM 2786 C CA . ALA B 1 111 ? 14.078 20.828 1.327 1 97.62 111 ALA B CA 1
ATOM 2787 C C . ALA B 1 111 ? 15.102 19.922 2.023 1 97.62 111 ALA B C 1
ATOM 2789 O O . ALA B 1 111 ? 15.25 18.75 1.671 1 97.62 111 ALA B O 1
ATOM 2790 N N . GLU B 1 112 ? 15.766 20.484 2.949 1 97.12 112 GLU B N 1
ATOM 2791 C CA . GLU B 1 112 ? 16.719 19.703 3.721 1 97.12 112 GLU B CA 1
ATOM 2792 C C . GLU B 1 112 ? 16.016 18.609 4.516 1 97.12 112 GLU B C 1
ATOM 2794 O O . GLU B 1 112 ? 16.453 17.453 4.5 1 97.12 112 GLU B O 1
ATOM 2799 N N . ARG B 1 113 ? 14.961 18.922 5.141 1 96.12 113 ARG B N 1
ATOM 2800 C CA . ARG B 1 113 ? 14.219 18 5.992 1 96.12 113 ARG B CA 1
ATOM 2801 C C . ARG B 1 113 ? 13.672 16.828 5.18 1 96.12 113 ARG B C 1
ATOM 2803 O O . ARG B 1 113 ? 13.641 15.695 5.664 1 96.12 113 ARG B O 1
ATOM 2810 N N . LEU B 1 114 ? 13.281 17.109 3.953 1 96.44 114 LEU B N 1
ATOM 2811 C CA . LEU B 1 114 ? 12.617 16.094 3.141 1 96.44 114 LEU B CA 1
ATOM 2812 C C . LEU B 1 114 ? 13.547 15.586 2.047 1 96.44 114 LEU B C 1
ATOM 2814 O O . LEU B 1 114 ? 13.102 14.938 1.1 1 96.44 114 LEU B O 1
ATOM 2818 N N . GLU B 1 115 ? 14.859 15.977 2.105 1 95.12 115 GLU B N 1
ATOM 2819 C CA . GLU B 1 115 ? 15.898 15.531 1.185 1 95.12 115 GLU B CA 1
ATOM 2820 C C . GLU B 1 115 ? 15.547 15.875 -0.259 1 95.12 115 GLU B C 1
ATOM 2822 O O . GLU B 1 115 ? 15.586 15.008 -1.136 1 95.12 115 GLU B O 1
ATOM 2827 N N . LEU B 1 116 ? 15.242 17.125 -0.4 1 96.81 116 LEU B N 1
ATOM 2828 C CA . LEU B 1 116 ? 14.883 17.625 -1.72 1 96.81 116 LEU B CA 1
ATOM 2829 C C . LEU B 1 116 ? 15.93 18.625 -2.229 1 96.81 116 LEU B C 1
ATOM 2831 O O . LEU B 1 116 ? 15.82 19.125 -3.348 1 96.81 116 LEU B O 1
ATOM 2835 N N . THR B 1 117 ? 16.922 18.891 -1.432 1 97.31 117 THR B N 1
ATOM 2836 C CA . THR B 1 117 ? 17.875 19.953 -1.73 1 97.31 117 THR B CA 1
ATOM 2837 C C . THR B 1 117 ? 18.438 19.797 -3.135 1 97.31 117 THR B C 1
ATOM 2839 O O . THR B 1 117 ? 18.484 20.75 -3.912 1 97.31 117 THR B O 1
ATOM 2842 N N . GLY B 1 118 ? 18.844 18.641 -3.488 1 95.94 118 GLY B N 1
ATOM 2843 C CA . GLY B 1 118 ? 19.453 18.375 -4.781 1 95.94 118 GLY B CA 1
ATOM 2844 C C . GLY B 1 118 ? 18.438 18.344 -5.918 1 95.94 118 GLY B C 1
ATOM 2845 O O . GLY B 1 118 ? 18.828 18.25 -7.086 1 95.94 118 GLY B O 1
ATOM 2846 N N . LEU B 1 119 ? 17.188 18.5 -5.605 1 95.94 119 LEU B N 1
ATOM 2847 C CA . LEU B 1 119 ? 16.141 18.328 -6.598 1 95.94 119 LEU B CA 1
ATOM 2848 C C . LEU B 1 119 ? 15.445 19.656 -6.871 1 95.94 119 LEU B C 1
ATOM 2850 O O . LEU B 1 119 ? 14.586 19.75 -7.754 1 95.94 119 LEU B O 1
ATOM 2854 N N . LEU B 1 120 ? 15.812 20.703 -6.246 1 97.12 120 LEU B N 1
ATOM 2855 C CA . LEU B 1 120 ? 15.078 21.953 -6.234 1 97.12 120 LEU B CA 1
ATOM 2856 C C . LEU B 1 120 ? 15.062 22.594 -7.621 1 97.12 120 LEU B C 1
ATOM 2858 O O . LEU B 1 120 ? 14.086 23.25 -8 1 97.12 120 LEU B O 1
ATOM 2862 N N . ASP B 1 121 ? 16.078 22.328 -8.383 1 96.44 121 ASP B N 1
ATOM 2863 C CA . ASP B 1 121 ? 16.172 22.984 -9.68 1 96.44 121 ASP B CA 1
ATOM 2864 C C . ASP B 1 121 ? 15.641 22.094 -10.797 1 96.44 121 ASP B C 1
ATOM 2866 O O . ASP B 1 121 ? 15.617 22.5 -11.961 1 96.44 121 ASP B O 1
ATOM 2870 N N . GLN B 1 122 ? 15.172 21 -10.438 1 95.25 122 GLN B N 1
ATOM 2871 C CA . GLN B 1 122 ? 14.641 20.062 -11.422 1 95.25 122 GLN B CA 1
ATOM 2872 C C . GLN B 1 122 ? 13.164 20.344 -11.695 1 95.25 122 GLN B C 1
ATOM 2874 O O . GLN B 1 122 ? 12.445 20.844 -10.828 1 95.25 122 GLN B O 1
ATOM 2879 N N . PRO B 1 123 ? 12.812 20.062 -12.922 1 93.94 123 PRO B N 1
ATOM 2880 C CA . PRO B 1 123 ? 11.367 20.062 -13.164 1 93.94 123 PRO B CA 1
ATOM 2881 C C . PRO B 1 123 ? 10.641 18.953 -12.406 1 93.94 123 PRO B C 1
ATOM 2883 O O . PRO B 1 123 ? 11.133 17.828 -12.336 1 93.94 123 PRO B O 1
ATOM 2886 N N . PRO B 1 124 ? 9.5 19.219 -11.867 1 92.19 124 PRO B N 1
ATOM 2887 C CA . PRO B 1 124 ? 8.781 18.234 -11.062 1 92.19 124 PRO B CA 1
ATOM 2888 C C . PRO B 1 124 ? 8.477 16.938 -11.828 1 92.19 124 PRO B C 1
ATOM 2890 O O . PRO B 1 124 ? 8.477 15.859 -11.242 1 92.19 124 PRO B O 1
ATOM 2893 N N . PHE B 1 125 ? 8.25 17.031 -13.117 1 85.88 125 PHE B N 1
ATOM 2894 C CA . PHE B 1 125 ? 7.863 15.867 -13.891 1 85.88 125 PHE B CA 1
ATOM 2895 C C . PHE B 1 125 ? 9.023 14.883 -14 1 85.88 125 PHE B C 1
ATOM 2897 O O . PHE B 1 125 ? 8.828 13.727 -14.391 1 85.88 125 PHE B O 1
ATOM 2904 N N . ARG B 1 126 ? 10.234 15.266 -13.703 1 86.94 126 ARG B N 1
ATOM 2905 C CA . ARG B 1 126 ? 11.398 14.391 -13.758 1 86.94 126 ARG B CA 1
ATOM 2906 C C . ARG B 1 126 ? 11.586 13.656 -12.438 1 86.94 126 ARG B C 1
ATOM 2908 O O . ARG B 1 126 ? 12.43 12.758 -12.336 1 86.94 126 ARG B O 1
ATOM 2915 N N . LEU B 1 127 ? 10.852 14.055 -11.461 1 88.81 127 LEU B N 1
ATOM 2916 C CA . LEU B 1 127 ? 10.953 13.43 -10.148 1 88.81 127 LEU B CA 1
ATOM 2917 C C . LEU B 1 127 ? 10.25 12.078 -10.141 1 88.81 127 LEU B C 1
ATOM 2919 O O . LEU B 1 127 ? 9.273 11.875 -10.859 1 88.81 127 LEU B O 1
ATOM 2923 N N . SER B 1 128 ? 10.828 11.164 -9.289 1 81.31 128 SER B N 1
ATOM 2924 C CA . SER B 1 128 ? 10.102 9.93 -9.016 1 81.31 128 SER B CA 1
ATOM 2925 C C . SER B 1 128 ? 8.812 10.211 -8.242 1 81.31 128 SER B C 1
ATOM 2927 O O . SER B 1 128 ? 8.617 11.32 -7.738 1 81.31 128 SER B O 1
ATOM 2929 N N . GLY B 1 129 ? 7.883 9.258 -8.195 1 83.69 129 GLY B N 1
ATOM 2930 C CA . GLY B 1 129 ? 6.645 9.414 -7.449 1 83.69 129 GLY B CA 1
ATOM 2931 C C . GLY B 1 129 ? 6.867 9.789 -5.996 1 83.69 129 GLY B C 1
ATOM 2932 O O . GLY B 1 129 ? 6.18 10.664 -5.461 1 83.69 129 GLY B O 1
ATOM 2933 N N . GLY B 1 130 ? 7.812 9.102 -5.355 1 87.12 130 GLY B N 1
ATOM 2934 C CA . GLY B 1 130 ? 8.141 9.414 -3.973 1 87.12 130 GLY B CA 1
ATOM 2935 C C . GLY B 1 130 ? 8.703 10.812 -3.795 1 87.12 130 GLY B C 1
ATOM 2936 O O . GLY B 1 130 ? 8.383 11.5 -2.82 1 87.12 130 GLY B O 1
ATOM 2937 N N . GLU B 1 131 ? 9.516 11.195 -4.77 1 90.31 131 GLU B N 1
ATOM 2938 C CA . GLU B 1 131 ? 10.078 12.539 -4.742 1 90.31 131 GLU B CA 1
ATOM 2939 C C . GLU B 1 131 ? 8.992 13.594 -4.945 1 90.31 131 GLU B C 1
ATOM 2941 O O . GLU B 1 131 ? 8.984 14.625 -4.27 1 90.31 131 GLU B O 1
ATOM 2946 N N . GLN B 1 132 ? 8.109 13.305 -5.82 1 92.69 132 GLN B N 1
ATOM 2947 C CA . GLN B 1 132 ? 6.996 14.219 -6.062 1 92.69 132 GLN B CA 1
ATOM 2948 C C . GLN B 1 132 ? 6.137 14.391 -4.812 1 92.69 132 GLN B C 1
ATOM 2950 O O . GLN B 1 132 ? 5.699 15.492 -4.492 1 92.69 132 GLN B O 1
ATOM 2955 N N . ARG B 1 133 ? 5.918 13.336 -4.141 1 93 133 ARG B N 1
ATOM 2956 C CA . ARG B 1 133 ? 5.105 13.391 -2.932 1 93 133 ARG B CA 1
ATOM 2957 C C . ARG B 1 133 ? 5.781 14.234 -1.854 1 93 133 ARG B C 1
ATOM 2959 O O . ARG B 1 133 ? 5.129 15.039 -1.185 1 93 133 ARG B O 1
ATOM 2966 N N . ARG B 1 134 ? 7.043 14.016 -1.7 1 95 134 ARG B N 1
ATOM 2967 C CA . ARG B 1 134 ? 7.781 14.812 -0.727 1 95 134 ARG B CA 1
ATOM 2968 C C . ARG B 1 134 ? 7.781 16.281 -1.11 1 95 134 ARG B C 1
ATOM 2970 O O . ARG B 1 134 ? 7.617 17.156 -0.253 1 95 134 ARG B O 1
ATOM 2977 N N . ALA B 1 135 ? 7.934 16.578 -2.377 1 95.81 135 ALA B N 1
ATOM 2978 C CA . ALA B 1 135 ? 7.91 17.953 -2.855 1 95.81 135 ALA B CA 1
ATOM 2979 C C . ALA B 1 135 ? 6.535 18.578 -2.648 1 95.81 135 ALA B C 1
ATOM 2981 O O . ALA B 1 135 ? 6.43 19.734 -2.221 1 95.81 135 ALA B O 1
ATOM 2982 N N . ALA B 1 136 ? 5.543 17.812 -2.961 1 95.5 136 ALA B N 1
ATOM 2983 C CA . ALA B 1 136 ? 4.184 18.297 -2.777 1 95.5 136 ALA B CA 1
ATOM 2984 C C . ALA B 1 136 ? 3.9 18.594 -1.308 1 95.5 136 ALA B C 1
ATOM 2986 O O . ALA B 1 136 ? 3.281 19.609 -0.982 1 95.5 136 ALA B O 1
ATOM 2987 N N . LEU B 1 137 ? 4.32 17.703 -0.472 1 96.38 137 LEU B N 1
ATOM 2988 C CA . LEU B 1 137 ? 4.168 17.938 0.961 1 96.38 137 LEU B CA 1
ATOM 2989 C C . LEU B 1 137 ? 4.906 19.203 1.388 1 96.38 137 LEU B C 1
ATOM 2991 O O . LEU B 1 137 ? 4.367 20.016 2.146 1 96.38 137 LEU B O 1
ATOM 2995 N N . ALA B 1 138 ? 6.113 19.344 0.877 1 96.62 138 ALA B N 1
ATOM 2996 C CA . ALA B 1 138 ? 6.891 20.547 1.181 1 96.62 138 ALA B CA 1
ATOM 2997 C C . ALA B 1 138 ? 6.148 21.797 0.742 1 96.62 138 ALA B C 1
ATOM 2999 O O . ALA B 1 138 ? 6.109 22.797 1.475 1 96.62 138 ALA B O 1
ATOM 3000 N N . SER B 1 139 ? 5.586 21.719 -0.372 1 95.25 139 SER B N 1
ATOM 3001 C CA . SER B 1 139 ? 4.84 22.859 -0.9 1 95.25 139 SER B CA 1
ATOM 3002 C C . SER B 1 139 ? 3.643 23.203 -0.018 1 95.25 139 SER B C 1
ATOM 3004 O O . SER B 1 139 ? 3.391 24.359 0.281 1 95.25 139 SER B O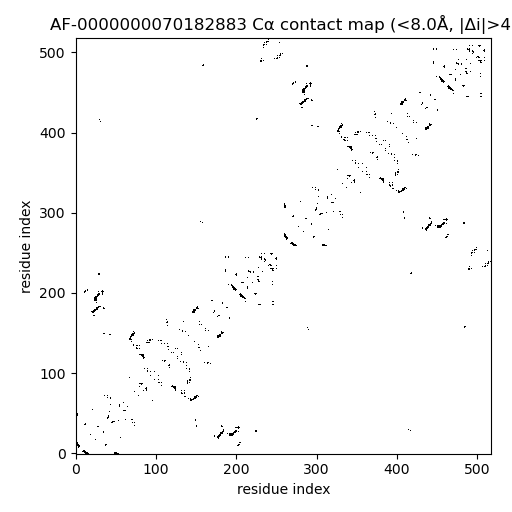 1
ATOM 3006 N N . ALA B 1 140 ? 2.984 22.188 0.376 1 94.19 140 ALA B N 1
ATOM 3007 C CA . ALA B 1 140 ? 1.814 22.375 1.231 1 94.19 140 ALA B CA 1
ATOM 3008 C C . ALA B 1 140 ? 2.209 22.984 2.574 1 94.19 140 ALA B C 1
ATOM 3010 O O . ALA B 1 140 ? 1.514 23.859 3.096 1 94.19 140 ALA B O 1
ATOM 3011 N N . VAL B 1 141 ? 3.309 22.609 3.094 1 95.69 141 VAL B N 1
ATOM 3012 C CA . VAL B 1 141 ? 3.744 23.016 4.426 1 95.69 141 VAL B CA 1
ATOM 3013 C C . VAL B 1 141 ? 4.402 24.391 4.355 1 95.69 141 VAL B C 1
ATOM 3015 O O . VAL B 1 141 ? 4.41 25.125 5.34 1 95.69 141 VAL B O 1
ATOM 3018 N N . ALA B 1 142 ? 4.891 24.75 3.188 1 94.56 142 ALA B N 1
ATOM 3019 C CA . ALA B 1 142 ? 5.664 25.969 3.006 1 94.56 142 ALA B CA 1
ATOM 3020 C C . ALA B 1 142 ? 4.82 27.203 3.334 1 94.56 142 ALA B C 1
ATOM 3022 O O . ALA B 1 142 ? 5.359 28.25 3.701 1 94.56 142 ALA B O 1
ATOM 3023 N N . VAL B 1 143 ? 3.57 27.141 3.279 1 93 143 VAL B N 1
ATOM 3024 C CA . VAL B 1 143 ? 2.699 28.281 3.529 1 93 143 VAL B CA 1
ATOM 3025 C C . VAL B 1 143 ? 2.426 28.406 5.027 1 93 143 VAL B C 1
ATOM 3027 O O . VAL B 1 143 ? 1.765 29.359 5.469 1 93 143 VAL B O 1
ATOM 3030 N N . ASP B 1 144 ? 2.865 27.391 5.762 1 93.25 144 ASP B N 1
ATOM 3031 C CA . ASP B 1 144 ? 2.732 27.375 7.215 1 93.25 144 ASP B CA 1
ATOM 3032 C C . ASP B 1 144 ? 1.266 27.438 7.633 1 93.25 144 ASP B C 1
ATOM 3034 O O . ASP B 1 144 ? 0.865 28.312 8.398 1 93.25 144 ASP B O 1
ATOM 3038 N N . PRO B 1 145 ? 0.503 26.484 7.266 1 95.25 145 PRO B N 1
ATOM 3039 C CA . PRO B 1 145 ? -0.94 26.5 7.512 1 95.25 145 PRO B CA 1
ATOM 3040 C C . PRO B 1 145 ? -1.296 26.156 8.961 1 95.25 145 PRO B C 1
ATOM 3042 O O . PRO B 1 145 ? -0.472 25.594 9.68 1 95.25 145 PRO B O 1
ATOM 3045 N N . ASP B 1 146 ? -2.543 26.562 9.336 1 95.88 146 ASP B N 1
ATOM 3046 C CA . ASP B 1 146 ? -3.1 26.172 10.625 1 95.88 146 ASP B CA 1
ATOM 3047 C C . ASP B 1 146 ? -3.734 24.781 10.555 1 95.88 146 ASP B C 1
ATOM 3049 O O . ASP B 1 146 ? -3.826 24.078 11.562 1 95.88 146 ASP B O 1
ATOM 3053 N N . LEU B 1 147 ? -4.191 24.453 9.398 1 97.19 147 LEU B N 1
ATOM 3054 C CA . LEU B 1 147 ? -4.859 23.188 9.133 1 97.19 147 LEU B CA 1
ATOM 3055 C C . LEU B 1 147 ? -4.238 22.484 7.93 1 97.19 147 LEU B C 1
ATOM 3057 O O . LEU B 1 147 ? -4.234 23.031 6.824 1 97.19 147 LEU B O 1
ATOM 3061 N N . LEU B 1 148 ? -3.701 21.375 8.188 1 97.5 148 LEU B N 1
ATOM 3062 C CA . LEU B 1 148 ? -3.1 20.547 7.145 1 97.5 148 LEU B CA 1
ATOM 3063 C C . LEU B 1 148 ? -3.953 19.312 6.863 1 97.5 148 LEU B C 1
ATOM 3065 O O . LEU B 1 148 ? -4.227 18.531 7.773 1 97.5 148 LEU B O 1
ATOM 3069 N N . LEU B 1 149 ? -4.488 19.203 5.664 1 97.62 149 LEU B N 1
ATOM 3070 C CA . LEU B 1 149 ? -5.246 18.047 5.184 1 97.62 149 LEU B CA 1
ATOM 3071 C C . LEU B 1 149 ? -4.402 17.188 4.254 1 97.62 149 LEU B C 1
ATOM 3073 O O . LEU B 1 149 ? -3.965 17.656 3.197 1 97.62 149 LEU B O 1
ATOM 3077 N N . LEU B 1 150 ? -4.191 15.969 4.633 1 97.5 150 LEU B N 1
ATOM 3078 C CA . LEU B 1 150 ? -3.254 15.125 3.898 1 97.5 150 LEU B CA 1
ATOM 3079 C C . LEU B 1 150 ? -3.936 13.852 3.416 1 97.5 150 LEU B C 1
ATOM 3081 O O . LEU B 1 150 ? -4.441 13.062 4.223 1 97.5 150 LEU B O 1
ATOM 3085 N N . ASP B 1 151 ? -3.93 13.656 2.186 1 96.19 151 ASP B N 1
ATOM 3086 C CA . ASP B 1 151 ? -4.484 12.438 1.605 1 96.19 151 ASP B CA 1
ATOM 3087 C C . ASP B 1 151 ? -3.387 11.422 1.305 1 96.19 151 ASP B C 1
ATOM 3089 O O . ASP B 1 151 ? -2.715 11.516 0.275 1 96.19 151 ASP B O 1
ATOM 3093 N N . GLU B 1 152 ? -3.168 10.469 2.229 1 94.19 152 GLU B N 1
ATOM 3094 C CA . GLU B 1 152 ? -2.186 9.391 2.148 1 94.19 152 GLU B CA 1
ATOM 3095 C C . GLU B 1 152 ? -0.772 9.945 1.981 1 94.19 152 GLU B C 1
ATOM 3097 O O . GLU B 1 152 ? -0.061 9.57 1.044 1 94.19 152 GLU B O 1
ATOM 3102 N N . PRO B 1 153 ? -0.309 10.633 2.898 1 94.19 153 PRO B N 1
ATOM 3103 C CA . PRO B 1 153 ? 0.922 11.414 2.734 1 94.19 153 PRO B CA 1
ATOM 3104 C C . PRO B 1 153 ? 2.16 10.531 2.582 1 94.19 153 PRO B C 1
ATOM 3106 O O . PRO B 1 153 ? 3.195 10.992 2.096 1 94.19 153 PRO B O 1
ATOM 3109 N N . VAL B 1 154 ? 2.059 9.273 2.965 1 92.56 154 VAL B N 1
ATOM 3110 C CA . VAL B 1 154 ? 3.273 8.469 2.92 1 92.56 154 VAL B CA 1
ATOM 3111 C C . VAL B 1 154 ? 3.059 7.262 2.004 1 92.56 154 VAL B C 1
ATOM 3113 O O . VAL B 1 154 ? 3.787 6.27 2.09 1 92.56 154 VAL B O 1
ATOM 3116 N N . ALA B 1 155 ? 2.072 7.336 1.213 1 85.44 155 ALA B N 1
ATOM 3117 C CA . ALA B 1 155 ? 1.849 6.27 0.243 1 85.44 155 ALA B CA 1
ATOM 3118 C C . ALA B 1 155 ? 3.02 6.156 -0.73 1 85.44 155 ALA B C 1
ATOM 3120 O O . ALA B 1 155 ? 3.533 7.168 -1.211 1 85.44 155 ALA B O 1
ATOM 3121 N N . ASP B 1 156 ? 3.59 4.902 -0.972 1 78.56 156 ASP B N 1
ATOM 3122 C CA . ASP B 1 156 ? 4.602 4.59 -1.976 1 78.56 156 ASP B CA 1
ATOM 3123 C C . ASP B 1 156 ? 5.922 5.293 -1.662 1 78.56 156 ASP B C 1
ATOM 3125 O O . ASP B 1 156 ? 6.641 5.711 -2.572 1 78.56 156 ASP B O 1
ATOM 3129 N N . ILE B 1 157 ? 6.098 5.605 -0.391 1 87.62 157 ILE B N 1
ATOM 3130 C CA . ILE B 1 157 ? 7.324 6.262 0.045 1 87.62 157 ILE B CA 1
ATOM 3131 C C . ILE B 1 157 ? 8.258 5.23 0.685 1 87.62 157 ILE B C 1
ATOM 3133 O O . ILE B 1 157 ? 7.812 4.375 1.453 1 87.62 157 ILE B O 1
ATOM 3137 N N . ASP B 1 158 ? 9.539 5.344 0.362 1 86.06 158 ASP B N 1
ATOM 3138 C CA . ASP B 1 158 ? 10.555 4.516 1.006 1 86.06 158 ASP B CA 1
ATOM 3139 C C . ASP B 1 158 ? 10.531 4.699 2.521 1 86.06 158 ASP B C 1
ATOM 3141 O O . ASP B 1 158 ? 10.289 5.801 3.016 1 86.06 158 ASP B O 1
ATOM 3145 N N . PRO B 1 159 ? 10.867 3.619 3.258 1 87.38 159 PRO B N 1
ATOM 3146 C CA . PRO B 1 159 ? 10.789 3.668 4.719 1 87.38 159 PRO B CA 1
ATOM 3147 C C . PRO B 1 159 ? 11.602 4.824 5.312 1 87.38 159 PRO B C 1
ATOM 3149 O O . PRO B 1 159 ? 11.141 5.48 6.25 1 87.38 159 PRO B O 1
ATOM 3152 N N . ALA B 1 160 ? 12.773 5.051 4.758 1 84.88 160 ALA B N 1
ATOM 3153 C CA . ALA B 1 160 ? 13.609 6.121 5.289 1 84.88 160 ALA B CA 1
ATOM 3154 C C . ALA B 1 160 ? 12.922 7.477 5.145 1 84.88 160 ALA B C 1
ATOM 3156 O O . ALA B 1 160 ? 12.914 8.281 6.078 1 84.88 160 ALA B O 1
ATOM 3157 N N . TYR B 1 161 ? 12.305 7.711 4.055 1 90.94 161 TYR B N 1
ATOM 3158 C CA . TYR B 1 161 ? 11.625 8.977 3.814 1 90.94 161 TYR B CA 1
ATOM 3159 C C . TYR B 1 161 ? 10.305 9.039 4.566 1 90.94 161 TYR B C 1
ATOM 3161 O O . TYR B 1 161 ? 9.867 10.117 4.98 1 90.94 161 TYR B O 1
ATOM 3169 N N . ARG B 1 162 ? 9.727 7.922 4.754 1 93.62 162 ARG B N 1
ATOM 3170 C CA . ARG B 1 162 ? 8.508 7.867 5.551 1 93.62 162 ARG B CA 1
ATOM 3171 C C . ARG B 1 162 ? 8.75 8.422 6.953 1 93.62 162 ARG B C 1
ATOM 3173 O O . ARG B 1 162 ? 7.961 9.227 7.449 1 93.62 162 ARG B O 1
ATOM 3180 N N . GLU B 1 163 ? 9.836 7.961 7.543 1 92.5 163 GLU B N 1
ATOM 3181 C CA . GLU B 1 163 ? 10.18 8.422 8.883 1 92.5 163 GLU B CA 1
ATOM 3182 C C . GLU B 1 163 ? 10.375 9.93 8.922 1 92.5 163 GLU B C 1
ATOM 3184 O O . GLU B 1 163 ? 9.984 10.594 9.883 1 92.5 163 GLU B O 1
ATOM 3189 N N . ARG B 1 164 ? 10.922 10.43 7.91 1 94.62 164 ARG B N 1
ATOM 3190 C CA . ARG B 1 164 ? 11.148 11.867 7.832 1 94.62 164 ARG B CA 1
ATOM 3191 C C . ARG B 1 164 ? 9.828 12.625 7.742 1 94.62 164 ARG B C 1
ATOM 3193 O O . ARG B 1 164 ? 9.656 13.656 8.391 1 94.62 164 ARG B O 1
ATOM 3200 N N . ILE B 1 165 ? 8.977 12.117 7.004 1 96.81 165 ILE B N 1
ATOM 3201 C CA . ILE B 1 165 ? 7.668 12.742 6.844 1 96.81 165 ILE B CA 1
ATOM 3202 C C . ILE B 1 165 ? 6.898 12.68 8.164 1 96.81 165 ILE B C 1
ATOM 3204 O O . ILE B 1 165 ? 6.352 13.688 8.617 1 96.81 165 ILE B O 1
ATOM 3208 N N . LEU B 1 166 ? 6.91 11.523 8.766 1 96.56 166 LEU B N 1
ATOM 3209 C CA . LEU B 1 166 ? 6.215 11.352 10.039 1 96.56 166 LEU B CA 1
ATOM 3210 C C . LEU B 1 166 ? 6.77 12.305 11.094 1 96.56 166 LEU B C 1
ATOM 3212 O O . LEU B 1 166 ? 6.008 12.914 11.852 1 96.56 166 LEU B O 1
ATOM 3216 N N . SER B 1 167 ? 8.07 12.438 11.086 1 95.94 167 SER B N 1
ATOM 3217 C CA . SER B 1 167 ? 8.711 13.336 12.047 1 95.94 167 SER B CA 1
ATOM 3218 C C . SER B 1 167 ? 8.32 14.789 11.781 1 95.94 167 SER B C 1
ATOM 3220 O O . SER B 1 167 ? 8.062 15.547 12.727 1 95.94 167 SER B O 1
ATOM 3222 N N . LEU B 1 168 ? 8.297 15.125 10.578 1 96.81 168 LEU B N 1
ATOM 3223 C CA . LEU B 1 168 ? 7.891 16.469 10.211 1 96.81 168 LEU B CA 1
ATOM 3224 C C . LEU B 1 168 ? 6.469 16.766 10.672 1 96.81 168 LEU B C 1
ATOM 3226 O O . LEU B 1 168 ? 6.207 17.812 11.273 1 96.81 168 LEU B O 1
ATOM 3230 N N . LEU B 1 169 ? 5.582 15.898 10.453 1 97.38 169 LEU B N 1
ATOM 3231 C CA . LEU B 1 169 ? 4.18 16.078 10.82 1 97.38 169 LEU B CA 1
ATOM 3232 C C . LEU B 1 169 ? 4.023 16.109 12.336 1 97.38 169 LEU B C 1
ATOM 3234 O O . LEU B 1 169 ? 3.221 16.891 12.859 1 97.38 169 LEU B O 1
ATOM 3238 N N . GLU B 1 170 ? 4.773 15.305 13.008 1 96.31 170 GLU B N 1
ATOM 3239 C CA . GLU B 1 170 ? 4.742 15.312 14.469 1 96.31 170 GLU B CA 1
ATOM 3240 C C . GLU B 1 170 ? 5.207 16.656 15.016 1 96.31 170 GLU B C 1
ATOM 3242 O O . GLU B 1 170 ? 4.562 17.234 15.891 1 96.31 170 GLU B O 1
ATOM 3247 N N . GLU B 1 171 ? 6.301 17.094 14.523 1 95.69 171 GLU B N 1
ATOM 3248 C CA . GLU B 1 171 ? 6.844 18.391 14.961 1 95.69 171 GLU B CA 1
ATOM 3249 C C . GLU B 1 171 ? 5.844 19.516 14.727 1 95.69 171 GLU B C 1
ATOM 3251 O O . GLU B 1 171 ? 5.668 20.375 15.586 1 95.69 171 GLU B O 1
ATOM 3256 N N . ARG B 1 172 ? 5.195 19.516 13.68 1 95.62 172 ARG B N 1
ATOM 3257 C CA . ARG B 1 172 ? 4.211 20.547 13.359 1 95.62 172 ARG B CA 1
ATOM 3258 C C . ARG B 1 172 ? 3.025 20.5 14.312 1 95.62 172 ARG B C 1
ATOM 3260 O O . ARG B 1 172 ? 2.48 21.531 14.703 1 95.62 172 ARG B O 1
ATOM 3267 N N . SER B 1 173 ? 2.652 19.312 14.578 1 95.12 173 SER B N 1
ATOM 3268 C CA . SER B 1 173 ? 1.566 19.172 15.539 1 95.12 173 SER B CA 1
ATOM 3269 C C . SER B 1 173 ? 1.946 19.75 16.906 1 95.12 173 SER B C 1
ATOM 3271 O O . SER B 1 173 ? 1.12 20.375 17.562 1 95.12 173 SER B O 1
ATOM 3273 N N . GLU B 1 174 ? 3.148 19.531 17.266 1 94.38 174 GLU B N 1
ATOM 3274 C CA . GLU B 1 174 ? 3.637 20.078 18.531 1 94.38 174 GLU B CA 1
ATOM 3275 C C . GLU B 1 174 ? 3.607 21.594 18.516 1 94.38 174 GLU B C 1
ATOM 3277 O O . GLU B 1 174 ? 3.449 22.219 19.578 1 94.38 174 GLU B O 1
ATOM 3282 N N . ASP B 1 175 ? 3.658 22.094 17.344 1 93.38 175 ASP B N 1
ATOM 3283 C CA . ASP B 1 175 ? 3.619 23.547 17.203 1 93.38 175 ASP B CA 1
ATOM 3284 C C . ASP B 1 175 ? 2.18 24.062 17.141 1 93.38 175 ASP B C 1
ATOM 3286 O O . ASP B 1 175 ? 1.945 25.25 17 1 93.38 175 ASP B O 1
ATOM 3290 N N . GLY B 1 176 ? 1.25 23.156 17.156 1 93 176 GLY B N 1
ATOM 3291 C CA . GLY B 1 176 ? -0.14 23.562 17.281 1 93 176 GLY B CA 1
ATOM 3292 C C . GLY B 1 176 ? -0.941 23.375 16.016 1 93 176 GLY B C 1
ATOM 3293 O O . GLY B 1 176 ? -2.125 23.703 15.953 1 93 176 GLY B O 1
ATOM 3294 N N . ASP B 1 177 ? -0.363 22.812 15.016 1 94.88 177 ASP B N 1
ATOM 3295 C CA . ASP B 1 177 ? -1.04 22.562 13.742 1 94.88 177 ASP B CA 1
ATOM 3296 C C . ASP B 1 177 ? -2.131 21.5 13.898 1 94.88 177 ASP B C 1
ATOM 3298 O O . ASP B 1 177 ? -1.949 20.516 14.617 1 94.88 177 ASP B O 1
ATOM 3302 N N . THR B 1 178 ? -3.27 21.844 13.266 1 97.75 178 THR B N 1
ATOM 3303 C CA . THR B 1 178 ? -4.305 20.828 13.133 1 97.75 178 THR B CA 1
ATOM 3304 C C . THR B 1 178 ? -4.074 19.969 11.898 1 97.75 178 THR B C 1
ATOM 3306 O O . THR B 1 178 ? -3.771 20.5 10.82 1 97.75 1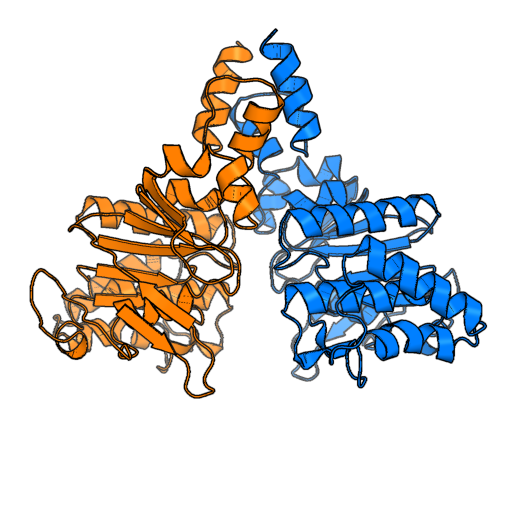78 THR B O 1
ATOM 3309 N N . GLN B 1 179 ? -4.145 18.688 12.086 1 98.31 179 GLN B N 1
ATOM 3310 C CA . GLN B 1 179 ? -3.877 17.797 10.961 1 98.31 179 GLN B CA 1
ATOM 3311 C C . GLN B 1 179 ? -4.992 16.781 10.805 1 98.31 179 GLN B C 1
ATOM 3313 O O . GLN B 1 179 ? -5.48 16.219 11.789 1 98.31 179 GLN B O 1
ATOM 3318 N N . ILE B 1 180 ? -5.438 16.594 9.594 1 98.38 180 ILE B N 1
ATOM 3319 C CA . ILE B 1 180 ? -6.316 15.5 9.195 1 98.38 180 ILE B CA 1
ATOM 3320 C C . ILE B 1 180 ? -5.641 14.672 8.109 1 98.38 180 ILE B C 1
ATOM 3322 O O . ILE B 1 180 ? -5.273 15.203 7.055 1 98.38 180 ILE B O 1
ATOM 3326 N N . VAL B 1 181 ? -5.426 13.422 8.414 1 98.19 181 VAL B N 1
ATOM 3327 C CA . VAL B 1 181 ? -4.719 12.547 7.48 1 98.19 181 VAL B CA 1
ATOM 3328 C C . VAL B 1 181 ? -5.613 11.367 7.098 1 98.19 181 VAL B C 1
ATOM 3330 O O . VAL B 1 181 ? -6.301 10.805 7.949 1 98.19 181 VAL B O 1
ATOM 3333 N N . SER B 1 182 ? -5.684 11.109 5.879 1 97.19 182 SER B N 1
ATOM 3334 C CA . SER B 1 182 ? -6.383 9.906 5.434 1 97.19 182 SER B CA 1
ATOM 3335 C C . SER B 1 182 ? -5.402 8.773 5.148 1 97.19 182 SER B C 1
ATOM 3337 O O . SER B 1 182 ? -4.301 9.008 4.645 1 97.19 182 SER B O 1
ATOM 3339 N N . THR B 1 183 ? -5.73 7.613 5.488 1 94.62 183 THR B N 1
ATOM 3340 C CA . THR B 1 183 ? -4.91 6.453 5.164 1 94.62 183 THR B CA 1
ATOM 3341 C C . THR B 1 183 ? -5.703 5.164 5.348 1 94.62 183 THR B C 1
ATOM 3343 O O . THR B 1 183 ? -6.504 5.047 6.281 1 94.62 183 THR B O 1
ATOM 3346 N N . PRO B 1 184 ? -5.484 4.234 4.523 1 91.5 184 PRO B N 1
ATOM 3347 C CA . PRO B 1 184 ? -6.023 2.895 4.77 1 91.5 184 PRO B CA 1
ATOM 3348 C C . PRO B 1 184 ? -5.098 2.035 5.629 1 91.5 184 PRO B C 1
ATOM 3350 O O . PRO B 1 184 ? -5.484 0.947 6.059 1 91.5 184 PRO B O 1
ATOM 3353 N N . ASN B 1 185 ? -3.854 2.443 5.848 1 92.62 185 ASN B N 1
ATOM 3354 C CA . ASN B 1 185 ? -2.83 1.66 6.531 1 92.62 185 ASN B CA 1
ATOM 3355 C C . ASN B 1 185 ? -2.889 1.859 8.039 1 92.62 185 ASN B C 1
ATOM 3357 O O . ASN B 1 185 ? -2.309 2.811 8.57 1 92.62 185 ASN B O 1
ATOM 3361 N N . VAL B 1 186 ? -3.406 0.899 8.641 1 96.56 186 VAL B N 1
ATOM 3362 C CA . VAL B 1 186 ? -3.68 0.97 10.07 1 96.56 186 VAL B CA 1
ATOM 3363 C C . VAL B 1 186 ? -2.363 1.019 10.844 1 96.56 186 VAL B C 1
ATOM 3365 O O . VAL B 1 186 ? -2.277 1.663 11.898 1 96.56 186 VAL B O 1
ATOM 3368 N N . ASP B 1 187 ? -1.283 0.488 10.352 1 96 187 ASP B N 1
ATOM 3369 C CA . ASP B 1 187 ? 0.01 0.448 11.023 1 96 187 ASP B CA 1
ATOM 3370 C C . ASP B 1 187 ? 0.607 1.849 11.148 1 96 187 ASP B C 1
ATOM 3372 O O . ASP B 1 187 ? 1.419 2.105 12.039 1 96 187 ASP B O 1
ATOM 3376 N N . LEU B 1 188 ? 0.178 2.75 10.336 1 95.94 188 LEU B N 1
ATOM 3377 C CA . LEU B 1 188 ? 0.751 4.09 10.297 1 95.94 188 LEU B CA 1
ATOM 3378 C C . LEU B 1 188 ? 0.018 5.023 11.25 1 95.94 188 LEU B C 1
ATOM 3380 O O . LEU B 1 188 ? 0.559 6.055 11.656 1 95.94 188 LEU B O 1
ATOM 3384 N N . VAL B 1 189 ? -1.175 4.695 11.625 1 97.94 189 VAL B N 1
ATOM 3385 C CA . VAL B 1 189 ? -2.117 5.594 12.281 1 97.94 189 VAL B CA 1
ATOM 3386 C C . VAL B 1 189 ? -1.543 6.059 13.617 1 97.94 189 VAL B C 1
ATOM 3388 O O . VAL B 1 189 ? -1.596 7.246 13.945 1 97.94 189 VAL B O 1
ATOM 3391 N N . PRO B 1 190 ? -0.906 5.164 14.352 1 97.75 190 PRO B N 1
ATOM 3392 C CA . PRO B 1 190 ? -0.392 5.609 15.648 1 97.75 190 PRO B CA 1
ATOM 3393 C C . PRO B 1 190 ? 0.657 6.711 15.523 1 97.75 190 PRO B C 1
ATOM 3395 O O . PRO B 1 190 ? 0.875 7.473 16.469 1 97.75 190 PRO B O 1
ATOM 3398 N N . HIS B 1 191 ? 1.276 6.781 14.383 1 96.62 191 HIS B N 1
ATOM 3399 C CA . HIS B 1 191 ? 2.299 7.797 14.156 1 96.62 191 HIS B CA 1
ATOM 3400 C C . HIS B 1 191 ? 1.691 9.07 13.586 1 96.62 191 HIS B C 1
ATOM 3402 O O . HIS B 1 191 ? 2.338 10.125 13.578 1 96.62 191 HIS B O 1
ATOM 3408 N N . LEU B 1 192 ? 0.462 9.039 13.203 1 97.06 192 LEU B N 1
ATOM 3409 C CA . LEU B 1 192 ? -0.115 10.125 12.422 1 97.06 192 LEU B CA 1
ATOM 3410 C C . LEU B 1 192 ? -1.177 10.867 13.227 1 97.06 192 LEU B C 1
ATOM 3412 O O . LEU B 1 192 ? -1.441 12.047 12.969 1 97.06 192 LEU B O 1
ATOM 3416 N N . ALA B 1 193 ? -1.784 10.117 14.188 1 97.94 193 ALA B N 1
ATOM 3417 C CA . ALA B 1 193 ? -2.979 10.734 14.758 1 97.94 193 ALA B CA 1
ATOM 3418 C C . ALA B 1 193 ? -3.262 10.18 16.156 1 97.94 193 ALA B C 1
ATOM 3420 O O . ALA B 1 193 ? -2.951 9.023 16.453 1 97.94 193 ALA B O 1
ATOM 3421 N N . ASP B 1 194 ? -3.936 10.977 16.906 1 97.88 194 ASP B N 1
ATOM 3422 C CA . ASP B 1 194 ? -4.371 10.609 18.25 1 97.88 194 ASP B CA 1
ATOM 3423 C C . ASP B 1 194 ? -5.855 10.25 18.266 1 97.88 194 ASP B C 1
ATOM 3425 O O . ASP B 1 194 ? -6.348 9.672 19.234 1 97.88 194 ASP B O 1
ATOM 3429 N N . ARG B 1 195 ? -6.477 10.648 17.297 1 98.56 195 ARG B N 1
ATOM 3430 C CA . ARG B 1 195 ? -7.902 10.391 17.125 1 98.56 195 ARG B CA 1
ATOM 3431 C C . ARG B 1 195 ? -8.18 9.766 15.766 1 98.56 195 ARG B C 1
ATOM 3433 O O . ARG B 1 195 ? -7.578 10.148 14.766 1 98.56 195 ARG B O 1
ATOM 3440 N N . VAL B 1 196 ? -9.078 8.758 15.781 1 98.56 196 VAL B N 1
ATOM 3441 C CA . VAL B 1 196 ? -9.43 8.07 14.539 1 98.56 196 VAL B CA 1
ATOM 3442 C C . VAL B 1 196 ? -10.914 8.258 14.25 1 98.56 196 VAL B C 1
ATOM 3444 O O . VAL B 1 196 ? -11.758 8.109 15.141 1 98.56 196 VAL B O 1
ATOM 3447 N N . VAL B 1 197 ? -11.195 8.672 13.078 1 98.12 197 VAL B N 1
ATOM 3448 C CA . VAL B 1 197 ? -12.523 8.555 12.484 1 98.12 197 VAL B CA 1
ATOM 3449 C C . VAL B 1 197 ? -12.555 7.379 11.508 1 98.12 197 VAL B C 1
ATOM 3451 O O . VAL B 1 197 ? -11.945 7.438 10.438 1 98.12 197 VAL B O 1
ATOM 3454 N N . LEU B 1 198 ? -13.258 6.324 11.891 1 98 198 LEU B N 1
ATOM 3455 C CA . LEU B 1 198 ? -13.273 5.074 11.141 1 98 198 LEU B CA 1
ATOM 3456 C C . LEU B 1 198 ? -14.461 5.031 10.188 1 98 198 LEU B C 1
ATOM 3458 O O . LEU B 1 198 ? -15.602 5.199 10.609 1 98 198 LEU B O 1
ATOM 3462 N N . LEU B 1 199 ? -14.109 4.832 8.953 1 95.5 199 LEU B N 1
ATOM 3463 C CA . LEU B 1 199 ? -15.125 4.734 7.91 1 95.5 199 LEU B CA 1
ATOM 3464 C C . LEU B 1 199 ? -15.258 3.299 7.414 1 95.5 199 LEU B C 1
ATOM 3466 O O . LEU B 1 199 ? -14.266 2.578 7.309 1 95.5 199 LEU B O 1
ATOM 3470 N N . ASP B 1 200 ? -16.484 2.902 7.145 1 92.62 200 ASP B N 1
ATOM 3471 C CA . ASP B 1 200 ? -16.672 1.611 6.492 1 92.62 200 ASP B CA 1
ATOM 3472 C C . ASP B 1 200 ? -16.672 1.761 4.973 1 92.62 200 ASP B C 1
ATOM 3474 O O . ASP B 1 200 ? -16.391 2.84 4.449 1 92.62 200 ASP B O 1
ATOM 3478 N N . ALA B 1 201 ? -16.969 0.713 4.289 1 84.81 201 ALA B N 1
ATOM 3479 C CA . ALA B 1 201 ? -16.859 0.672 2.834 1 84.81 201 ALA B CA 1
ATOM 3480 C C . ALA B 1 201 ? -17.891 1.59 2.186 1 84.81 201 ALA B C 1
ATOM 3482 O O . ALA B 1 201 ? -17.719 2.02 1.042 1 84.81 201 ALA B O 1
ATOM 3483 N N . THR B 1 202 ? -18.953 1.931 2.869 1 85.81 202 THR B N 1
ATOM 3484 C CA . THR B 1 202 ? -20 2.781 2.318 1 85.81 202 THR B CA 1
ATOM 3485 C C . THR B 1 202 ? -19.719 4.25 2.615 1 85.81 202 THR B C 1
ATOM 3487 O O . THR B 1 202 ? -20.453 5.133 2.172 1 85.81 202 THR B O 1
ATOM 3490 N N . GLY B 1 203 ? -18.656 4.465 3.381 1 89.06 203 GLY B N 1
ATOM 3491 C CA . GLY B 1 203 ? -18.281 5.832 3.703 1 89.06 203 GLY B CA 1
ATOM 3492 C C . GLY B 1 203 ? -18.906 6.336 4.988 1 89.06 203 GLY B C 1
ATOM 3493 O O . GLY B 1 203 ? -18.75 7.508 5.344 1 89.06 203 GLY B O 1
ATOM 3494 N N . ASP B 1 204 ? -19.609 5.477 5.676 1 91.56 204 ASP B N 1
ATOM 3495 C CA . ASP B 1 204 ? -20.234 5.859 6.938 1 91.56 204 ASP B CA 1
ATOM 3496 C C . ASP B 1 204 ? -19.219 5.828 8.078 1 91.56 204 ASP B C 1
ATOM 3498 O O . ASP B 1 204 ? -18.375 4.941 8.133 1 91.56 204 ASP B O 1
ATOM 3502 N N . VAL B 1 205 ? -19.391 6.797 8.961 1 94.5 205 VAL B N 1
ATOM 3503 C CA . VAL B 1 205 ? -18.578 6.781 10.164 1 94.5 205 VAL B CA 1
ATOM 3504 C C . VAL B 1 205 ? -19.078 5.703 11.125 1 94.5 205 VAL B C 1
ATOM 3506 O O . VAL B 1 205 ? -20.219 5.75 11.578 1 94.5 205 VAL B O 1
ATOM 3509 N N . VAL B 1 206 ? -18.234 4.777 11.445 1 95.75 206 VAL B N 1
ATOM 3510 C CA . VAL B 1 206 ? -18.625 3.66 12.289 1 95.75 206 VAL B CA 1
ATOM 3511 C C . VAL B 1 206 ? -18.078 3.855 13.703 1 95.75 206 VAL B C 1
ATOM 3513 O O . VAL B 1 206 ? -18.594 3.279 14.664 1 95.75 206 VAL B O 1
ATOM 3516 N N . ALA B 1 207 ? -17.031 4.566 13.812 1 97.38 207 ALA B N 1
ATOM 3517 C CA . ALA B 1 207 ? -16.438 4.883 15.102 1 97.38 207 ALA B CA 1
ATOM 3518 C C . ALA B 1 207 ? -15.648 6.191 15.039 1 97.38 207 ALA B C 1
ATOM 3520 O O . ALA B 1 207 ? -15.156 6.578 13.977 1 97.38 207 ALA B O 1
ATOM 3521 N N . ASP B 1 208 ? -15.648 6.879 16.109 1 97.69 208 ASP B N 1
ATOM 3522 C CA . ASP B 1 208 ? -14.922 8.125 16.312 1 97.69 208 ASP B CA 1
ATOM 3523 C C . ASP B 1 208 ? -14.383 8.219 17.75 1 97.69 208 ASP B C 1
ATOM 3525 O O . ASP B 1 208 ? -15.148 8.391 18.688 1 97.69 208 ASP B O 1
ATOM 3529 N N . GLY B 1 209 ? -13.023 8.031 17.812 1 98.06 209 GLY B N 1
ATOM 3530 C CA . GLY B 1 209 ? -12.484 8.023 19.156 1 98.06 209 GLY B CA 1
ATOM 3531 C C . GLY B 1 209 ? -10.969 7.926 19.188 1 98.06 209 GLY B C 1
ATOM 3532 O O . GLY B 1 209 ? -10.305 8.109 18.156 1 98.06 209 GLY B O 1
ATOM 3533 N N . PRO B 1 210 ? -10.461 7.785 20.391 1 98.5 210 PRO B N 1
ATOM 3534 C CA . PRO B 1 210 ? -9.008 7.715 20.547 1 98.5 210 PRO B CA 1
ATOM 3535 C C . PRO B 1 210 ? -8.375 6.586 19.734 1 98.5 210 PRO B C 1
ATOM 3537 O O . PRO B 1 210 ? -8.945 5.496 19.641 1 98.5 210 PRO B O 1
ATOM 3540 N N . THR B 1 211 ? -7.223 6.852 19.188 1 98.5 211 THR B N 1
ATOM 3541 C CA . THR B 1 211 ? -6.492 5.918 18.344 1 98.5 211 THR B CA 1
ATOM 3542 C C . THR B 1 211 ? -6.312 4.574 19.047 1 98.5 211 THR B C 1
ATOM 3544 O O . THR B 1 211 ? -6.609 3.523 18.469 1 98.5 211 THR B O 1
ATOM 3547 N N . GLU B 1 212 ? -5.922 4.625 20.25 1 98 212 GLU B N 1
ATOM 3548 C CA . GLU B 1 212 ? -5.656 3.396 20.984 1 98 212 GLU B CA 1
ATOM 3549 C C . GLU B 1 212 ? -6.906 2.529 21.094 1 98 212 GLU B C 1
ATOM 3551 O O . GLU B 1 212 ? -6.852 1.32 20.859 1 98 212 GLU B O 1
ATOM 3556 N N . GLU B 1 213 ? -7.992 3.156 21.391 1 98.06 213 GLU B N 1
ATOM 3557 C CA . GLU B 1 213 ? -9.25 2.438 21.562 1 98.06 213 GLU B CA 1
ATOM 3558 C C . GLU B 1 213 ? -9.711 1.798 20.266 1 98.06 213 GLU B C 1
ATOM 3560 O O . GLU B 1 213 ? -10.062 0.618 20.234 1 98.06 213 GLU B O 1
ATOM 3565 N N . ILE B 1 214 ? -9.648 2.488 19.203 1 98.38 214 ILE B N 1
ATOM 3566 C CA . ILE B 1 214 ? -10.188 2.023 17.938 1 98.38 214 ILE B CA 1
ATOM 3567 C C . ILE B 1 214 ? -9.258 0.979 17.328 1 98.38 214 ILE B C 1
ATOM 3569 O O . ILE B 1 214 ? -9.719 -0.049 16.812 1 98.38 214 ILE B O 1
ATOM 3573 N N . LEU B 1 215 ? -7.941 1.158 17.422 1 98.31 215 LEU B N 1
ATOM 3574 C CA . LEU B 1 215 ? -6.988 0.302 16.719 1 98.31 215 LEU B CA 1
ATOM 3575 C C . LEU B 1 215 ? -6.809 -1.022 17.453 1 98.31 215 LEU B C 1
ATOM 3577 O O . LEU B 1 215 ? -6.281 -1.982 16.891 1 98.31 215 LEU B O 1
ATOM 3581 N N . THR B 1 216 ? -7.27 -1.066 18.703 1 97.81 216 THR B N 1
ATOM 3582 C CA . THR B 1 216 ? -7.152 -2.326 19.422 1 97.81 216 THR B CA 1
ATOM 3583 C C . THR B 1 216 ? -8.461 -3.109 19.359 1 97.81 216 THR B C 1
ATOM 3585 O O . THR B 1 216 ? -8.562 -4.199 19.938 1 97.81 216 THR B O 1
ATOM 3588 N N . ASP B 1 217 ? -9.453 -2.594 18.766 1 97.06 217 ASP B N 1
ATOM 3589 C CA . ASP B 1 217 ? -10.703 -3.309 18.531 1 97.06 217 ASP B CA 1
ATOM 3590 C C . ASP B 1 217 ? -10.68 -4.023 17.188 1 97.06 217 ASP B C 1
ATOM 3592 O O . ASP B 1 217 ? -11.258 -3.545 16.203 1 97.06 217 ASP B O 1
ATOM 3596 N N . SER B 1 218 ? -10.102 -5.207 17.172 1 95.25 218 SER B N 1
ATOM 3597 C CA . SER B 1 218 ? -9.891 -5.965 15.945 1 95.25 218 SER B CA 1
ATOM 3598 C C . SER B 1 218 ? -11.219 -6.297 15.266 1 95.25 218 SER B C 1
ATOM 3600 O O . SER B 1 218 ? -11.312 -6.285 14.031 1 95.25 218 SER B O 1
ATOM 3602 N N . SER B 1 219 ? -12.203 -6.641 16.047 1 95.38 219 SER B N 1
ATOM 3603 C CA . SER B 1 219 ? -13.516 -6.973 15.492 1 95.38 219 SER B CA 1
ATOM 3604 C C . SER B 1 219 ? -14.125 -5.785 14.75 1 95.38 219 SER B C 1
ATOM 3606 O O . SER B 1 219 ? -14.688 -5.941 13.672 1 95.38 219 SER B O 1
ATOM 3608 N N . LEU B 1 220 ? -14.016 -4.633 15.391 1 96.62 220 LEU B N 1
ATOM 3609 C CA . LEU B 1 220 ? -14.508 -3.402 14.773 1 96.62 220 LEU B CA 1
ATOM 3610 C C . LEU B 1 220 ? -13.797 -3.137 13.453 1 96.62 220 LEU B C 1
ATOM 3612 O O . LEU B 1 220 ? -14.438 -2.826 12.453 1 96.62 220 LEU B O 1
ATOM 3616 N N . LEU B 1 221 ? -12.477 -3.279 13.43 1 96.88 221 LEU B N 1
ATOM 3617 C CA . LEU B 1 221 ? -11.68 -3.039 12.227 1 96.88 221 LEU B CA 1
ATOM 3618 C C . LEU B 1 221 ? -12.031 -4.047 11.141 1 96.88 221 LEU B C 1
ATOM 3620 O O . LEU B 1 221 ? -12.18 -3.678 9.977 1 96.88 221 LEU B O 1
ATOM 3624 N N . GLU B 1 222 ? -12.203 -5.266 11.516 1 93.44 222 GLU B N 1
ATOM 3625 C CA . GLU B 1 222 ? -12.539 -6.316 10.562 1 93.44 222 GLU B CA 1
ATOM 3626 C C . GLU B 1 222 ? -13.875 -6.039 9.883 1 93.44 222 GLU B C 1
ATOM 3628 O O . GLU B 1 222 ? -14.039 -6.293 8.688 1 93.44 222 GLU B O 1
ATOM 3633 N N . ARG B 1 223 ? -14.797 -5.578 10.633 1 93.12 223 ARG B N 1
ATOM 3634 C CA . ARG B 1 223 ? -16.109 -5.246 10.094 1 93.12 223 ARG B CA 1
ATOM 3635 C C . ARG B 1 223 ? -16 -4.156 9.031 1 93.12 223 ARG B C 1
ATOM 3637 O O . ARG B 1 223 ? -16.859 -4.062 8.148 1 93.12 223 ARG B O 1
ATOM 3644 N N . CYS B 1 224 ? -14.977 -3.373 9.164 1 93.38 224 CYS B N 1
ATOM 3645 C CA . CYS B 1 224 ? -14.773 -2.291 8.211 1 93.38 224 CYS B CA 1
ATOM 3646 C C . CYS B 1 224 ? -13.812 -2.713 7.105 1 93.38 224 CYS B C 1
ATOM 3648 O O . CYS B 1 224 ? -13.367 -1.881 6.312 1 93.38 224 CYS B O 1
ATOM 3650 N N . GLY B 1 225 ? -13.461 -3.963 7.086 1 90.75 225 GLY B N 1
ATOM 3651 C CA . GLY B 1 225 ? -12.562 -4.465 6.055 1 90.75 225 GLY B CA 1
ATOM 3652 C C . GLY B 1 225 ? -11.109 -4.113 6.305 1 90.75 225 GLY B C 1
ATOM 3653 O O . GLY B 1 225 ? -10.32 -4.004 5.363 1 90.75 225 GLY B O 1
ATOM 3654 N N . LEU B 1 226 ? -10.734 -3.898 7.516 1 94.38 226 LEU B N 1
ATOM 3655 C CA . LEU B 1 226 ? -9.375 -3.541 7.895 1 94.38 226 LEU B CA 1
ATOM 3656 C C . LEU B 1 226 ? -8.789 -4.566 8.867 1 94.38 226 LEU B C 1
ATOM 3658 O O . LEU B 1 226 ? -9.531 -5.348 9.461 1 94.38 226 LEU B O 1
ATOM 3662 N N . ALA B 1 227 ? -7.543 -4.621 8.945 1 94.25 227 ALA B N 1
ATOM 3663 C CA . ALA B 1 227 ? -6.84 -5.426 9.945 1 94.25 227 ALA B CA 1
ATOM 3664 C C . ALA B 1 227 ? -6.262 -4.543 11.047 1 94.25 227 ALA B C 1
ATOM 3666 O O . ALA B 1 227 ? -5.977 -3.365 10.828 1 94.25 227 ALA B O 1
ATOM 3667 N N . ALA B 1 228 ? -6.152 -5.125 12.227 1 96.38 228 ALA B N 1
ATOM 3668 C CA . ALA B 1 228 ? -5.457 -4.422 13.305 1 96.38 228 ALA B CA 1
ATOM 3669 C C . ALA B 1 228 ? -3.982 -4.223 12.969 1 96.38 228 ALA B C 1
ATOM 3671 O O . ALA B 1 228 ? -3.449 -4.883 12.07 1 96.38 228 ALA B O 1
ATOM 3672 N N . PRO B 1 229 ? -3.324 -3.252 13.672 1 97.44 229 PRO B N 1
ATOM 3673 C CA . PRO B 1 229 ? -1.876 -3.143 13.477 1 97.44 229 PRO B CA 1
ATOM 3674 C C . PRO B 1 229 ? -1.149 -4.469 13.695 1 97.44 229 PRO B C 1
ATOM 3676 O O . PRO B 1 229 ? -1.525 -5.246 14.57 1 97.44 229 PRO B O 1
ATOM 3679 N N . THR B 1 230 ? -0.156 -4.66 12.961 1 97.38 230 THR B N 1
ATOM 3680 C CA . THR B 1 230 ? 0.583 -5.918 12.984 1 97.38 230 THR B CA 1
ATOM 3681 C C . THR B 1 230 ? 1.061 -6.238 14.391 1 97.38 230 THR B C 1
ATOM 3683 O O . THR B 1 230 ? 0.938 -7.379 14.852 1 97.38 230 THR B O 1
ATOM 3686 N N . VAL B 1 231 ? 1.57 -5.266 15.078 1 98 231 VAL B N 1
ATOM 3687 C CA . VAL B 1 231 ? 2.07 -5.445 16.438 1 98 231 VAL B CA 1
ATOM 3688 C C . VAL B 1 231 ? 0.921 -5.828 17.375 1 98 231 VAL B C 1
ATOM 3690 O O . VAL B 1 231 ? 1.061 -6.727 18.203 1 98 231 VAL B O 1
ATOM 3693 N N . THR B 1 232 ? -0.196 -5.145 17.188 1 98.12 232 THR B N 1
ATOM 3694 C CA . THR B 1 232 ? -1.384 -5.438 17.969 1 98.12 232 THR B CA 1
ATOM 3695 C C . THR B 1 232 ? -1.86 -6.867 17.734 1 98.12 232 THR B C 1
ATOM 3697 O O . THR B 1 232 ? -2.146 -7.602 18.672 1 98.12 232 THR B O 1
ATOM 3700 N N . GLU B 1 233 ? -1.915 -7.215 16.5 1 97 233 GLU B N 1
ATOM 3701 C CA . GLU B 1 233 ? -2.33 -8.562 16.141 1 97 233 GLU B CA 1
ATOM 3702 C C . GLU B 1 233 ? -1.406 -9.609 16.75 1 97 233 GLU B C 1
ATOM 3704 O O . GLU B 1 233 ? -1.869 -10.641 17.234 1 97 233 GLU B O 1
ATOM 3709 N N . LEU B 1 234 ? -0.113 -9.367 16.688 1 97.62 234 LEU B N 1
ATOM 3710 C CA . LEU B 1 234 ? 0.878 -10.289 17.234 1 97.62 234 LEU B CA 1
ATOM 3711 C C . LEU B 1 234 ? 0.636 -10.531 18.719 1 97.62 234 LEU B C 1
ATOM 3713 O O . LEU B 1 234 ? 0.55 -11.68 19.156 1 97.62 234 LEU B O 1
ATOM 3717 N N . PHE B 1 235 ? 0.489 -9.484 19.438 1 97.94 235 PHE B N 1
ATOM 3718 C CA . PHE B 1 235 ? 0.311 -9.578 20.875 1 97.94 235 PHE B CA 1
ATOM 3719 C C . PHE B 1 235 ? -1.043 -10.195 21.219 1 97.94 235 PHE B C 1
ATOM 3721 O O . PHE B 1 235 ? -1.15 -11 22.141 1 97.94 235 PHE B O 1
ATOM 3728 N N . GLU B 1 236 ? -2.016 -9.758 20.5 1 96.94 236 GLU B N 1
ATOM 3729 C CA . GLU B 1 236 ? -3.342 -10.328 20.688 1 96.94 236 GLU B CA 1
ATOM 3730 C C . GLU B 1 236 ? -3.326 -11.844 20.469 1 96.94 236 GLU B C 1
ATOM 3732 O O . GLU B 1 236 ? -3.869 -12.602 21.281 1 96.94 236 GLU B O 1
ATOM 3737 N N . THR B 1 237 ? -2.732 -12.266 19.406 1 96.44 237 THR B N 1
ATOM 3738 C CA . THR B 1 237 ? -2.645 -13.68 1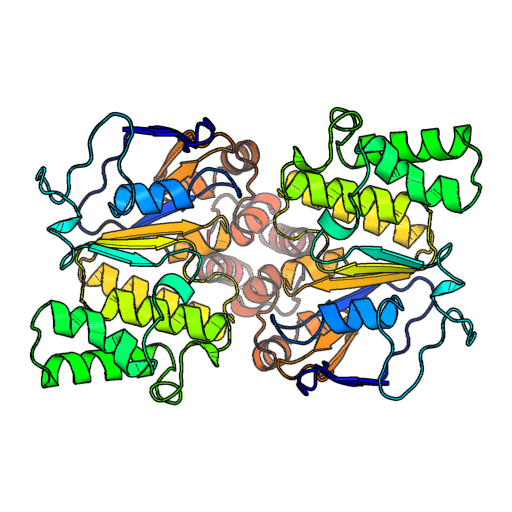9.062 1 96.44 237 THR B CA 1
ATOM 3739 C C . THR B 1 237 ? -1.86 -14.453 20.125 1 96.44 237 THR B C 1
ATOM 3741 O O . THR B 1 237 ? -2.164 -15.609 20.406 1 96.44 237 THR B O 1
ATOM 3744 N N . ALA B 1 238 ? -0.905 -13.789 20.703 1 96.88 238 ALA B N 1
ATOM 3745 C CA . ALA B 1 238 ? -0.076 -14.414 21.719 1 96.88 238 ALA B CA 1
ATOM 3746 C C . ALA B 1 238 ? -0.817 -14.492 23.062 1 96.88 238 ALA B C 1
ATOM 3748 O O . ALA B 1 238 ? -0.343 -15.125 24 1 96.88 238 ALA B O 1
ATOM 3749 N N . GLY B 1 239 ? -1.969 -13.805 23.188 1 95.56 239 GLY B N 1
ATOM 3750 C CA . GLY B 1 239 ? -2.764 -13.828 24.406 1 95.56 239 GLY B CA 1
ATOM 3751 C C . GLY B 1 239 ? -2.377 -12.742 25.391 1 95.56 239 GLY B C 1
ATOM 3752 O O . GLY B 1 239 ? -2.664 -12.844 26.594 1 95.56 239 GLY B O 1
ATOM 3753 N N . ALA B 1 240 ? -1.722 -11.758 24.922 1 94.38 240 ALA B N 1
ATOM 3754 C CA . ALA B 1 240 ? -1.323 -10.664 25.812 1 94.38 240 ALA B CA 1
ATOM 3755 C C . ALA B 1 240 ? -2.521 -9.797 26.188 1 94.38 240 ALA B C 1
ATOM 3757 O O . ALA B 1 240 ? -3.438 -9.609 25.375 1 94.38 240 ALA B O 1
ATOM 3758 N N . GLU B 1 241 ? -2.498 -9.195 27.312 1 91.56 241 GLU B N 1
ATOM 3759 C CA . GLU B 1 241 ? -3.574 -8.328 27.781 1 91.56 241 GLU B CA 1
ATOM 3760 C C . GLU B 1 241 ? -3.4 -6.898 27.281 1 91.56 241 GLU B C 1
ATOM 3762 O O . GLU B 1 241 ? -4.375 -6.25 26.891 1 91.56 241 GLU B O 1
ATOM 3767 N N . GLU B 1 242 ? -2.172 -6.492 27.375 1 93.62 242 GLU B N 1
ATOM 3768 C CA . GLU B 1 242 ? -1.863 -5.164 26.859 1 93.62 242 GLU B CA 1
ATOM 3769 C C . GLU B 1 242 ? -1.443 -5.227 25.391 1 93.62 242 GLU B C 1
ATOM 3771 O O . GLU B 1 242 ? -0.567 -6.012 25.031 1 93.62 242 GLU B O 1
ATOM 3776 N N . LEU B 1 243 ? -2.037 -4.414 24.609 1 97 243 LEU B N 1
ATOM 3777 C CA . LEU B 1 243 ? -1.827 -4.488 23.172 1 97 243 LEU B CA 1
ATOM 3778 C C . LEU B 1 243 ? -1.129 -3.234 22.656 1 97 243 LEU B C 1
ATOM 3780 O O . LEU B 1 243 ? -1.756 -2.182 22.531 1 97 243 LEU B O 1
ATOM 3784 N N . PRO B 1 244 ? 0.15 -3.365 22.422 1 97.75 244 PRO B N 1
ATOM 3785 C CA . PRO B 1 244 ? 0.849 -2.217 21.844 1 97.75 244 PRO B CA 1
ATOM 3786 C C . PRO B 1 244 ? 0.412 -1.922 20.422 1 97.75 244 PRO B C 1
ATOM 3788 O O . PRO B 1 244 ? -0.122 -2.803 19.734 1 97.75 244 PRO B O 1
ATOM 3791 N N . LEU B 1 245 ? 0.64 -0.69 19.969 1 97.62 245 LEU B N 1
ATOM 3792 C CA . LEU B 1 245 ? 0.217 -0.277 18.641 1 97.62 245 LEU B CA 1
ATOM 3793 C C . LEU B 1 245 ? 1.415 -0.147 17.703 1 97.62 245 LEU B C 1
ATOM 3795 O O . LEU B 1 245 ? 1.268 -0.23 16.484 1 97.62 245 LEU B O 1
ATOM 3799 N N . THR B 1 246 ? 2.6 0.079 18.266 1 97.31 246 THR B N 1
ATOM 3800 C CA . THR B 1 246 ? 3.777 0.356 17.453 1 97.31 246 THR B CA 1
ATOM 3801 C C . THR B 1 246 ? 4.883 -0.657 17.734 1 97.31 246 THR B C 1
ATOM 3803 O O . THR B 1 246 ? 4.852 -1.344 18.766 1 97.31 246 THR B O 1
ATOM 3806 N N . VAL B 1 247 ? 5.84 -0.7 16.875 1 97.12 247 VAL B N 1
ATOM 3807 C CA . VAL B 1 247 ? 7 -1.57 17.047 1 97.12 247 VAL B CA 1
ATOM 3808 C C . VAL B 1 247 ? 7.758 -1.182 18.312 1 97.12 247 VAL B C 1
ATOM 3810 O O . VAL B 1 247 ? 8.156 -2.047 19.094 1 97.12 247 VAL B O 1
ATOM 3813 N N . ALA B 1 248 ? 7.914 0.094 18.516 1 96.56 248 ALA B N 1
ATOM 3814 C CA . ALA B 1 248 ? 8.633 0.58 19.688 1 96.56 248 ALA B CA 1
ATOM 3815 C C . ALA B 1 248 ? 7.953 0.113 20.969 1 96.56 248 ALA B C 1
ATOM 3817 O O . ALA B 1 248 ? 8.617 -0.405 21.875 1 96.56 248 ALA B O 1
ATOM 3818 N N . GLU B 1 249 ? 6.664 0.28 21.094 1 97.25 249 GLU B N 1
ATOM 3819 C CA . GLU B 1 249 ? 5.902 -0.149 22.266 1 97.25 249 GLU B CA 1
ATOM 3820 C C . GLU B 1 249 ? 6 -1.658 22.453 1 97.25 249 GLU B C 1
ATOM 3822 O O . GLU B 1 249 ? 6.219 -2.129 23.578 1 97.25 249 GLU B O 1
ATOM 3827 N N . GLY B 1 250 ? 5.781 -2.406 21.359 1 97.88 250 GLY B N 1
ATOM 3828 C CA . GLY B 1 250 ? 5.859 -3.857 21.438 1 97.88 250 GLY B CA 1
ATOM 3829 C C . GLY B 1 250 ? 7.238 -4.359 21.828 1 97.88 250 GLY B C 1
ATOM 3830 O O . GLY B 1 250 ? 7.363 -5.285 22.625 1 97.88 250 GLY B O 1
ATOM 3831 N N . ALA B 1 251 ? 8.219 -3.76 21.219 1 97.62 251 ALA B N 1
ATOM 3832 C CA . ALA B 1 251 ? 9.594 -4.156 21.531 1 97.62 251 ALA B CA 1
ATOM 3833 C C . ALA B 1 251 ? 9.922 -3.924 23 1 97.62 251 ALA B C 1
ATOM 3835 O O . ALA B 1 251 ? 10.602 -4.734 23.625 1 97.62 251 ALA B O 1
ATOM 3836 N N . ALA B 1 252 ? 9.508 -2.795 23.531 1 97.06 252 ALA B N 1
ATOM 3837 C CA . ALA B 1 252 ? 9.734 -2.5 24.938 1 97.06 252 ALA B CA 1
ATOM 3838 C C . ALA B 1 252 ? 9.109 -3.574 25.828 1 97.06 252 ALA B C 1
ATOM 3840 O O . ALA B 1 252 ? 9.75 -4.059 26.766 1 97.06 252 ALA B O 1
ATOM 3841 N N . ARG B 1 253 ? 7.945 -3.953 25.5 1 95.62 253 ARG B N 1
ATOM 3842 C CA . ARG B 1 253 ? 7.254 -4.977 26.281 1 95.62 253 ARG B CA 1
ATOM 3843 C C . ARG B 1 253 ? 7.941 -6.332 26.125 1 95.62 253 ARG B C 1
ATOM 3845 O O . ARG B 1 253 ? 8.086 -7.07 27.109 1 95.62 253 ARG B O 1
ATOM 3852 N N . LEU B 1 254 ? 8.273 -6.637 24.922 1 95.75 254 LEU B N 1
ATOM 3853 C CA . LEU B 1 254 ? 8.938 -7.91 24.672 1 95.75 254 LEU B CA 1
ATOM 3854 C C . LEU B 1 254 ? 10.289 -7.969 25.375 1 95.75 254 LEU B C 1
ATOM 3856 O O . LEU B 1 254 ? 10.664 -9.008 25.906 1 95.75 254 LEU B O 1
ATOM 3860 N N . SER B 1 255 ? 11 -6.855 25.312 1 95.81 255 SER B N 1
ATOM 3861 C CA . SER B 1 255 ? 12.305 -6.789 25.969 1 95.81 255 SER B CA 1
ATOM 3862 C C . SER B 1 255 ? 12.188 -7.09 27.453 1 95.81 255 SER B C 1
ATOM 3864 O O . SER B 1 255 ? 13.062 -7.738 28.031 1 95.81 255 SER B O 1
ATOM 3866 N N . ASP B 1 256 ? 11.172 -6.582 28.047 1 93.38 256 ASP B N 1
ATOM 3867 C CA . ASP B 1 256 ? 10.914 -6.828 29.469 1 93.38 256 ASP B CA 1
ATOM 3868 C C . ASP B 1 256 ? 10.727 -8.32 29.734 1 93.38 256 ASP B C 1
ATOM 3870 O O . ASP B 1 256 ? 11.086 -8.812 30.812 1 93.38 256 ASP B O 1
ATOM 3874 N N . LEU B 1 257 ? 10.188 -9.039 28.75 1 90.88 257 LEU B N 1
ATOM 3875 C CA . LEU B 1 257 ? 9.914 -10.469 28.891 1 90.88 257 LEU B CA 1
ATOM 3876 C C . LEU B 1 257 ? 11.164 -11.297 28.609 1 90.88 257 LEU B C 1
ATOM 3878 O O . LEU B 1 257 ? 11.289 -12.422 29.109 1 90.88 257 LEU B O 1
ATOM 3882 N N . LEU B 1 258 ? 11.961 -10.812 27.797 1 90.81 258 LEU B N 1
ATOM 3883 C CA . LEU B 1 258 ? 13.188 -11.516 27.422 1 90.81 258 LEU B CA 1
ATOM 3884 C C . LEU B 1 258 ? 14.227 -11.43 28.547 1 90.81 258 LEU B C 1
ATOM 3886 O O . LEU B 1 258 ? 15.164 -12.227 28.578 1 90.81 258 LEU B O 1
ATOM 3890 N N . GLU B 1 259 ? 14.188 -10.383 29.312 1 85.06 259 GLU B N 1
ATOM 3891 C CA . GLU B 1 259 ? 15.055 -10.281 30.484 1 85.06 259 GLU B CA 1
ATOM 3892 C C . GLU B 1 259 ? 14.617 -11.234 31.594 1 85.06 259 GLU B C 1
ATOM 3894 O O . GLU B 1 259 ? 15.445 -11.844 32.25 1 85.06 259 GLU B O 1
#

Secondary structure (DSSP, 8-state):
-BEE-TTS-EEE-S------TT-EEEEE--TTSSHHHHHHHHTTSS--SBS---BTTB---GGGGTTTEEEE-SSGGGT--SSSHHHHHHHHHHHTT--HHHHHHHHHHHHHHTT-GGGTTS-GGGS-HHHHHHHHHHHHHHT--SEEEEESTTTT--HHHHHHHHHHHHHHHHTT-EEEEEES-GGGHHHH-SEEEEE-TTS-EEEEEEHHHHHT-HHHHHHTT----HHHHHHHHHT-SS--SSHHHHHHHHHHHH-/-BEE-TTS-EEE-S------TT-EEEEE--TTSSHHHHHHHHTTSS--SBS---BTTB---GGGGTTTEEEE-SSGGGT--SSSHHHHHHHHHHHTT--HHHHHHHHHHHHHHTT-GGGTTS-GGGS-HHHHHHHHHHHHHHT--SEEEEESTTTT--HHHHHHHHHHHHHHHHTT-EEEEEES-GGGHHHH-SEEEEE-TTS-EEEEEEHHHHHT-HHHHHHTT----HHHHHHHHHT-SS--SSHHHHHHHHHHHH-

Sequence (518 aa):
MSYSYPDGTSAIEAFDLTIEVGERVALVGPNGAGKSTLIQLLGGLIDPDSGSIAYFESETPADDLRDRIAVLPQQPDEYLFNSTVRDDLEYGPAQLSIPKAQARDRVDALAERLELTGLLDQPPFRLSGGEQRRAALASAVAVDPDLLLLDEPVADIDPAYRERILSLLEERSEDGDTQIVSTPNVDLVPHLADRVVLLDATGDVVADGPTEEILTDSSLLERCGLAAPTVTELFETAGAEELPLTVAEGAARLSDLLEMSYSYPDGTSAIEAFDLTIEVGERVALVGPNGAGKSTLIQLLGGLIDPDSGSIAYFESETPADDLRDRIAVLPQQPDEYLFNSTVRDDLEYGPAQLSIPKAQARDRVDALAERLELTGLLDQPPFRLSGGEQRRAALASAVAVDPDLLLLDEPVADIDPAYRERILSLLEERSEDGDTQIVSTPNVDLVPHLADRVVLLDATGDVVADGPTEEILTDSSLLERCGLAAPTVTELFETAGAEELPLTVAEGAARLSDLLE

Solvent-accessible surface area (backbone atoms only — not comparable to full-atom values): 26964 Å² total; per-residue (Å²): 48,26,32,58,46,94,88,64,50,75,42,38,68,75,48,80,86,85,81,61,89,37,38,30,32,26,40,32,30,33,90,78,16,32,55,65,58,49,48,34,42,75,58,49,76,42,79,61,74,38,74,80,74,68,47,92,90,30,76,58,57,46,81,79,33,57,68,34,44,27,63,36,56,74,58,34,70,80,60,49,79,48,75,20,37,45,52,32,30,42,43,49,20,52,76,69,66,45,53,66,69,56,40,49,52,51,43,52,51,44,21,56,64,63,71,32,61,93,43,32,82,36,42,44,86,76,44,53,73,45,52,32,39,47,50,26,47,40,25,37,50,50,46,60,37,51,32,40,36,30,31,39,80,58,66,83,39,43,52,73,57,35,53,41,50,44,50,51,53,46,55,42,34,75,72,47,25,19,34,40,34,28,43,66,56,53,62,52,40,78,67,64,21,58,29,32,38,32,23,22,64,77,28,43,77,76,45,76,45,47,32,70,64,57,54,68,32,45,69,65,32,45,75,28,44,38,60,45,16,65,48,24,47,20,31,48,72,31,65,48,87,72,64,36,66,39,52,69,54,40,12,54,55,48,30,65,59,72,104,48,26,32,58,47,93,88,62,50,75,42,37,69,76,48,81,85,86,82,61,90,37,40,30,32,27,42,33,29,35,88,78,15,33,55,65,58,49,49,34,42,75,58,49,76,42,79,61,73,38,74,79,74,68,48,93,89,31,75,58,55,45,82,80,33,58,67,35,44,27,65,36,57,74,57,33,68,79,60,50,79,48,73,20,36,45,51,32,30,43,44,50,21,52,76,68,66,44,53,65,69,58,41,48,51,49,44,52,52,44,22,56,64,62,71,32,61,93,44,31,80,36,42,45,85,78,45,54,73,45,51,33,39,47,50,27,47,42,24,37,52,49,47,61,39,51,32,42,35,30,33,41,81,57,65,84,40,44,52,74,57,35,53,42,51,45,49,53,53,48,54,42,35,75,72,49,26,18,36,41,35,27,44,66,56,52,63,52,41,79,67,63,22,57,29,31,40,33,24,21,65,77,27,42,77,77,46,76,45,48,31,70,65,57,54,68,34,44,69,64,32,43,76,26,44,39,59,44,19,65,47,24,46,20,31,48,72,30,66,46,86,72,64,36,64,39,51,68,54,38,11,54,55,48,30,64,58,72,105

pLDDT: mean 92.61, std 5.64, range [71.0, 98.62]